Protein 5Z48 (pdb70)

Nearest PDB structures (foldseek):
  5z48-assembly1_B  TM=1.005E+00  e=4.371E-50  Deinococcus radiodurans R1 = ATCC 13939 = DSM 20539
  5z47-assembly1_A  TM=1.003E+00  e=8.897E-46  Deinococcus radiodurans R1 = ATCC 13939 = DSM 20539
  2df5-assembly1_D  TM=9.739E-01  e=3.500E-26  Pyrococcus furiosus
  1x10-assembly1_B  TM=9.727E-01  e=4.230E-26  Pyrococcus furiosus
  4gxh-assembly1_C  TM=9.676E-01  e=1.760E-24  Xenorhabdus bovienii SS-2004

Organism: Deinococcus radiodurans (strain ATCC 13939 / DSM 20539 / JCM 16871 / CCUG 27074 / LMG 4051 / NBRC 15346 / NCIMB 9279 / VKM B-1422 / R1) (NCBI:txid243230)

Foldseek 3Di:
DPFAEEEQEEEADWDLFPGWLSRVLLVVQAQPQAPPRYGYHYDYAYQDAVRRLVVVLCCCVVVVHLAYEYETADWFDQFKEWEFKQAQFAADPAATPVRDGDHRHGNDPPDDRMDTFQFPQVLLCVLCVVVVGDYYYDHDPDRGRQSSVQRSVCVSCVVVVNNVRGYTYMYGYAAPSRQVSDDPVDDGTNHHHSVSVSVSSVSSVNSRVVVD/DPFAEEEQEEEADWDLFPGWLSHVLLVVQAQPAAPPRYGYHYDYAYQDAVRRLVVVLCCCVVRVHLAYEYETADWFDQFKEWEFKQFQFAADPAAGPVRDGDHRHGNDPPDDRMDTFQFPQVLLCVLCVVVVGDYYYDHDPDRGRQSSVQRSVCVSCVVVVNNNRGYTYMYGYAAPSRQVSDDPVDDGTNHHHSVSVSVSSVSSVNSRVVVVD

InterPro domains:
  IPR000816 Peptidase C15, pyroglutamyl peptidase I [PIRSF015592] (1-211)
  IPR000816 Peptidase C15, pyroglutamyl peptidase I [PR00706] (4-27)
  IPR000816 Peptidase C15, pyroglutamyl peptidase I [PR00706] (63-75)
  IPR000816 Peptidase C15, pyroglutamyl peptidase I [PR00706] (81-101)
  IPR000816 Peptidase C15, pyroglutamyl peptidase I [PR00706] (133-149)
  IPR000816 Peptidase C15, pyroglutamyl peptidase I [PR00706] (164-176)
  IPR000816 Peptidase C15, pyroglutamyl peptidase I [cd00501] (3-202)
  IPR016125 Peptidase C15, pyroglutamyl peptidase I-like [PF01470] (4-207)
  IPR016125 Peptidase C15, pyroglutamyl peptidase I-like [PTHR23402] (3-207)
  IPR029762 Pyroglutamyl peptidase I, bacterial-type [MF_00417] (2-207)
  IPR033693 Pyroglutamyl peptidase I, Glu active site [PS01333] (70-86)
  IPR033694 Pyroglutamyl peptidase I, Cys active site [PS01334] (131-145)
  IPR036440 Peptidase C15, pyroglutamyl peptidase I-like superfamily [G3DSA:3.40.630.20] (1-218)
  IPR036440 Peptidase C15, pyroglutamyl peptidase I-like superfamily [SSF53182] (1-208)

Radius of gyration: 22.42 Å; Cα contacts (8 Å, |Δi|>4): 977; chains: 2; bounding box: 57×48×65 Å

Solvent-accessible surface area: 18050 Å² total

B-factor: mean 18.53, std 9.98, range [7.43, 68.58]

Sequence (425 aa):
GSMPTLLLTGFEPFHTHPDNPSAQAAQEELHGLELPGGWGVHSALLLPVEPHAAGAALTRLLSEQDPGAVLLTGLAAGRPQVTLERVGVGVMMDFQIPDNAGQTYRDQPIEPDAPAAYLATLPLRAILAAWREAEIPGDISNSAGLYVCNFVLYHALHWLREHGRGAVPCGFLHHVPANAAVALAVPADRPPLPYLPQSEITRAVRVAAEAITAQSGSMPTLLLTGFEPFHTHPDNPSAQAAQELHGLELPGGWGVHSALLLPVEPHAAGAALTRLLSEQDPGAVLLTGLAAGRPQVTLERVGVGVMMDFQIPDNAGQTYRDQPIEPDAPAAYLATLPLRAILAAWREAEIPGDISNSAGLYVCNFVLYHALHWLREHGRGAVPCGFLHHVPANAAVALAVPADRPPLPYLPQSEITRAVRVAAEAITAQSS

CATH classification: 3.40.630.20

Secondary structure (DSSP, 8-state):
--S-EEEEEEE---TT-S--HHHHHHHHHTT-EEGGGEEEEEEEE-SSHHHHHHHHHHHHHHH--SEEEEEEE-TT-SSEEEE-EEESEE--SS--TTS---SSEESSTTS-SEEE--S-HHHHHHHHHHTT--EEEES---SSHHHHHHHHHHHHHHHTT-TTS-EEEEEE-B-HHHHHHS-TTSPPPPB--HHHHHHHHHHHHHHHHHH-/--S-EEEEEEE---TT-S--HHHHHHHHHTT-EEGGGEEEEEEEE-SSHHHHHHHHHHHHHHH--SEEEEEEE-TT-SSEEEE-EEESEE--SS--TTS---SSEESSTTS-SEEE--S-HHHHHHHHHHTT--EEEES---SSHHHHHHHHHHHHHHHTT-TTS-EEEEEE-B-HHHHHTS-TTSPPPPB--HHHHHHHHHHHHHHHHHH--

Structure (mmCIF, N/CA/C/O backbone):
data_5Z48
#
_entry.id   5Z48
#
_cell.length_a   89.069
_cell.length_b   46.918
_cell.length_c   105.584
_cell.angle_alpha   90.00
_cell.angle_beta   105.51
_cell.angle_gamma   90.00
#
_symmetry.space_group_name_H-M   'I 1 2 1'
#
loop_
_entity.id
_entity.type
_entity.pdbx_description
1 polymer 'Pyrrolidone-carboxylate peptidase'
2 non-polymer 'SODIUM ION'
3 non-polymer 'DIMETHYL SULFOXIDE'
4 non-polymer 'PYROGLUTAMIC ACID'
5 water water
#
loop_
_atom_site.group_PDB
_atom_site.id
_atom_site.type_symbol
_atom_site.label_atom_id
_atom_site.label_alt_id
_atom_site.label_comp_id
_atom_site.label_asym_id
_atom_site.label_entity_id
_atom_site.label_seq_id
_atom_site.pdbx_PDB_ins_code
_atom_site.Cartn_x
_atom_site.Cartn_y
_atom_site.Cartn_z
_atom_site.occupancy
_atom_site.B_iso_or_equiv
_atom_site.auth_seq_id
_atom_site.auth_comp_id
_atom_site.auth_asym_id
_atom_site.auth_atom_id
_atom_site.pdbx_PDB_model_num
ATOM 1 N N . GLY A 1 1 ? -1.020 -14.534 9.210 1.00 32.11 -1 GLY A N 1
ATOM 2 C CA . GLY A 1 1 ? -0.019 -14.753 10.238 1.00 28.42 -1 GLY A CA 1
ATOM 3 C C . GLY A 1 1 ? 0.575 -16.145 10.157 1.00 27.38 -1 GLY A C 1
ATOM 4 O O . GLY A 1 1 ? 0.321 -16.853 9.181 1.00 24.07 -1 GLY A O 1
ATOM 5 N N . SER A 1 2 ? 1.344 -16.531 11.190 1.00 24.53 0 SER A N 1
ATOM 6 C CA . SER A 1 2 ? 2.064 -17.806 11.190 1.00 25.16 0 SER A CA 1
ATOM 7 C C . SER A 1 2 ? 1.140 -19.013 11.336 1.00 26.15 0 SER A C 1
ATOM 8 O O . SER A 1 2 ? 1.505 -20.105 10.893 1.00 28.95 0 SER A O 1
ATOM 11 N N . MET A 1 3 ? 0.001 -18.871 12.037 1.00 23.37 1 MET A N 1
ATOM 12 C CA . MET A 1 3 ? -0.961 -19.948 12.257 1.00 23.70 1 MET A CA 1
ATOM 13 C C . MET A 1 3 ? -2.062 -19.928 11.214 1.00 20.64 1 MET A C 1
ATOM 14 O O . MET A 1 3 ? -2.357 -18.884 10.609 1.00 20.64 1 MET A O 1
ATOM 19 N N . PRO A 1 4 ? -2.709 -21.068 10.958 1.00 20.25 2 PRO A N 1
ATOM 20 C CA . PRO A 1 4 ? -3.735 -21.078 9.906 1.00 19.19 2 PRO A CA 1
ATOM 21 C C . PRO A 1 4 ? -4.961 -20.279 10.336 1.00 18.09 2 PRO A C 1
ATOM 22 O O . PRO A 1 4 ? -5.397 -20.364 11.485 1.00 16.87 2 PRO A O 1
ATOM 26 N N . THR A 1 5 ? -5.493 -19.491 9.407 1.00 13.49 3 THR A N 1
ATOM 27 C CA . THR A 1 5 ? -6.629 -18.603 9.653 1.00 14.47 3 THR A CA 1
ATOM 28 C C . THR A 1 5 ? -7.821 -19.014 8.813 1.00 13.88 3 THR A C 1
ATOM 29 O O . THR A 1 5 ? -7.701 -19.166 7.592 1.00 13.30 3 THR A O 1
ATOM 33 N N . LEU A 1 6 ? -8.989 -19.157 9.460 1.00 12.06 4 LEU A N 1
ATOM 34 C CA . LEU A 1 6 ? -10.243 -19.241 8.723 1.00 10.87 4 LEU A CA 1
ATOM 35 C C . LEU A 1 6 ? -10.809 -17.826 8.669 1.00 11.66 4 LEU A C 1
ATOM 36 O O . LEU A 1 6 ? -11.087 -17.214 9.721 1.00 12.27 4 LEU A O 1
ATOM 41 N N . LEU A 1 7 ? -10.976 -17.289 7.445 1.00 11.00 5 LEU A N 1
ATOM 42 C CA . LEU A 1 7 ? -11.583 -15.977 7.284 1.00 8.98 5 LEU A CA 1
ATOM 43 C C . LEU A 1 7 ? -13.097 -16.154 7.267 1.00 11.05 5 LEU A C 1
ATOM 44 O O . LEU A 1 7 ? -13.611 -16.903 6.443 1.00 11.31 5 LEU A O 1
ATOM 49 N N . LEU A 1 8 ? -13.800 -15.495 8.191 1.00 10.60 6 LEU A N 1
ATOM 50 C CA . LEU A 1 8 ? -15.247 -15.561 8.338 1.00 9.12 6 LEU A CA 1
ATOM 51 C C . LEU A 1 8 ? -15.817 -14.174 8.104 1.00 10.31 6 LEU A C 1
ATOM 52 O O . LEU A 1 8 ? -15.429 -13.227 8.808 1.00 11.76 6 LEU A O 1
ATOM 57 N N . THR A 1 9 ? -16.706 -14.016 7.121 1.00 11.14 7 THR A N 1
ATOM 58 C CA . THR A 1 9 ? -17.340 -12.717 6.896 1.00 10.14 7 THR A CA 1
ATOM 59 C C . THR A 1 9 ? -18.859 -12.780 7.083 1.00 8.54 7 THR A C 1
ATOM 60 O O . THR A 1 9 ? -19.492 -13.834 6.913 1.00 11.48 7 THR A O 1
ATOM 64 N N . GLY A 1 10 ? -19.429 -11.618 7.451 1.00 10.03 8 GLY A N 1
ATOM 65 C CA . GLY A 1 10 ? -20.872 -11.404 7.465 1.00 9.84 8 GLY A CA 1
ATOM 66 C C . GLY A 1 10 ? -21.148 -10.067 6.800 1.00 11.68 8 GLY A C 1
ATOM 67 O O . GLY A 1 10 ? -20.219 -9.338 6.443 1.00 13.67 8 GLY A O 1
ATOM 68 N N . PHE A 1 11 ? -22.431 -9.758 6.631 1.00 11.30 9 PHE A N 1
ATOM 69 C CA . PHE A 1 11 ? -22.863 -8.526 5.961 1.00 11.10 9 PHE A CA 1
ATOM 70 C C . PHE A 1 11 ? -23.625 -7.629 6.922 1.00 12.52 9 PHE A C 1
ATOM 71 O O . PHE A 1 11 ? -24.275 -8.113 7.855 1.00 12.38 9 PHE A O 1
ATOM 79 N N . GLU A 1 12 ? -23.563 -6.300 6.660 1.00 15.30 10 GLU A N 1
ATOM 80 C CA . GLU A 1 12 ? -24.401 -5.295 7.365 1.00 15.74 10 GLU A CA 1
ATOM 81 C C . GLU A 1 12 ? -25.902 -5.458 7.075 1.00 16.25 10 GLU A C 1
ATOM 82 O O . GLU A 1 12 ? -26.316 -6.127 6.114 1.00 14.11 10 GLU A O 1
ATOM 88 N N . PRO A 1 13 ? -26.765 -4.822 7.883 1.00 15.49 11 PRO A N 1
ATOM 89 C CA . PRO A 1 13 ? -28.195 -4.803 7.540 1.00 15.29 11 PRO A CA 1
ATOM 90 C C . PRO A 1 13 ? -28.411 -4.124 6.190 1.00 15.06 11 PRO A C 1
ATOM 91 O O . PRO A 1 13 ? -27.585 -3.334 5.738 1.00 17.54 11 PRO A O 1
ATOM 95 N N . PHE A 1 14 ? -29.504 -4.487 5.531 1.00 15.25 12 PHE A N 1
ATOM 96 C CA . PHE A 1 14 ? -29.840 -3.922 4.231 1.00 14.05 12 PHE A CA 1
ATOM 97 C C . PHE A 1 14 ? -31.340 -4.010 4.038 1.00 16.15 12 PHE A C 1
ATOM 98 O O . PHE A 1 14 ? -32.049 -4.703 4.784 1.00 14.31 12 PHE A O 1
ATOM 106 N N . HIS A 1 15 ? -31.819 -3.275 3.033 1.00 16.54 13 HIS A N 1
ATOM 107 C CA . HIS A 1 15 ? -33.239 -3.276 2.666 1.00 19.77 13 HIS A CA 1
ATOM 108 C C . HIS A 1 15 ? -34.034 -2.854 3.903 1.00 20.94 13 HIS A C 1
ATOM 109 O O . HIS A 1 15 ? -33.668 -1.867 4.564 1.00 21.31 13 HIS A O 1
ATOM 116 N N . THR A 1 16 ? -35.124 -3.532 4.243 1.00 19.75 14 THR A N 1
ATOM 117 C CA . THR A 1 16 ? -35.924 -3.167 5.405 1.00 20.64 14 THR A CA 1
ATOM 118 C C . THR A 1 16 ? -35.517 -3.931 6.660 1.00 19.40 14 THR A C 1
ATOM 119 O O . THR A 1 16 ? -36.187 -3.810 7.701 1.00 23.01 14 THR A O 1
ATOM 123 N N . HIS A 1 17 ? -34.426 -4.693 6.603 1.00 16.45 15 HIS A N 1
ATOM 124 C CA . HIS A 1 17 ? -34.034 -5.522 7.756 1.00 18.03 15 HIS A CA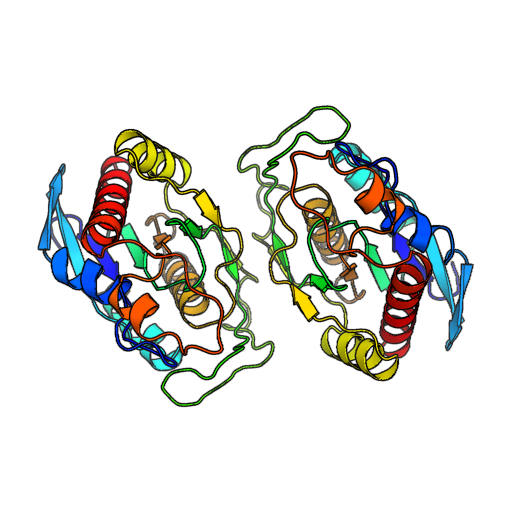 1
ATOM 125 C C . HIS A 1 17 ? -33.227 -4.694 8.762 1.00 18.99 15 HIS A C 1
ATOM 126 O O . HIS A 1 17 ? -32.214 -4.092 8.388 1.00 22.45 15 HIS A O 1
ATOM 133 N N . PRO A 1 18 ? -33.608 -4.673 10.040 1.00 18.77 16 PRO A N 1
ATOM 134 C CA . PRO A 1 18 ? -32.884 -3.848 11.021 1.00 22.93 16 PRO A CA 1
ATOM 135 C C . PRO A 1 18 ? -31.618 -4.497 11.555 1.00 21.92 16 PRO A C 1
ATOM 136 O O . PRO A 1 18 ? -30.843 -3.834 12.259 1.00 24.32 16 PRO A O 1
ATOM 140 N N . ASP A 1 19 ? -31.421 -5.780 11.289 1.00 16.90 17 ASP A N 1
ATOM 141 C CA . ASP A 1 19 ? -30.323 -6.557 11.805 1.00 16.04 17 ASP A CA 1
ATOM 142 C C . ASP A 1 19 ? -29.911 -7.519 10.705 1.00 16.75 17 ASP A C 1
ATOM 143 O O . ASP A 1 19 ? -30.670 -7.771 9.764 1.00 16.92 17 ASP A O 1
ATOM 148 N N . ASN A 1 20 ? -28.691 -8.031 10.794 1.00 12.32 18 ASN A N 1
ATOM 149 C CA . ASN A 1 20 ? -28.248 -9.065 9.866 1.00 11.74 18 ASN A CA 1
ATOM 150 C C . ASN A 1 20 ? -27.648 -10.191 10.697 1.00 10.82 18 ASN A C 1
ATOM 151 O O . ASN A 1 20 ? -26.610 -9.987 11.359 1.00 12.09 18 ASN A O 1
ATOM 156 N N . PRO A 1 21 ? -28.275 -11.370 10.719 1.00 11.59 19 PRO A N 1
ATOM 157 C CA . PRO A 1 21 ? -27.739 -12.471 11.549 1.00 11.67 19 PRO A CA 1
ATOM 158 C C . PRO A 1 21 ? -26.344 -12.893 11.150 1.00 10.43 19 PRO A C 1
ATOM 159 O O . PRO A 1 21 ? -25.616 -13.447 11.988 1.00 10.48 19 PRO A O 1
ATOM 163 N N . SER A 1 22 ? -25.944 -12.676 9.889 1.00 11.65 20 SER A N 1
ATOM 164 C CA . SER A 1 22 ? -24.583 -13.037 9.504 1.00 11.60 20 SER A CA 1
ATOM 165 C C . SER A 1 22 ? -23.564 -12.119 10.160 1.00 11.23 20 SER A C 1
ATOM 166 O O . SER A 1 22 ? -22.479 -12.565 10.537 1.00 10.90 20 SER A O 1
ATOM 169 N N . ALA A 1 23 ? -23.911 -10.832 10.332 1.00 10.37 21 ALA A N 1
ATOM 170 C CA . ALA A 1 23 ? -23.066 -9.917 11.087 1.00 10.10 21 ALA A CA 1
ATOM 171 C C . ALA A 1 23 ? -22.912 -10.385 12.523 1.00 11.30 21 ALA A C 1
ATOM 172 O O . ALA A 1 23 ? -21.813 -10.343 13.093 1.00 13.96 21 ALA A O 1
ATOM 174 N N . GLN A 1 24 ? -24.030 -10.760 13.150 1.00 10.64 22 GLN A N 1
ATOM 175 C CA . GLN A 1 24 ? -23.992 -11.163 14.544 1.00 11.73 22 GLN A CA 1
ATOM 176 C C . GLN A 1 24 ? -23.148 -12.409 14.718 1.00 11.07 22 GLN A C 1
ATOM 177 O O . GLN A 1 24 ? -22.374 -12.518 15.682 1.00 12.46 22 GLN A O 1
ATOM 183 N N . ALA A 1 25 ? -23.306 -13.377 13.805 1.00 11.14 23 ALA A N 1
ATOM 184 C CA . ALA A 1 25 ? -22.537 -14.607 13.935 1.00 10.11 23 ALA A CA 1
ATOM 185 C C . ALA A 1 25 ? -21.031 -14.331 13.755 1.00 10.55 23 ALA A C 1
ATOM 186 O O . ALA A 1 25 ? -20.196 -14.849 14.516 1.00 11.39 23 ALA A O 1
ATOM 188 N N . ALA A 1 26 ? -20.660 -13.531 12.746 1.00 11.03 24 ALA A N 1
ATOM 189 C CA . ALA A 1 26 ? -19.235 -13.242 12.553 1.00 10.27 24 ALA A CA 1
ATOM 190 C C . ALA A 1 26 ? -18.664 -12.538 13.774 1.00 12.37 24 ALA A C 1
ATOM 191 O O . ALA A 1 26 ? -17.547 -12.841 14.228 1.00 13.80 24 ALA A O 1
ATOM 193 N N . GLN A 1 27 ? -19.409 -11.584 14.331 1.00 12.17 25 GLN A N 1
ATOM 194 C CA . GLN A 1 27 ? -18.896 -10.866 15.485 1.00 13.55 25 GLN A CA 1
ATOM 195 C C . GLN A 1 27 ? -18.672 -11.797 16.677 1.00 13.80 25 GLN A C 1
ATOM 196 O O . GLN A 1 27 ? -17.658 -11.680 17.385 1.00 15.29 25 GLN A O 1
ATOM 202 N N A GLU A 1 28 ? -19.582 -12.743 16.905 0.40 12.92 26 GLU A N 1
ATOM 203 N N B GLU A 1 28 ? -19.606 -12.725 16.920 0.60 12.98 26 GLU A N 1
ATOM 204 C CA A GLU A 1 28 ? -19.459 -13.579 18.095 0.40 13.81 26 GLU A CA 1
ATOM 205 C CA B GLU A 1 28 ? -19.490 -13.605 18.084 0.60 13.77 26 GLU A CA 1
ATOM 206 C C A GLU A 1 28 ? -18.367 -14.631 17.956 0.40 14.76 26 GLU A C 1
ATOM 207 C C B GLU A 1 28 ? -18.317 -14.566 17.953 0.60 13.13 26 GLU A C 1
ATOM 208 O O A GLU A 1 28 ? -17.817 -15.091 18.966 0.40 16.69 26 GLU A O 1
ATOM 209 O O B GLU A 1 28 ? -17.663 -14.897 18.954 0.60 16.97 26 GLU A O 1
ATOM 220 N N . LEU A 1 29 ? -18.029 -15.025 16.733 1.00 12.07 27 LEU A N 1
ATOM 221 C CA . LEU A 1 29 ? -17.044 -16.079 16.523 1.00 11.74 27 LEU A CA 1
ATOM 222 C C . LEU A 1 29 ? -15.641 -15.557 16.238 1.00 12.61 27 LEU A C 1
ATOM 223 O O . LEU A 1 29 ? -14.698 -16.367 16.156 1.00 13.09 27 LEU A O 1
ATOM 228 N N . HIS A 1 30 ? -15.459 -14.233 16.129 1.00 10.68 28 HIS A N 1
ATOM 229 C CA . HIS A 1 30 ? -14.116 -13.729 15.881 1.00 10.25 28 HIS A CA 1
ATOM 230 C C . HIS A 1 30 ? -13.133 -14.228 16.954 1.00 11.12 28 HIS A C 1
ATOM 231 O O . HIS A 1 30 ? -13.406 -14.145 18.161 1.00 12.21 28 HIS A O 1
ATOM 238 N N . GLY A 1 31 ? -11.945 -14.687 16.524 1.00 11.01 29 GLY A N 1
ATOM 239 C CA . GLY A 1 31 ? -10.951 -15.169 17.459 1.00 13.86 29 GLY A CA 1
ATOM 240 C C . GLY A 1 31 ? -11.130 -16.580 17.978 1.00 15.58 29 GLY A C 1
ATOM 241 O O . GLY A 1 31 ? -10.261 -17.047 18.731 1.00 16.45 29 GLY A O 1
ATOM 242 N N . LEU A 1 32 ? -12.208 -17.285 17.588 1.00 14.19 30 LEU A N 1
ATOM 243 C CA . LEU A 1 32 ? -12.404 -18.657 18.033 1.00 14.92 30 LEU A CA 1
ATOM 244 C C . LEU A 1 32 ? -11.189 -19.505 17.670 1.00 14.33 30 LEU A C 1
ATOM 245 O O . LEU A 1 32 ? -10.741 -19.507 16.522 1.00 15.63 30 LEU A O 1
ATOM 250 N N . GLU A 1 33 ? -10.660 -20.221 18.662 1.00 15.11 31 GLU A N 1
ATOM 251 C CA . GLU A 1 33 ? -9.583 -21.173 18.458 1.00 16.85 31 GLU A CA 1
ATOM 252 C C . GLU A 1 33 ? -10.214 -22.498 18.091 1.00 18.87 31 GLU A C 1
ATOM 253 O O . GLU A 1 33 ? -11.097 -22.994 18.803 1.00 26.42 31 GLU A O 1
ATOM 259 N N . LEU A 1 34 ? -9.760 -23.067 16.989 1.00 17.75 32 LEU A N 1
ATOM 260 C CA . LEU A 1 34 ? -10.195 -24.353 16.502 1.00 20.20 32 LEU A CA 1
ATOM 261 C C . LEU A 1 34 ? -9.034 -25.346 16.549 1.00 22.75 32 LEU A C 1
ATOM 262 O O . LEU A 1 34 ? -7.867 -24.950 16.628 1.00 24.44 32 LEU A O 1
ATOM 267 N N . PRO A 1 35 ? -9.322 -26.649 16.557 1.00 24.54 33 PRO A N 1
ATOM 268 C CA . PRO A 1 35 ? -8.255 -27.648 16.657 1.00 25.98 33 PRO A CA 1
ATOM 269 C C . PRO A 1 35 ? -7.282 -27.548 15.489 1.00 27.27 33 PRO A C 1
ATOM 270 O O . PRO A 1 35 ? -7.629 -27.080 14.398 1.00 23.94 33 PRO A O 1
ATOM 274 N N . GLY A 1 36 ? -6.054 -27.969 15.729 1.00 29.39 34 GLY A N 1
ATOM 275 C CA . GLY A 1 36 ? -5.050 -27.887 14.695 1.00 32.19 34 GLY A CA 1
ATOM 276 C C . GLY A 1 36 ? -4.395 -26.536 14.567 1.00 29.93 34 GLY A C 1
ATOM 277 O O . GLY A 1 36 ? -3.707 -26.293 13.569 1.00 30.40 34 GLY A O 1
ATOM 278 N N . GLY A 1 37 ? -4.563 -25.661 15.558 1.00 26.04 35 GLY A N 1
ATOM 279 C CA . GLY A 1 37 ? -3.943 -24.355 15.535 1.00 26.23 35 GLY A CA 1
ATOM 280 C C . GLY A 1 37 ? -4.690 -23.321 14.732 1.00 23.39 35 GLY A C 1
ATOM 281 O O . GLY A 1 37 ? -4.181 -22.204 14.561 1.00 23.86 35 GLY A O 1
ATOM 282 N N . TRP A 1 38 ? -5.900 -23.641 14.257 1.00 20.76 36 TRP A N 1
ATOM 283 C CA . TRP A 1 38 ? -6.671 -22.718 13.450 1.00 18.44 36 TRP A CA 1
ATOM 284 C C . TRP A 1 38 ? -7.330 -21.656 14.310 1.00 17.63 36 TRP A C 1
ATOM 285 O O . TRP A 1 38 ? -7.702 -21.913 15.453 1.00 20.43 36 TRP A O 1
ATOM 296 N N . GLY A 1 39 ? -7.417 -20.450 13.781 1.00 15.40 37 GLY A N 1
ATOM 297 C CA . GLY A 1 39 ? -8.191 -19.400 14.415 1.00 14.10 37 GLY A CA 1
ATOM 298 C C . GLY A 1 39 ? -9.081 -18.685 13.417 1.00 15.07 37 GLY A C 1
AT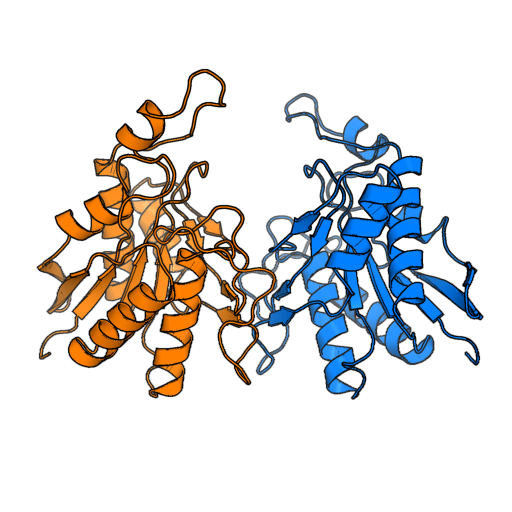OM 299 O O . GLY A 1 39 ? -8.723 -18.491 12.254 1.00 15.34 37 GLY A O 1
ATOM 300 N N . VAL A 1 40 ? -10.237 -18.257 13.898 1.00 13.19 38 VAL A N 1
ATOM 301 C CA . VAL A 1 40 ? -11.190 -17.505 13.088 1.00 12.41 38 VAL A CA 1
ATOM 302 C C . VAL A 1 40 ? -10.825 -16.029 13.100 1.00 13.73 38 VAL A C 1
ATOM 303 O O . VAL A 1 40 ? -10.583 -15.462 14.179 1.00 13.82 38 VAL A O 1
ATOM 307 N N . HIS A 1 41 ? -10.777 -15.400 11.912 1.00 11.06 39 HIS A N 1
ATOM 308 C CA . HIS A 1 41 ? -10.664 -13.949 11.776 1.00 10.90 39 HIS A CA 1
ATOM 309 C C . HIS A 1 41 ? -11.948 -13.463 11.125 1.00 11.93 39 HIS A C 1
ATOM 310 O O . HIS A 1 41 ? -12.226 -13.815 9.976 1.00 12.07 39 HIS A O 1
ATOM 317 N N . SER A 1 42 ? -12.706 -12.611 11.817 1.00 12.85 40 SER A N 1
ATOM 318 C CA . SER A 1 42 ? -13.970 -12.113 11.269 1.00 11.01 40 SER A CA 1
ATOM 319 C C . SER A 1 42 ? -13.864 -10.708 10.675 1.00 10.33 40 SER A C 1
ATOM 320 O O . SER A 1 42 ? -13.068 -9.875 11.101 1.00 12.51 40 SER A O 1
ATOM 323 N N . ALA A 1 43 ? -14.766 -10.443 9.726 1.00 10.64 41 ALA A N 1
ATOM 324 C CA . ALA A 1 43 ? -14.931 -9.120 9.163 1.00 10.27 41 ALA A CA 1
ATOM 325 C C . ALA A 1 43 ? -16.371 -8.932 8.700 1.00 12.53 41 ALA A C 1
ATOM 326 O O . ALA A 1 43 ? -17.073 -9.899 8.363 1.00 13.89 41 ALA A O 1
ATOM 328 N N A LEU A 1 44 ? -16.808 -7.671 8.724 0.55 13.36 42 LEU A N 1
ATOM 329 N N B LEU A 1 44 ? -16.770 -7.671 8.684 0.45 13.43 42 LEU A N 1
ATOM 330 C CA A LEU A 1 44 ? -18.150 -7.242 8.333 0.55 12.96 42 LEU A CA 1
ATOM 331 C CA B LEU A 1 44 ? -18.057 -7.232 8.183 0.45 12.73 42 LEU A CA 1
ATOM 332 C C A LEU A 1 44 ? -18.088 -6.422 7.044 0.55 13.35 42 LEU A C 1
ATOM 333 C C B LEU A 1 44 ? -17.906 -6.594 6.809 0.45 13.40 42 LEU A C 1
ATOM 334 O O A LEU A 1 44 ? -17.526 -5.316 7.029 0.55 16.20 42 LEU A O 1
ATOM 335 O O B LEU A 1 44 ? -17.022 -5.761 6.592 0.45 15.28 42 LEU A O 1
ATOM 344 N N . LEU A 1 45 ? -18.752 -6.993 5.900 1.00 12.28 43 LEU A N 1
ATOM 345 C CA . LEU A 1 45 ? -18.743 -6.388 4.574 1.00 12.06 43 LEU A CA 1
ATOM 346 C C . LEU A 1 45 ? -19.972 -5.496 4.379 1.00 12.54 43 LEU A C 1
ATOM 347 O O . LEU A 1 45 ? -21.057 -5.789 4.911 1.00 12.14 43 LEU A O 1
ATOM 352 N N . PRO A 1 46 ? -19.846 -4.425 3.596 1.00 13.26 44 PRO A N 1
ATOM 353 C CA . PRO A 1 46 ? -21.019 -3.604 3.271 1.00 12.36 44 PRO A CA 1
ATOM 354 C C . PRO A 1 46 ? -21.844 -4.276 2.179 1.00 12.63 44 PRO A C 1
ATOM 355 O O . PRO A 1 46 ? -21.321 -5.049 1.386 1.00 13.33 44 PRO A O 1
ATOM 359 N N . VAL A 1 47 ? -23.149 -3.974 2.155 1.00 12.20 45 VAL A N 1
ATOM 360 C CA . VAL A 1 47 ? -24.024 -4.531 1.111 1.00 11.44 45 VAL A CA 1
ATOM 361 C C . VAL A 1 47 ? -24.001 -3.633 -0.114 1.00 11.88 45 VAL A C 1
ATOM 362 O O . VAL A 1 47 ? -24.973 -2.924 -0.431 1.00 12.71 45 VAL A O 1
ATOM 366 N N . GLU A 1 48 ? -22.858 -3.650 -0.809 1.00 11.87 46 GLU A N 1
ATOM 367 C CA . GLU A 1 48 ? -22.630 -2.824 -1.994 1.00 11.61 46 GLU A CA 1
ATOM 368 C C . GLU A 1 48 ? -21.414 -3.447 -2.650 1.00 14.26 46 GLU A C 1
ATOM 369 O O . GLU A 1 48 ? -20.387 -3.587 -1.989 1.00 14.15 46 GLU A O 1
ATOM 375 N N . PRO A 1 49 ? -21.497 -3.876 -3.922 1.00 13.77 47 PRO A N 1
ATOM 376 C CA . PRO A 1 49 ? -20.436 -4.758 -4.471 1.00 13.40 47 PRO A CA 1
ATOM 377 C C . PRO A 1 49 ? -19.074 -4.090 -4.653 1.00 13.41 47 PRO A C 1
ATOM 378 O O . PRO A 1 49 ? -18.051 -4.746 -4.433 1.00 14.88 47 PRO A O 1
ATOM 382 N N . HIS A 1 50 ? -19.009 -2.824 -5.042 1.00 13.38 48 HIS A N 1
ATOM 383 C CA . HIS A 1 50 ? -17.688 -2.220 -5.225 1.00 16.38 48 HIS A CA 1
ATOM 384 C C . HIS A 1 50 ? -16.913 -2.179 -3.914 1.00 15.87 48 HIS A C 1
ATOM 385 O O . HIS A 1 50 ? -15.768 -2.658 -3.842 1.00 18.29 48 HIS A O 1
ATOM 392 N N . ALA A 1 51 ? -17.545 -1.685 -2.840 1.00 14.12 49 ALA A N 1
ATOM 393 C CA . ALA A 1 51 ? -16.846 -1.597 -1.561 1.00 14.52 49 ALA A CA 1
ATOM 394 C C . ALA A 1 51 ? -16.645 -2.983 -0.963 1.00 14.30 49 ALA A C 1
ATOM 395 O O . ALA A 1 51 ? -15.620 -3.242 -0.305 1.00 15.22 49 ALA A O 1
ATOM 397 N N . ALA A 1 52 ? -17.618 -3.882 -1.163 1.00 12.47 50 ALA A N 1
ATOM 398 C CA . ALA A 1 52 ? -17.464 -5.234 -0.623 1.00 11.85 50 ALA A CA 1
ATOM 399 C C . ALA A 1 52 ? -16.321 -5.972 -1.305 1.00 12.48 50 ALA A C 1
ATOM 400 O O . ALA A 1 52 ? -15.543 -6.666 -0.634 1.00 13.80 50 ALA A O 1
ATOM 402 N N . GLY A 1 53 ? -16.211 -5.842 -2.634 1.00 13.67 51 GLY A N 1
ATOM 403 C CA . GLY A 1 53 ? -15.110 -6.482 -3.332 1.00 13.52 51 GLY A CA 1
ATOM 404 C C . GLY A 1 53 ? -13.760 -5.951 -2.891 1.00 14.70 51 GLY A C 1
ATOM 405 O O . GLY A 1 53 ? -12.819 -6.734 -2.679 1.00 14.49 51 GLY A O 1
ATOM 406 N N . ALA A 1 54 ? -13.655 -4.620 -2.725 1.00 13.21 52 ALA A N 1
ATOM 407 C CA . ALA A 1 54 ? -12.405 -4.015 -2.307 1.00 15.62 52 ALA A CA 1
ATOM 408 C C . ALA A 1 54 ? -12.028 -4.498 -0.914 1.00 12.88 52 ALA A C 1
ATOM 409 O O . ALA A 1 54 ? -10.854 -4.828 -0.661 1.00 15.21 52 ALA A O 1
ATOM 411 N N . ALA A 1 55 ? -13.019 -4.570 -0.006 1.00 14.34 53 ALA A N 1
ATOM 412 C CA . ALA A 1 55 ? -12.725 -4.987 1.362 1.00 15.14 53 ALA A CA 1
ATOM 413 C C . ALA A 1 55 ? -12.333 -6.450 1.398 1.00 12.98 53 ALA A C 1
ATOM 414 O O . ALA A 1 55 ? -11.436 -6.841 2.167 1.00 14.15 53 ALA A O 1
ATOM 416 N N . LEU A 1 56 ? -13.013 -7.273 0.585 1.00 12.26 54 LEU A N 1
ATOM 417 C CA . LEU A 1 56 ? -12.746 -8.703 0.586 1.00 12.75 54 LEU A CA 1
ATOM 418 C C . LEU A 1 56 ? -11.377 -8.978 -0.028 1.00 13.18 54 LEU A C 1
ATOM 419 O O . LEU A 1 56 ? -10.645 -9.848 0.456 1.00 14.61 54 LEU A O 1
ATOM 424 N N . THR A 1 57 ? -11.011 -8.250 -1.098 1.00 12.02 55 THR A N 1
ATOM 425 C CA . THR A 1 57 ? -9.666 -8.409 -1.652 1.00 13.24 55 THR A CA 1
ATOM 426 C C . THR A 1 57 ? -8.600 -8.077 -0.609 1.00 16.55 55 THR A C 1
ATOM 427 O O . THR A 1 57 ? -7.594 -8.792 -0.484 1.00 15.88 55 THR A O 1
ATOM 431 N N . ARG A 1 58 ? -8.785 -6.983 0.133 1.00 15.49 56 ARG A N 1
ATOM 432 C CA . ARG A 1 58 ? -7.831 -6.647 1.184 1.00 17.37 56 ARG A CA 1
ATOM 433 C C . ARG A 1 58 ? -7.729 -7.754 2.231 1.00 15.49 56 ARG A C 1
ATOM 434 O O . ARG A 1 58 ? -6.623 -8.098 2.674 1.00 17.10 56 ARG A O 1
ATOM 442 N N . LEU A 1 59 ? -8.869 -8.329 2.637 1.00 13.79 57 LEU A N 1
ATOM 443 C CA . LEU A 1 59 ? -8.854 -9.421 3.610 1.00 12.77 57 LEU A CA 1
ATOM 444 C C . LEU A 1 59 ? -8.130 -10.655 3.072 1.00 14.41 57 LEU A C 1
ATOM 445 O O . LEU A 1 59 ? -7.293 -11.251 3.773 1.00 15.32 57 LEU A O 1
ATOM 450 N N . LEU A 1 60 ? -8.425 -11.043 1.823 1.00 13.94 58 LEU A N 1
ATOM 451 C CA . LEU A 1 60 ? -7.775 -12.216 1.262 1.00 13.92 58 LEU A CA 1
ATOM 452 C C . LEU A 1 60 ? -6.273 -12.020 1.181 1.00 15.10 58 LEU A C 1
ATOM 453 O O . LEU A 1 60 ? -5.494 -12.942 1.473 1.00 16.43 58 LEU A O 1
ATOM 458 N N . SER A 1 61 ? -5.842 -10.816 0.802 1.00 14.46 59 SER A N 1
ATOM 459 C CA . SER A 1 61 ? -4.414 -10.521 0.695 1.00 15.48 59 SER A CA 1
ATOM 460 C C . SER A 1 61 ? -3.740 -10.415 2.071 1.00 19.97 59 SER A C 1
ATOM 461 O O . SER A 1 61 ? -2.662 -10.981 2.292 1.00 24.89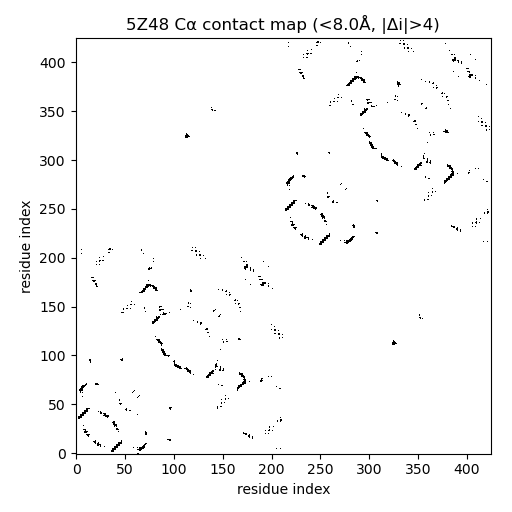 59 SER A O 1
ATOM 464 N N . GLU A 1 62 ? -4.324 -9.637 2.982 1.00 17.31 60 GLU A N 1
ATOM 465 C CA . GLU A 1 62 ? -3.650 -9.318 4.247 1.00 19.88 60 GLU A CA 1
ATOM 466 C C . GLU A 1 62 ? -3.798 -10.435 5.280 1.00 20.70 60 GLU A C 1
ATOM 467 O O . GLU A 1 62 ? -2.873 -10.689 6.054 1.00 20.52 60 GLU A O 1
ATOM 473 N N . GLN A 1 63 ? -4.949 -11.118 5.303 1.00 19.61 61 GLN A N 1
ATOM 474 C CA . GLN A 1 63 ? -5.153 -12.170 6.297 1.00 17.12 61 GLN A CA 1
ATOM 475 C C . GLN A 1 63 ? -4.632 -13.517 5.830 1.00 21.16 61 GLN A C 1
ATOM 476 O O . GLN A 1 63 ? -4.439 -14.412 6.673 1.00 21.23 61 GLN A O 1
ATOM 482 N N . ASP A 1 64 ? -4.414 -13.674 4.521 1.00 21.67 62 ASP A N 1
ATOM 483 C CA . ASP A 1 64 ? -3.795 -14.863 3.950 1.00 20.92 62 ASP A CA 1
ATOM 484 C C . ASP A 1 64 ? -4.425 -16.149 4.498 1.00 18.81 62 ASP A C 1
ATOM 485 O O . ASP A 1 64 ? -3.733 -16.998 5.060 1.00 18.69 62 ASP A O 1
ATOM 490 N N . PRO A 1 65 ? -5.729 -16.306 4.353 1.00 16.21 63 PRO A N 1
ATOM 491 C CA . PRO A 1 65 ? -6.412 -17.402 5.058 1.00 16.47 63 PRO A CA 1
ATOM 492 C C . PRO A 1 65 ? -6.181 -18.763 4.420 1.00 18.05 63 PRO A C 1
ATOM 493 O O . PRO A 1 65 ? -5.917 -18.881 3.220 1.00 19.27 63 PRO A O 1
ATOM 497 N N . GLY A 1 66 ? -6.260 -19.803 5.265 1.00 13.54 64 GLY A N 1
ATOM 498 C CA . GLY A 1 66 ? -6.237 -21.176 4.785 1.00 15.24 64 GLY A CA 1
ATOM 499 C C . GLY A 1 66 ? -7.603 -21.705 4.371 1.00 13.86 64 GLY A C 1
ATOM 500 O O . GLY A 1 66 ? -7.690 -22.777 3.751 1.00 15.47 64 GLY A O 1
ATOM 501 N N . ALA A 1 67 ? -8.659 -20.977 4.714 1.00 11.59 65 ALA A N 1
ATOM 502 C CA . ALA A 1 67 ? -10.033 -21.310 4.351 1.00 12.69 65 ALA A CA 1
ATOM 503 C C . ALA A 1 67 ? -10.865 -20.047 4.457 1.00 11.28 65 ALA A C 1
ATOM 504 O O . ALA A 1 67 ? -10.533 -19.148 5.249 1.00 12.82 65 ALA A O 1
ATOM 506 N N . VAL A 1 68 ? -11.951 -19.983 3.672 1.00 10.14 66 VAL A N 1
ATOM 507 C CA . VAL A 1 68 ? -12.801 -18.787 3.587 1.00 9.54 66 VAL A CA 1
ATOM 508 C C . VAL A 1 68 ? -14.263 -19.196 3.700 1.00 10.43 66 VAL A C 1
ATOM 509 O O . VAL A 1 68 ? -14.762 -19.984 2.882 1.00 11.77 66 VAL A O 1
ATOM 513 N N . LEU A 1 69 ? -14.945 -18.672 4.713 1.00 9.35 67 LEU A N 1
ATOM 514 C CA . LEU A 1 69 ? -16.363 -18.918 4.973 1.00 8.05 67 LEU A CA 1
ATOM 515 C C . LEU A 1 69 ? -17.092 -17.578 4.904 1.00 9.41 67 LEU A C 1
ATOM 516 O O . LEU A 1 69 ? -17.066 -16.793 5.853 1.00 9.94 67 LEU A O 1
ATOM 521 N N . LEU A 1 70 ? -17.754 -17.303 3.771 1.00 9.11 68 LEU A N 1
ATOM 522 C CA . LEU A 1 70 ? -18.519 -16.072 3.572 1.00 9.19 68 LEU A CA 1
ATOM 523 C C . LEU A 1 70 ? -19.973 -16.347 3.993 1.00 8.41 68 LEU A C 1
ATOM 524 O O . LEU A 1 70 ? -20.546 -17.365 3.572 1.00 9.61 68 LEU A O 1
ATOM 529 N N . THR A 1 71 ? -20.572 -15.462 4.809 1.00 9.64 69 THR A N 1
ATOM 530 C CA . THR A 1 71 ? -21.950 -15.713 5.265 1.00 9.30 69 THR A CA 1
ATOM 531 C C . THR A 1 71 ? -22.860 -14.509 4.980 1.00 9.05 69 THR A C 1
ATOM 532 O O . THR A 1 71 ? -22.411 -13.368 4.826 1.00 10.27 69 THR A O 1
ATOM 536 N N . GLY A 1 72 ? -24.175 -14.760 4.953 1.00 9.87 70 GLY A N 1
ATOM 537 C CA . GLY A 1 72 ? -25.125 -13.692 4.650 1.00 9.82 70 GLY A CA 1
ATOM 538 C C . GLY A 1 72 ? -26.528 -14.177 4.949 1.00 8.76 70 GLY A C 1
ATOM 539 O O . GLY A 1 72 ? -26.764 -15.379 5.119 1.00 9.51 70 GLY A O 1
ATOM 540 N N . LEU A 1 73 ? -27.446 -13.216 4.988 1.00 10.86 71 LEU A N 1
ATOM 541 C CA . LEU A 1 73 ? -28.871 -13.453 5.267 1.00 10.24 71 LEU A CA 1
ATOM 542 C C . LEU A 1 73 ? -29.593 -13.891 4.001 1.00 10.17 71 LEU A C 1
ATOM 543 O O . LEU A 1 73 ? -29.440 -13.272 2.948 1.00 12.00 71 LEU A O 1
ATOM 548 N N . ALA A 1 74 ? -30.408 -14.938 4.120 1.00 10.15 72 ALA A N 1
ATOM 549 C CA . ALA A 1 74 ? -31.351 -15.330 3.070 1.00 11.03 72 ALA A CA 1
ATOM 550 C C . ALA A 1 74 ? -32.743 -15.313 3.705 1.00 12.21 72 ALA A C 1
ATOM 551 O O . ALA A 1 74 ? -33.280 -16.364 4.072 1.00 11.78 72 ALA A O 1
ATOM 553 N N . ALA A 1 75 ? -33.324 -14.114 3.820 1.00 10.82 73 ALA A N 1
ATOM 554 C CA . ALA A 1 75 ? -34.619 -13.990 4.483 1.00 11.09 73 ALA A CA 1
ATOM 555 C C . ALA A 1 75 ? -35.697 -14.723 3.678 1.00 13.00 73 ALA A C 1
ATOM 556 O O . ALA A 1 75 ? -35.934 -14.443 2.494 1.00 15.18 73 ALA A O 1
ATOM 558 N N . GLY A 1 76 ? -36.334 -15.686 4.334 1.00 13.17 74 GLY A N 1
ATOM 559 C CA . GLY A 1 76 ? -37.323 -16.554 3.717 1.00 14.32 74 GLY A CA 1
ATOM 560 C C . GLY A 1 76 ? -36.916 -18.010 3.737 1.00 12.48 74 GLY A C 1
ATOM 561 O O . GLY A 1 76 ? -37.790 -18.887 3.733 1.00 13.49 74 GLY A O 1
ATOM 562 N N . ARG A 1 77 ? -35.607 -18.279 3.750 1.00 11.38 75 ARG A N 1
ATOM 563 C CA . ARG A 1 77 ? -35.175 -19.681 3.804 1.00 10.16 75 ARG A CA 1
ATOM 564 C C . ARG A 1 77 ? -35.341 -20.241 5.222 1.00 10.40 75 ARG A C 1
ATOM 565 O O . ARG A 1 77 ? -35.061 -19.557 6.204 1.00 13.04 75 ARG A O 1
ATOM 573 N N . PRO A 1 78 ? -35.790 -21.491 5.349 1.00 10.77 76 PRO A N 1
ATOM 574 C CA . PRO A 1 78 ? -36.048 -22.066 6.692 1.00 10.89 76 PRO A CA 1
ATOM 575 C C . PRO A 1 78 ? -34.811 -22.621 7.393 1.00 10.84 76 PRO A C 1
ATOM 576 O O . PRO A 1 78 ? -34.834 -22.747 8.625 1.00 13.63 76 PRO A O 1
ATOM 580 N N . GLN A 1 79 ? -33.740 -22.962 6.675 1.00 10.32 77 GLN A N 1
ATOM 581 C CA . GLN A 1 79 ? -32.613 -23.688 7.261 1.00 9.00 77 GLN A CA 1
ATOM 582 C C . GLN A 1 79 ? -31.341 -23.137 6.655 1.00 10.23 77 GLN A C 1
ATOM 583 O O . GLN A 1 79 ? -31.357 -22.618 5.524 1.00 11.47 77 GLN A O 1
ATOM 589 N N . VAL A 1 80 ? -30.241 -23.270 7.403 1.00 9.52 78 VAL A N 1
ATOM 590 C CA . VAL A 1 80 ? -28.942 -22.894 6.854 1.00 10.08 78 VAL A CA 1
ATOM 591 C C . VAL A 1 80 ? -28.668 -23.662 5.560 1.00 12.40 78 VAL A C 1
ATOM 592 O O . VAL A 1 80 ? -29.015 -24.851 5.422 1.00 10.67 78 VAL A O 1
ATOM 596 N N . THR A 1 81 ? -28.021 -22.980 4.606 1.00 10.66 79 THR A N 1
ATOM 597 C CA . THR A 1 81 ? -27.697 -23.594 3.317 1.00 8.75 79 THR A CA 1
ATOM 598 C C . THR A 1 81 ? -26.278 -23.231 2.893 1.00 10.09 79 THR A C 1
ATOM 599 O O . THR A 1 81 ? -25.736 -22.186 3.254 1.00 10.13 79 THR A O 1
ATOM 603 N N . LEU A 1 82 ? -25.660 -24.142 2.144 1.00 9.11 80 LEU A N 1
ATOM 604 C CA . LEU A 1 82 ? -24.330 -23.949 1.566 1.00 8.24 80 LEU A CA 1
ATOM 605 C C . LEU A 1 82 ? -24.487 -23.745 0.074 1.00 9.33 80 LEU A C 1
ATOM 606 O O . LEU A 1 82 ? -25.116 -24.569 -0.602 1.00 10.63 80 LEU A O 1
ATOM 611 N N . GLU A 1 83 ? -23.906 -22.658 -0.447 1.00 9.87 81 GLU A N 1
ATOM 612 C CA . GLU A 1 83 ? -24.021 -22.376 -1.875 1.00 8.90 81 GLU A CA 1
ATOM 613 C C . GLU A 1 83 ? -23.047 -23.208 -2.688 1.00 11.59 81 GLU A C 1
ATOM 614 O O . GLU A 1 83 ? -21.826 -23.153 -2.477 1.00 11.36 81 GLU A O 1
ATOM 620 N N . ARG A 1 84 ? -23.578 -23.906 -3.705 1.00 9.07 82 ARG A N 1
ATOM 621 C CA . ARG A 1 84 ? -22.708 -24.692 -4.563 1.00 8.99 82 ARG A CA 1
ATOM 622 C C . ARG A 1 84 ? -21.967 -23.840 -5.576 1.00 11.42 82 ARG A C 1
ATOM 623 O O . ARG A 1 84 ? -20.864 -24.207 -5.969 1.00 10.36 82 ARG A O 1
ATOM 631 N N . VAL A 1 85 ? -22.561 -22.737 -6.042 1.00 10.91 83 VAL A N 1
ATOM 632 C CA . VAL A 1 85 ? -22.030 -22.076 -7.234 1.00 11.08 83 VAL A CA 1
ATOM 633 C C . VAL A 1 85 ? -22.205 -20.570 -7.133 1.00 11.55 83 VAL A C 1
ATOM 634 O O . VAL A 1 85 ? -23.246 -20.071 -6.718 1.00 10.74 83 VAL A O 1
ATOM 638 N N . GLY A 1 86 ? -21.148 -19.851 -7.497 1.00 10.96 84 GLY A N 1
ATOM 639 C CA . GLY A 1 86 ? -21.202 -18.401 -7.652 1.00 11.14 84 GLY A CA 1
ATOM 640 C C . GLY A 1 86 ? -21.199 -18.079 -9.134 1.00 9.90 84 GLY A C 1
ATOM 641 O O . GLY A 1 86 ? -20.300 -18.502 -9.856 1.00 11.60 84 GLY A O 1
ATOM 642 N N . VAL A 1 87 ? -22.202 -17.295 -9.570 1.00 10.01 85 VAL A N 1
ATOM 643 C CA . VAL A 1 87 ? -22.406 -16.997 -10.993 1.00 10.21 85 VAL A CA 1
ATOM 644 C C . VAL A 1 87 ? -21.878 -15.597 -11.307 1.00 14.25 85 VAL A C 1
ATOM 645 O O . VAL A 1 87 ? -22.055 -14.659 -10.519 1.00 12.88 85 VAL A O 1
ATOM 649 N N . GLY A 1 88 ? -21.219 -15.448 -12.454 1.00 10.82 86 GLY A N 1
ATOM 650 C CA . GLY A 1 88 ? -20.574 -14.179 -12.813 1.00 11.22 86 GLY A CA 1
ATOM 651 C C . GLY A 1 88 ? -21.490 -13.090 -13.344 1.00 12.77 86 GLY A C 1
ATOM 652 O O . GLY A 1 88 ? -21.151 -12.425 -14.338 1.00 14.44 86 GLY A O 1
ATOM 653 N N . VAL A 1 89 ? -22.641 -12.875 -12.701 1.00 12.50 87 VAL A N 1
ATOM 654 C CA . VAL A 1 89 ? -23.612 -11.875 -13.143 1.00 10.88 87 VAL A CA 1
ATOM 655 C C . VAL A 1 89 ? -24.130 -11.151 -11.909 1.00 11.62 87 VAL A C 1
ATOM 656 O O . VAL A 1 89 ? -24.329 -11.768 -10.856 1.00 11.68 87 VAL A O 1
ATOM 660 N N A MET A 1 90 ? -24.317 -9.839 -12.032 0.51 11.56 88 MET A N 1
ATOM 661 N N B MET A 1 90 ? -24.346 -9.846 -12.054 0.49 11.60 88 MET A N 1
ATOM 662 C CA A MET A 1 90 ? -25.039 -9.036 -11.047 0.51 11.89 88 MET A CA 1
ATOM 663 C CA B MET A 1 90 ? -25.029 -9.009 -11.070 0.49 12.03 88 MET A CA 1
ATOM 664 C C A MET A 1 90 ? -26.395 -8.646 -11.631 0.51 10.40 88 MET A C 1
ATOM 665 C C B MET A 1 90 ? -26.399 -8.624 -11.631 0.49 10.39 88 MET A C 1
ATOM 666 O O A MET A 1 90 ? -26.476 -8.002 -12.688 0.51 11.95 88 MET A O 1
ATOM 667 O O B MET A 1 90 ? -26.495 -7.972 -12.682 0.49 11.91 88 MET A O 1
ATOM 676 N N . ASP A 1 91 ? -27.455 -9.047 -10.941 1.00 11.06 89 ASP A N 1
ATOM 677 C CA . ASP A 1 91 ? -28.805 -8.704 -11.345 1.00 12.50 89 ASP A CA 1
ATOM 678 C C . ASP A 1 91 ? -29.608 -8.537 -10.069 1.00 13.45 89 ASP A C 1
ATOM 679 O O . ASP A 1 91 ? -29.876 -9.524 -9.364 1.00 14.86 89 ASP A O 1
ATOM 684 N N . PHE A 1 92 ? -29.937 -7.279 -9.744 1.00 12.08 90 PHE A N 1
ATOM 685 C CA . PHE A 1 92 ? -30.455 -6.937 -8.425 1.00 14.06 90 PHE A CA 1
ATOM 686 C C . PHE A 1 92 ? -31.956 -6.758 -8.488 1.00 16.28 90 PHE A C 1
ATOM 687 O O . PHE A 1 92 ? -32.439 -5.944 -9.280 1.00 23.50 90 PHE A O 1
ATOM 695 N N . GLN A 1 93 ? -32.694 -7.508 -7.656 1.00 15.93 91 GLN A N 1
ATOM 696 C CA . GLN A 1 93 ? -34.142 -7.340 -7.551 1.00 18.09 91 GLN A CA 1
ATOM 697 C C . GLN A 1 93 ? -34.529 -6.184 -6.634 1.00 18.94 91 GLN A C 1
ATOM 698 O O . GLN A 1 93 ? -35.622 -5.630 -6.777 1.00 22.06 91 GLN A O 1
ATOM 704 N N . ILE A 1 94 ? -33.666 -5.832 -5.679 1.00 15.69 92 ILE A N 1
ATOM 705 C CA . ILE A 1 94 ? -33.799 -4.650 -4.828 1.00 16.19 92 ILE A CA 1
ATOM 706 C C . ILE A 1 94 ? -32.487 -3.886 -4.899 1.00 16.45 92 ILE A C 1
ATOM 707 O O . ILE A 1 94 ? -31.428 -4.457 -5.219 1.00 14.73 92 ILE A O 1
ATOM 712 N N . PRO A 1 95 ? -32.513 -2.593 -4.607 1.00 16.33 93 PRO A N 1
ATOM 713 C CA . PRO A 1 95 ? -31.265 -1.830 -4.649 1.00 17.33 93 PRO A CA 1
ATOM 714 C C . PRO A 1 95 ? -30.328 -2.303 -3.545 1.00 15.91 93 PRO A C 1
ATOM 715 O O . PRO A 1 95 ? -30.740 -2.934 -2.568 1.00 18.07 93 PRO A O 1
ATOM 719 N N . ASP A 1 96 ? -29.036 -2.038 -3.753 1.00 14.51 94 ASP A N 1
ATOM 720 C CA . ASP A 1 96 ? -28.065 -2.266 -2.692 1.00 14.54 94 ASP A CA 1
ATOM 721 C C . ASP A 1 96 ? -28.064 -1.058 -1.746 1.00 14.48 9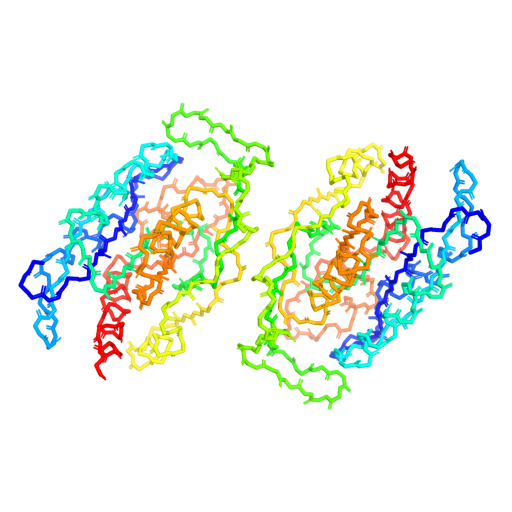4 ASP A C 1
ATOM 722 O O . ASP A 1 96 ? -28.881 -0.147 -1.881 1.00 17.25 94 ASP A O 1
ATOM 727 N N . ASN A 1 97 ? -27.142 -1.035 -0.787 1.00 15.07 95 ASN A N 1
ATOM 728 C CA . ASN A 1 97 ? -27.146 0.029 0.219 1.00 16.40 95 ASN A CA 1
ATOM 729 C C . ASN A 1 97 ? -26.627 1.361 -0.306 1.00 17.10 95 ASN A C 1
ATOM 730 O O . ASN A 1 97 ? -26.690 2.361 0.418 1.00 18.66 95 ASN A O 1
ATOM 735 N N . ALA A 1 98 ? -26.156 1.414 -1.554 1.00 16.73 96 ALA A N 1
ATOM 736 C CA . ALA A 1 98 ? -25.908 2.689 -2.218 1.00 17.92 96 ALA A CA 1
ATOM 737 C C . ALA A 1 98 ? -27.084 3.109 -3.095 1.00 17.28 96 ALA A C 1
ATOM 738 O O . ALA A 1 98 ? -27.012 4.155 -3.768 1.00 18.69 96 ALA A O 1
ATOM 740 N N . GLY A 1 99 ? -28.178 2.358 -3.046 1.00 17.41 97 GLY A N 1
ATOM 741 C CA . GLY A 1 99 ? -29.325 2.653 -3.889 1.00 16.27 97 GLY A CA 1
ATOM 742 C C . GLY A 1 99 ? -29.173 2.198 -5.315 1.00 19.23 97 GLY A C 1
ATOM 743 O O . GLY A 1 99 ? -29.971 2.598 -6.167 1.00 22.11 97 GLY A O 1
ATOM 744 N N . GLN A 1 100 ? -28.175 1.386 -5.608 1.00 18.44 98 GLN A N 1
ATOM 745 C CA . GLN A 1 100 ? -27.839 1.006 -6.969 1.00 17.84 98 GLN A CA 1
ATOM 746 C C . GLN A 1 100 ? -28.484 -0.325 -7.356 1.00 16.92 98 GLN A C 1
ATOM 747 O O . GLN A 1 100 ? -28.656 -1.225 -6.531 1.00 15.57 98 GLN A O 1
ATOM 753 N N . THR A 1 101 ? -28.781 -0.474 -8.634 1.00 18.21 99 THR A N 1
ATOM 754 C CA . THR A 1 101 ? -29.159 -1.788 -9.151 1.00 19.77 99 THR A CA 1
ATOM 755 C C . THR A 1 101 ? -28.299 -2.084 -10.371 1.00 18.11 99 THR A C 1
ATOM 756 O O . THR A 1 101 ? -27.724 -1.190 -10.990 1.00 26.44 99 THR A O 1
ATOM 760 N N . TYR A 1 102 ? -28.188 -3.367 -10.689 1.00 16.94 100 TYR A N 1
ATOM 761 C CA . TYR A 1 102 ? -27.504 -3.858 -11.877 1.00 15.37 100 TYR A CA 1
ATOM 762 C C . TYR A 1 102 ? -28.455 -4.802 -12.593 1.00 16.71 100 TYR A C 1
ATOM 763 O O . TYR A 1 102 ? -29.218 -5.504 -11.923 1.00 15.59 100 TYR A O 1
ATOM 772 N N . ARG A 1 103 ? -28.456 -4.759 -13.943 1.00 16.84 101 ARG A N 1
ATOM 773 C CA . ARG A 1 103 ? -29.320 -5.627 -14.749 1.00 15.79 101 ARG A CA 1
ATOM 774 C C . ARG A 1 103 ? -28.447 -6.469 -15.675 1.00 15.25 101 ARG A C 1
ATOM 775 O O . ARG A 1 103 ? -27.764 -5.927 -16.550 1.00 16.26 101 ARG A O 1
ATOM 783 N N . ASP A 1 104 ? -28.439 -7.800 -15.467 1.00 13.32 102 ASP A N 1
ATOM 784 C CA . ASP A 1 104 ? -27.729 -8.721 -16.364 1.00 12.59 102 ASP A CA 1
ATOM 785 C C . ASP A 1 104 ? -26.269 -8.311 -16.572 1.00 15.51 102 ASP A C 1
ATOM 786 O O . ASP A 1 104 ? -25.757 -8.350 -17.698 1.00 17.23 102 ASP A O 1
ATOM 791 N N . GLN A 1 105 ? -25.592 -7.890 -15.496 1.00 15.38 103 GLN A N 1
ATOM 792 C CA . GLN A 1 105 ? -24.287 -7.254 -15.675 1.00 16.04 103 GLN A CA 1
ATOM 793 C C . GLN A 1 105 ? -23.189 -8.275 -15.411 1.00 15.04 103 GLN A C 1
ATOM 794 O O 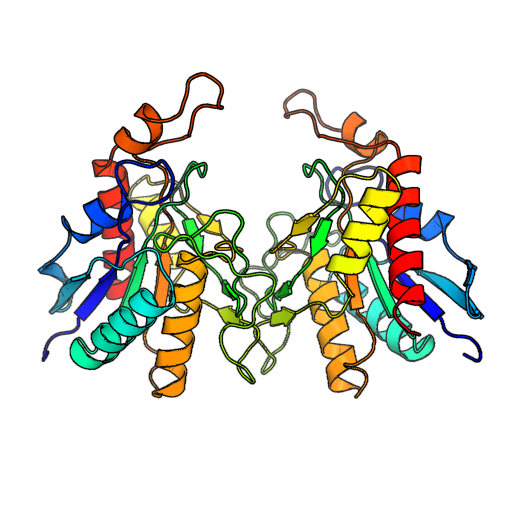. GLN A 1 105 ? -23.115 -8.786 -14.292 1.00 13.09 103 GLN A O 1
ATOM 800 N N . PRO A 1 106 ? -22.311 -8.595 -16.367 1.00 15.38 104 PRO A N 1
ATOM 801 C CA . PRO A 1 106 ? -21.203 -9.508 -16.044 1.00 15.77 104 PRO A CA 1
ATOM 802 C C . PRO A 1 106 ? -20.304 -8.904 -14.959 1.00 14.85 104 PRO A C 1
ATOM 803 O O . PRO A 1 106 ? -20.030 -7.701 -14.948 1.00 17.07 104 PRO A O 1
ATOM 807 N N . ILE A 1 107 ? -19.816 -9.759 -14.052 1.00 15.72 105 ILE A N 1
ATOM 808 C CA . ILE A 1 107 ? -18.981 -9.230 -12.962 1.00 13.89 105 ILE A CA 1
ATOM 809 C C . ILE A 1 107 ? -17.623 -8.777 -13.500 1.00 16.99 105 ILE A C 1
ATOM 810 O O . ILE A 1 107 ? -17.101 -7.718 -13.115 1.00 18.57 105 ILE A O 1
ATOM 815 N N . GLU A 1 108 ? -17.032 -9.552 -14.382 1.00 15.19 106 GLU A N 1
ATOM 816 C CA . GLU A 1 108 ? -15.733 -9.237 -14.973 1.00 16.54 106 GLU A CA 1
ATOM 817 C C . GLU A 1 108 ? -15.770 -9.690 -16.420 1.00 21.19 106 GLU A C 1
ATOM 818 O O . GLU A 1 108 ? -16.065 -10.865 -16.684 1.00 23.51 106 GLU A O 1
ATOM 824 N N . PRO A 1 109 ? -15.481 -8.802 -17.372 1.00 21.33 107 PRO A N 1
ATOM 825 C CA . PRO A 1 109 ? -15.378 -9.239 -18.770 1.00 24.81 107 PRO A CA 1
ATOM 826 C C . PRO A 1 109 ? -14.277 -10.286 -18.886 1.00 26.76 107 PRO A C 1
ATOM 827 O O . PRO A 1 109 ? -13.266 -10.221 -18.189 1.00 27.07 107 PRO A O 1
ATOM 831 N N . ASP A 1 110 ? -14.534 -11.305 -19.708 1.00 30.46 108 ASP A N 1
ATOM 832 C CA . ASP A 1 110 ? -13.556 -12.344 -20.046 1.00 34.83 108 ASP A CA 1
ATOM 833 C C . ASP A 1 110 ? -13.235 -13.235 -18.855 1.00 31.87 108 ASP A C 1
ATOM 834 O O . ASP A 1 110 ? -12.121 -13.762 -18.757 1.00 37.32 108 ASP A O 1
ATOM 839 N N . ALA A 1 111 ? -14.193 -13.438 -17.948 1.00 22.22 109 ALA A N 1
ATOM 840 C CA . ALA A 1 111 ? -13.933 -14.319 -16.820 1.00 20.38 109 ALA A CA 1
ATOM 841 C C . ALA A 1 111 ? -14.968 -15.439 -16.860 1.00 18.07 109 ALA A C 1
ATOM 842 O O . ALA A 1 111 ? -15.935 -15.360 -17.637 1.00 20.01 109 ALA A O 1
ATOM 844 N N . PRO A 1 112 ? -14.799 -16.499 -16.078 1.00 16.68 110 PRO A N 1
ATOM 845 C CA . PRO A 1 112 ? -15.717 -17.646 -16.197 1.00 15.89 110 PRO A CA 1
ATOM 846 C C . PRO A 1 112 ? -17.150 -17.283 -15.881 1.00 16.20 110 PRO A C 1
ATOM 847 O O . PRO A 1 112 ? -17.439 -16.404 -15.059 1.00 16.67 110 PRO A O 1
ATOM 851 N N . ALA A 1 113 ? -18.059 -18.029 -16.522 1.00 12.15 111 ALA A N 1
ATOM 852 C CA . ALA A 1 113 ? -19.482 -17.862 -16.210 1.00 11.89 111 ALA A CA 1
ATOM 853 C C . ALA A 1 113 ? -19.797 -18.165 -14.750 1.00 13.69 111 ALA A C 1
ATOM 854 O O . ALA A 1 113 ? -20.731 -17.590 -14.172 1.00 12.96 111 ALA A O 1
ATOM 856 N N . ALA A 1 114 ? -19.053 -19.067 -14.138 1.00 10.20 112 ALA A N 1
ATOM 857 C CA . ALA A 1 114 ? -19.286 -19.396 -12.743 1.00 9.95 112 ALA A CA 1
ATOM 858 C C . ALA A 1 114 ? -18.033 -19.992 -12.118 1.00 10.86 112 ALA A C 1
ATOM 859 O O . ALA A 1 114 ? -17.114 -20.438 -12.814 1.00 11.82 112 ALA A O 1
ATOM 861 N N . TYR A 1 115 ? -18.034 -20.020 -10.775 1.00 12.03 113 TYR A N 1
ATOM 862 C CA . TYR A 1 115 ? -17.087 -20.818 -9.994 1.00 11.93 113 TYR A CA 1
ATOM 863 C C . TYR A 1 115 ? -17.850 -21.721 -9.037 1.00 10.53 113 TYR A C 1
ATOM 864 O O . TYR A 1 115 ? -18.752 -21.257 -8.335 1.00 12.39 113 TYR A O 1
ATOM 873 N N . LEU A 1 116 ? -17.490 -23.006 -8.986 1.00 11.41 114 LEU A N 1
ATOM 874 C CA . LEU A 1 116 ? -18.008 -23.876 -7.937 1.00 9.93 114 LEU A CA 1
ATOM 875 C C . LEU A 1 116 ? -17.311 -23.575 -6.611 1.00 11.36 114 LEU A C 1
ATOM 876 O O . LEU A 1 116 ? -16.081 -23.425 -6.551 1.00 13.00 114 LEU A O 1
ATOM 881 N N . ALA A 1 117 ? -18.107 -23.539 -5.538 1.00 9.89 115 ALA A N 1
ATOM 882 C CA . ALA A 1 117 ? -17.529 -23.448 -4.194 1.00 9.61 115 ALA A CA 1
ATOM 883 C C . ALA A 1 117 ? -16.605 -24.644 -3.940 1.00 12.76 115 ALA A C 1
ATOM 884 O O . ALA A 1 117 ? -16.831 -25.753 -4.435 1.00 12.88 115 ALA A O 1
ATOM 886 N N . THR A 1 118 ? -15.540 -24.409 -3.175 1.00 10.30 116 THR A N 1
ATOM 887 C CA . THR A 1 118 ? -14.531 -25.444 -2.919 1.00 11.00 116 THR A CA 1
ATOM 888 C C . THR A 1 118 ? -14.497 -25.861 -1.444 1.00 12.33 116 THR A C 1
ATOM 889 O O . THR A 1 118 ? -13.550 -26.534 -1.011 1.00 13.69 116 THR A O 1
ATOM 893 N N . LEU A 1 119 ? -15.517 -25.504 -0.667 1.00 10.77 117 LEU A N 1
ATOM 894 C CA . LEU A 1 119 ? -15.681 -26.061 0.675 1.00 10.83 117 LEU A CA 1
ATOM 895 C C . LEU A 1 119 ? -16.052 -27.545 0.584 1.00 12.43 117 LEU A C 1
ATOM 896 O O . LEU A 1 119 ? -16.606 -27.996 -0.419 1.00 13.31 117 LEU A O 1
ATOM 901 N N . PRO A 1 120 ? -15.794 -28.311 1.652 1.00 12.68 118 PRO A N 1
ATOM 902 C CA . PRO A 1 120 ? -16.164 -29.751 1.726 1.00 11.55 118 PRO A CA 1
ATOM 903 C C . PRO A 1 120 ? -17.648 -29.861 2.074 1.00 11.59 118 PRO A C 1
ATOM 904 O O . PRO A 1 120 ? -18.042 -29.995 3.221 1.00 13.87 118 PRO A O 1
ATOM 908 N N . LEU A 1 121 ? -18.483 -29.699 1.042 1.00 13.16 119 LEU A N 1
ATOM 909 C CA . LEU A 1 121 ? -19.923 -29.515 1.273 1.00 12.84 119 LEU A CA 1
ATOM 910 C C . LEU A 1 121 ? -20.539 -30.674 2.042 1.00 12.32 119 LEU A C 1
ATOM 911 O O . LEU A 1 121 ? -21.307 -30.450 2.993 1.00 12.52 119 LEU A O 1
ATOM 916 N N . ARG A 1 122 ? -20.277 -31.920 1.627 1.00 13.75 120 ARG A N 1
ATOM 917 C CA . ARG A 1 122 ? -20.919 -33.044 2.307 1.00 13.06 120 ARG A CA 1
ATOM 918 C C . ARG A 1 122 ? -20.424 -33.207 3.746 1.00 13.37 120 ARG A C 1
ATOM 919 O O . ARG A 1 122 ? -21.219 -33.550 4.629 1.00 12.92 120 ARG A O 1
ATOM 927 N N . ALA A 1 123 ? -19.163 -32.883 4.013 1.00 12.10 121 ALA A N 1
ATOM 928 C CA . ALA A 1 123 ? -18.657 -32.973 5.386 1.00 11.20 121 ALA A CA 1
ATOM 929 C C . ALA A 1 123 ? -19.342 -31.952 6.288 1.00 13.89 121 ALA A C 1
ATOM 930 O O . ALA A 1 123 ? -19.593 -32.228 7.480 1.00 13.13 121 ALA A O 1
ATOM 932 N N . ILE A 1 124 ? -19.625 -30.760 5.749 1.00 12.40 122 ILE A N 1
ATOM 933 C CA . ILE A 1 124 ? -20.328 -29.755 6.540 1.00 9.23 122 ILE A CA 1
ATOM 934 C C . ILE A 1 124 ? -21.754 -30.224 6.812 1.00 10.66 122 ILE A C 1
ATOM 935 O O . ILE A 1 124 ? -22.223 -30.136 7.953 1.00 10.57 122 ILE A O 1
ATOM 940 N N . LEU A 1 125 ? -22.473 -30.709 5.765 1.00 10.55 123 LEU A N 1
ATOM 941 C CA . LEU A 1 125 ? -23.832 -31.228 5.989 1.00 10.40 123 LEU A CA 1
ATOM 942 C C . LEU A 1 125 ? -23.835 -32.311 7.060 1.00 13.27 123 LEU A C 1
ATOM 943 O O . LEU A 1 125 ? -24.731 -32.360 7.916 1.00 11.17 123 LEU A O 1
ATOM 948 N N . ALA A 1 126 ? -22.842 -33.182 7.029 1.00 12.95 124 ALA A N 1
ATOM 949 C CA . ALA A 1 126 ? -22.805 -34.280 7.993 1.00 13.59 124 ALA A CA 1
ATOM 950 C C . ALA A 1 126 ? -22.549 -33.759 9.400 1.00 13.20 124 ALA A C 1
ATOM 951 O O . ALA A 1 126 ? -23.125 -34.267 10.377 1.00 12.56 124 ALA A O 1
ATOM 953 N N . ALA A 1 127 ? -21.667 -32.750 9.528 1.00 12.32 125 ALA A N 1
ATOM 954 C CA . ALA A 1 127 ? -21.413 -32.154 10.834 1.00 11.01 125 ALA A CA 1
ATOM 955 C C . ALA A 1 127 ? -22.657 -31.448 11.384 1.00 11.22 125 ALA A C 1
ATOM 956 O O . ALA A 1 127 ? -22.948 -31.538 12.591 1.00 11.59 125 ALA A O 1
ATOM 958 N N . TRP A 1 128 ? -23.384 -30.742 10.521 1.00 11.20 126 TRP A N 1
ATOM 959 C CA . TRP A 1 128 ? -24.642 -30.128 10.942 1.00 10.93 126 TRP A CA 1
ATOM 960 C C . TRP A 1 128 ? -25.604 -31.187 11.447 1.00 12.64 126 TRP A C 1
ATOM 961 O O . TRP A 1 128 ? -26.200 -31.049 12.518 1.00 11.38 126 TRP A O 1
ATOM 972 N N . ARG A 1 129 ? -25.762 -32.269 10.683 1.00 13.62 127 ARG A N 1
ATOM 973 C CA . ARG A 1 129 ? -26.697 -33.309 11.105 1.00 13.38 127 ARG A CA 1
ATOM 974 C C . ARG A 1 129 ? -26.296 -33.919 12.443 1.00 13.88 127 ARG A C 1
ATOM 975 O O . ARG A 1 129 ? -27.149 -34.152 13.320 1.00 13.50 127 ARG A O 1
ATOM 983 N N . GLU A 1 130 ? -25.002 -34.138 12.645 1.00 13.81 128 GLU A N 1
ATOM 984 C CA . GLU A 1 130 ? -24.566 -34.692 13.916 1.00 14.81 128 GLU A CA 1
ATOM 985 C C . GLU A 1 130 ? -24.872 -33.734 15.069 1.00 13.67 128 GLU A C 1
ATOM 986 O O . GLU A 1 130 ? -25.199 -34.181 16.175 1.00 16.81 128 GLU A O 1
ATOM 992 N N . ALA A 1 131 ? -24.828 -32.421 14.802 1.00 12.44 129 ALA A N 1
ATOM 993 C CA . ALA A 1 131 ? -25.174 -31.385 15.780 1.00 13.61 129 ALA A CA 1
ATOM 994 C C . ALA A 1 131 ? -26.676 -31.083 15.838 1.00 15.00 129 ALA A C 1
ATOM 995 O O . ALA A 1 131 ? -27.076 -30.104 16.488 1.00 15.05 129 ALA A O 1
ATOM 997 N N . GLU A 1 132 ? -27.505 -31.900 15.169 1.00 13.14 130 GLU A N 1
ATOM 998 C CA . GLU A 1 132 ? -28.968 -31.740 15.116 1.00 12.89 130 GLU A CA 1
ATOM 999 C C . GLU A 1 132 ? -29.408 -30.436 14.460 1.00 11.41 130 GLU A C 1
ATOM 1000 O O . GLU A 1 132 ? -30.454 -29.874 14.833 1.00 14.14 130 GLU A O 1
ATOM 1006 N N . ILE A 1 133 ? -28.676 -30.017 13.432 1.00 12.23 131 ILE A N 1
ATOM 1007 C CA . ILE A 1 133 ? -28.983 -28.809 12.666 1.00 11.60 131 ILE A CA 1
ATOM 1008 C C . ILE A 1 133 ? -29.424 -29.226 11.270 1.00 13.76 131 ILE A C 1
ATOM 1009 O O . ILE A 1 133 ? -28.619 -29.782 10.505 1.00 13.22 131 ILE A O 1
ATOM 1014 N N . PRO A 1 134 ? -30.676 -28.967 10.917 1.00 11.58 132 PRO A N 1
ATOM 1015 C CA . PRO A 1 134 ? -31.144 -29.188 9.543 1.00 13.52 132 PRO A CA 1
ATOM 1016 C C . PRO A 1 134 ? -30.444 -28.242 8.584 1.00 12.10 132 PRO A C 1
ATOM 1017 O O . PRO A 1 134 ? -30.197 -27.083 8.922 1.00 13.58 132 PRO A O 1
ATOM 1021 N N . GLY A 1 135 ? -30.105 -28.738 7.387 1.00 11.07 133 GLY A N 1
ATOM 1022 C CA . GLY A 1 135 ? -29.457 -27.865 6.411 1.00 13.04 133 GLY A CA 1
ATOM 1023 C C . GLY A 1 135 ? -29.297 -28.572 5.080 1.00 12.15 133 GLY A C 1
ATOM 1024 O O . GLY A 1 135 ? -29.484 -29.790 4.984 1.00 14.36 133 GLY A O 1
ATOM 1025 N N . ASP A 1 136 ? -28.851 -27.820 4.066 1.00 11.47 134 ASP A N 1
ATOM 1026 C CA . ASP A 1 136 ? -28.756 -28.423 2.736 1.00 11.85 134 ASP A CA 1
ATOM 1027 C C . ASP A 1 136 ? -27.859 -27.554 1.868 1.00 10.74 134 ASP A C 1
ATOM 1028 O O . ASP A 1 136 ? -27.469 -26.458 2.245 1.00 11.22 134 ASP A O 1
ATOM 1033 N N . ILE A 1 137 ? -27.580 -28.064 0.666 1.00 11.42 135 ILE A N 1
ATOM 1034 C CA . ILE A 1 137 ? -26.895 -27.329 -0.397 1.00 10.60 135 ILE A CA 1
ATOM 1035 C C . ILE A 1 137 ? -27.950 -26.557 -1.199 1.00 9.48 135 ILE A C 1
ATOM 1036 O O . ILE A 1 137 ? -29.063 -27.073 -1.481 1.00 12.72 135 ILE A O 1
ATOM 1041 N N . SER A 1 138 ? -27.614 -25.306 -1.527 1.00 8.59 136 SER A N 1
ATOM 1042 C CA . SER A 1 138 ? -28.359 -24.443 -2.438 1.00 8.53 136 SER A CA 1
ATOM 1043 C C . SER A 1 138 ? -27.594 -24.310 -3.749 1.00 8.48 136 SER A C 1
ATOM 1044 O O . SER A 1 138 ? -26.364 -24.175 -3.738 1.00 10.30 136 SER A O 1
ATOM 1047 N N . ASN A 1 139 ? -28.322 -24.325 -4.877 1.00 10.74 137 ASN A N 1
ATOM 1048 C CA . ASN A 1 139 ? -27.691 -24.221 -6.186 1.00 9.86 137 ASN A CA 1
ATOM 1049 C C . ASN A 1 139 ? -27.875 -22.857 -6.823 1.00 11.78 137 ASN A C 1
ATOM 1050 O O . ASN A 1 139 ? -27.470 -22.659 -7.983 1.00 13.67 137 ASN A O 1
ATOM 1055 N N . SER A 1 140 ? -28.436 -21.896 -6.093 1.00 11.54 138 SER A N 1
ATOM 1056 C CA . SER A 1 140 ? -28.349 -20.495 -6.499 1.00 12.18 138 SER A CA 1
ATOM 1057 C C . SER A 1 140 ? -28.282 -19.621 -5.271 1.00 12.57 138 SER A C 1
ATOM 1058 O O . SER A 1 140 ? -29.127 -19.739 -4.377 1.00 12.21 138 SER A O 1
ATOM 1061 N N . ALA A 1 141 ? -27.287 -18.746 -5.253 1.00 11.63 139 ALA A N 1
ATOM 1062 C CA . ALA A 1 141 ? -27.090 -17.780 -4.179 1.00 11.59 139 ALA A CA 1
ATOM 1063 C C . ALA A 1 141 ? -27.810 -16.465 -4.445 1.00 14.17 139 ALA A C 1
ATOM 1064 O O . ALA A 1 141 ? -27.555 -15.479 -3.722 1.00 14.86 139 ALA A O 1
ATOM 1066 N N . GLY A 1 142 ? -28.698 -16.428 -5.457 1.00 11.51 140 GLY A N 1
ATOM 1067 C CA . GLY A 1 142 ? -29.179 -15.173 -6.020 1.00 10.62 140 GLY A CA 1
ATOM 1068 C C . GLY A 1 142 ? -28.093 -14.547 -6.872 1.00 10.60 140 GLY A C 1
ATOM 1069 O O . GLY A 1 142 ? -27.048 -15.134 -7.087 1.00 10.63 140 GLY A O 1
ATOM 1070 N N . LEU A 1 143 ? -28.378 -13.338 -7.391 1.00 10.02 141 LEU A N 1
ATOM 1071 C CA . LEU A 1 143 ? -27.392 -12.568 -8.160 1.00 11.82 141 LEU A CA 1
ATOM 1072 C C . LEU A 1 143 ? -27.184 -11.182 -7.531 1.00 11.28 141 LEU A C 1
ATOM 1073 O O . LEU A 1 143 ? -26.797 -10.227 -8.196 1.00 10.02 141 LEU A O 1
ATOM 1078 N N . TYR A 1 144 ? -27.356 -11.102 -6.209 1.00 11.77 142 TYR A N 1
ATOM 1079 C CA . TYR A 1 144 ? -27.209 -9.881 -5.429 1.00 10.88 142 TYR A CA 1
ATOM 1080 C C . TYR A 1 144 ? -25.809 -9.871 -4.821 1.00 12.88 142 TYR A C 1
ATOM 1081 O O . TYR A 1 144 ? -24.873 -10.415 -5.425 1.00 10.01 142 TYR A O 1
ATOM 1090 N N . VAL A 1 145 ? -25.622 -9.253 -3.657 1.00 11.56 143 VAL A N 1
ATOM 1091 C CA . VAL A 1 145 ? -24.235 -9.011 -3.222 1.00 10.94 143 VAL A CA 1
ATOM 1092 C C . VAL A 1 145 ? -23.586 -10.288 -2.635 1.00 11.48 143 VAL A C 1
ATOM 1093 O O . VAL A 1 145 ? -22.356 -10.446 -2.702 1.00 10.40 143 VAL A O 1
ATOM 1097 N N . CYS A 1 146 ? -24.360 -11.178 -2.003 1.00 9.93 144 CYS A N 1
ATOM 1098 C CA . CYS A 1 146 ? -23.789 -12.440 -1.510 1.00 9.58 144 CYS A CA 1
ATOM 1099 C C . CYS A 1 146 ? -23.204 -13.277 -2.643 1.00 10.67 144 CYS A C 1
ATOM 1100 O O . CYS A 1 146 ? -22.072 -13.789 -2.552 1.00 10.82 144 CYS A O 1
ATOM 1103 N N . ASN A 1 147 ? -23.966 -13.452 -3.725 1.00 12.01 145 ASN A N 1
ATOM 1104 C CA . ASN A 1 147 ? -23.398 -14.141 -4.873 1.00 11.12 145 ASN A CA 1
ATOM 1105 C C . ASN A 1 147 ? -22.168 -13.427 -5.387 1.00 11.45 145 ASN A C 1
ATOM 1106 O O . ASN A 1 147 ? -21.182 -14.075 -5.760 1.00 11.58 145 ASN A O 1
ATOM 1111 N N . PHE A 1 148 ? -22.222 -12.092 -5.456 1.00 9.51 146 PHE A N 1
ATOM 1112 C CA . PHE A 1 148 ? -21.089 -11.327 -5.958 1.00 9.34 146 PHE A CA 1
ATOM 1113 C C . PHE A 1 148 ? -19.826 -11.662 -5.178 1.00 10.39 146 PHE A C 1
ATOM 1114 O O . PHE A 1 148 ? -18.762 -11.856 -5.777 1.00 10.43 146 PHE A O 1
ATOM 1122 N N . VAL A 1 149 ? -19.905 -11.690 -3.839 1.00 10.97 147 VAL A N 1
ATOM 1123 C CA . VAL A 1 149 ? -18.653 -11.887 -3.081 1.00 9.74 147 VAL A CA 1
ATOM 1124 C C . VAL A 1 149 ? -18.185 -13.336 -3.166 1.00 10.30 147 VAL A C 1
ATOM 1125 O O . VAL A 1 149 ? -16.964 -13.593 -3.135 1.00 11.13 147 VAL A O 1
ATOM 1129 N N . LEU A 1 150 ? -19.100 -14.292 -3.344 1.00 11.23 148 LEU A N 1
ATOM 1130 C CA . LEU A 1 150 ? -18.709 -15.686 -3.553 1.00 9.16 148 LEU A CA 1
ATOM 1131 C C . LEU A 1 150 ? -17.912 -15.819 -4.841 1.00 11.62 148 LEU A C 1
ATOM 1132 O O . LEU A 1 150 ? -16.798 -16.388 -4.844 1.00 11.47 148 LEU A O 1
ATOM 1137 N N . TYR A 1 151 ? -18.456 -15.260 -5.940 1.00 10.30 149 TYR A N 1
ATOM 1138 C CA . TYR A 1 151 ? -17.734 -15.274 -7.212 1.00 9.74 149 TYR A CA 1
ATOM 1139 C C . TYR A 1 151 ? -16.412 -14.526 -7.078 1.00 12.33 149 TYR A C 1
ATOM 1140 O O . TYR A 1 151 ? -15.360 -15.019 -7.515 1.00 11.84 149 TYR A O 1
ATOM 1149 N N . HIS A 1 152 ? -16.451 -13.337 -6.468 1.00 11.10 150 HIS A N 1
ATOM 1150 C CA . HIS A 1 152 ? -15.242 -12.508 -6.344 1.00 10.48 150 HIS A CA 1
ATOM 1151 C C . HIS A 1 152 ? -14.127 -13.262 -5.619 1.00 11.27 150 HIS A C 1
ATOM 1152 O O . HIS A 1 152 ? -12.953 -13.248 -6.048 1.00 11.42 150 HIS A O 1
ATOM 1159 N N . ALA A 1 153 ? -14.458 -13.906 -4.503 1.00 12.23 151 ALA A N 1
ATOM 1160 C CA . ALA A 1 153 ? -13.413 -14.588 -3.729 1.00 11.16 151 ALA A CA 1
ATOM 1161 C C . ALA A 1 153 ? -12.871 -15.804 -4.482 1.00 12.22 151 ALA A C 1
ATOM 1162 O O . ALA A 1 153 ? -11.645 -16.028 -4.501 1.00 12.50 151 ALA A O 1
ATOM 1164 N N . LEU A 1 154 ? -13.751 -16.614 -5.100 1.00 12.77 152 LEU A N 1
ATOM 1165 C CA . LEU A 1 154 ? -13.267 -17.784 -5.818 1.00 10.19 152 LEU A CA 1
ATOM 1166 C C . LEU A 1 154 ? -12.378 -17.363 -6.985 1.00 12.16 152 LEU A C 1
ATOM 1167 O O . LEU A 1 154 ? -11.326 -17.960 -7.209 1.00 12.28 152 LEU A O 1
ATOM 1172 N N . HIS A 1 155 ? -12.759 -16.296 -7.700 1.00 10.75 153 HIS A N 1
ATOM 1173 C CA . HIS A 1 155 ? -11.947 -15.800 -8.808 1.00 10.15 153 HIS A CA 1
ATOM 1174 C C . HIS A 1 155 ? -10.602 -15.261 -8.312 1.00 12.74 153 HIS A C 1
ATOM 1175 O O . HIS A 1 155 ? -9.553 -15.547 -8.910 1.00 14.67 153 HIS A O 1
ATOM 1182 N N . TRP A 1 156 ? -10.618 -14.445 -7.252 1.00 13.43 154 TRP A N 1
ATOM 1183 C CA . TRP A 1 156 ? -9.362 -13.900 -6.714 1.00 14.30 154 TRP A CA 1
ATOM 1184 C C . TRP A 1 156 ? -8.413 -15.017 -6.312 1.00 13.29 154 TRP A C 1
ATOM 1185 O O . TRP A 1 156 ? -7.215 -14.988 -6.654 1.00 14.90 154 TRP A O 1
ATOM 1196 N N . LEU A 1 157 ? -8.924 -16.020 -5.592 1.00 10.97 155 LEU A N 1
ATOM 1197 C CA . LEU A 1 157 ? -8.062 -17.107 -5.143 1.00 11.98 155 LEU A CA 1
ATOM 1198 C C . LEU A 1 157 ? -7.443 -17.833 -6.331 1.00 13.60 155 LEU A C 1
ATOM 1199 O O . LEU A 1 157 ? -6.235 -18.076 -6.350 1.00 13.57 155 LEU A O 1
ATOM 1204 N N . ARG A 1 158 ? -8.260 -18.169 -7.351 1.00 15.02 156 ARG A N 1
ATOM 1205 C CA . ARG A 1 158 ? -7.726 -18.873 -8.522 1.00 14.62 156 ARG A CA 1
ATOM 1206 C C . ARG A 1 158 ? -6.714 -18.003 -9.253 1.00 15.67 156 ARG A C 1
ATOM 1207 O O . ARG A 1 158 ? -5.654 -18.484 -9.655 1.00 18.93 156 ARG A O 1
ATOM 1215 N N . GLU A 1 159 ? -7.009 -16.706 -9.388 1.00 14.79 157 GLU A N 1
ATOM 1216 C CA . GLU A 1 159 ? -6.079 -15.828 -10.098 1.00 17.34 157 GLU A CA 1
ATOM 1217 C C . GLU A 1 159 ? -4.775 -15.612 -9.344 1.00 16.75 157 GLU A C 1
ATOM 1218 O O . GLU A 1 159 ? -3.813 -15.142 -9.941 1.00 21.67 157 GLU A O 1
ATOM 1224 N N . HIS A 1 160 ? -4.730 -15.922 -8.055 1.00 15.76 158 HIS A N 1
ATOM 1225 C CA . HIS A 1 160 ? -3.517 -15.777 -7.257 1.00 17.72 158 HIS A CA 1
ATOM 1226 C C . HIS A 1 160 ? -2.881 -17.123 -6.938 1.00 18.43 158 HIS A C 1
ATOM 1227 O O . HIS A 1 160 ? -2.035 -17.212 -6.033 1.00 20.91 158 HIS A O 1
ATOM 1234 N N . GLY A 1 161 ? -3.236 -18.164 -7.701 1.00 17.34 159 GLY A N 1
ATOM 1235 C CA . GLY A 1 161 ? -2.631 -19.471 -7.472 1.00 17.38 159 GLY A CA 1
ATOM 1236 C C . GLY A 1 161 ? -3.070 -20.149 -6.192 1.00 17.10 159 GLY A C 1
ATOM 1237 O O . GLY A 1 161 ? -2.384 -21.076 -5.733 1.00 20.12 159 GLY A O 1
ATOM 1238 N N . ARG A 1 162 ? -4.216 -19.738 -5.622 1.00 15.96 160 ARG A N 1
ATOM 1239 C CA . ARG A 1 162 ? -4.691 -20.209 -4.327 1.00 20.31 160 ARG A CA 1
ATOM 1240 C C . ARG A 1 162 ? -6.032 -20.920 -4.445 1.00 17.84 160 ARG A C 1
ATOM 1241 O O . ARG A 1 162 ? -6.851 -20.924 -3.506 1.00 17.00 160 ARG A O 1
ATOM 1247 N N . GLY A 1 163 ? -6.290 -21.522 -5.618 1.00 17.43 161 GLY A N 1
ATOM 1248 C CA . GLY A 1 163 ? -7.524 -22.255 -5.820 1.00 16.87 161 GLY A CA 1
ATOM 1249 C C . GLY A 1 163 ? -7.713 -23.419 -4.866 1.00 18.90 161 GLY A C 1
ATOM 1250 O O . GLY A 1 163 ? -8.851 -23.843 -4.625 1.00 20.32 161 GLY A O 1
ATOM 1251 N N . ALA A 1 164 ? -6.632 -23.907 -4.265 1.00 20.93 162 ALA A N 1
ATOM 1252 C CA . ALA A 1 164 ? -6.770 -24.976 -3.287 1.00 22.63 162 ALA A CA 1
ATOM 1253 C C . ALA A 1 164 ? -7.292 -24.504 -1.939 1.00 21.49 162 ALA A C 1
ATOM 1254 O O . ALA A 1 164 ? -7.582 -25.357 -1.081 1.00 24.13 162 ALA A O 1
ATOM 1256 N N . VAL A 1 165 ? -7.357 -23.194 -1.691 1.00 17.14 163 VAL A N 1
ATOM 1257 C CA . VAL A 1 165 ? -7.909 -22.680 -0.426 1.00 16.15 163 VAL A CA 1
ATOM 1258 C C . VAL A 1 165 ? -9.418 -22.896 -0.417 1.00 14.33 163 VAL A C 1
ATOM 1259 O O . VAL A 1 165 ? -10.124 -22.300 -1.251 1.00 16.16 163 VAL A O 1
ATOM 1263 N N . PRO A 1 166 ? -9.965 -23.721 0.484 1.00 12.43 164 PRO A N 1
ATOM 1264 C CA . PRO A 1 166 ? -11.413 -23.964 0.477 1.00 11.29 164 PRO A CA 1
ATOM 1265 C C . PRO A 1 166 ? -12.178 -22.681 0.737 1.00 14.86 164 PRO A C 1
ATOM 1266 O O . PRO A 1 166 ? -11.887 -21.940 1.686 1.00 13.86 164 PRO A O 1
ATOM 1270 N N . CYS A 1 167 ? -13.174 -22.436 -0.104 1.00 11.84 165 CYS A N 1
ATOM 1271 C CA . CYS A 1 167 ? -13.875 -21.153 -0.076 1.00 10.52 165 CYS A CA 1
ATOM 1272 C C . CYS A 1 167 ? -15.330 -21.337 -0.500 1.00 10.91 165 CYS A C 1
ATOM 1273 O O . CYS A 1 167 ? -15.626 -22.000 -1.504 1.00 11.20 165 CYS A O 1
ATOM 1276 N N . GLY A 1 168 ? -16.244 -20.782 0.274 1.00 10.85 166 GLY A N 1
ATOM 1277 C CA . GLY A 1 168 ? -17.633 -20.926 -0.094 1.00 11.14 166 GLY A CA 1
ATOM 1278 C C . GLY A 1 168 ? -18.519 -19.970 0.669 1.00 10.91 166 GLY A C 1
ATOM 1279 O O . GLY A 1 168 ? -18.036 -19.052 1.354 1.00 10.83 166 GLY A O 1
ATOM 1280 N N . PHE A 1 169 ? -19.840 -20.183 0.507 1.00 8.73 167 PHE A N 1
ATOM 1281 C CA . PHE A 1 169 ? -20.851 -19.289 1.068 1.00 10.61 167 PHE A CA 1
ATOM 1282 C C . PHE A 1 169 ? -21.881 -20.048 1.875 1.00 9.39 167 PHE A C 1
ATOM 1283 O O . PHE A 1 169 ? -22.346 -21.120 1.479 1.00 9.50 167 PHE A O 1
ATOM 1291 N N . LEU A 1 170 ? -22.258 -19.451 3.011 1.00 9.79 168 LEU A N 1
ATOM 1292 C CA . LEU A 1 170 ? -23.245 -20.022 3.927 1.00 10.15 168 LEU A CA 1
ATOM 1293 C C . LEU A 1 170 ? -24.341 -18.981 4.134 1.00 8.82 168 LEU A C 1
ATOM 1294 O O . LEU A 1 170 ? -24.095 -17.933 4.719 1.00 10.60 168 LEU A O 1
ATOM 1299 N N . HIS A 1 171 ? -25.538 -19.243 3.595 1.00 8.53 169 HIS A N 1
ATOM 1300 C CA A HIS A 1 171 ? -26.692 -18.372 3.800 0.91 8.32 169 HIS A CA 1
ATOM 1301 C CA B HIS A 1 171 ? -26.696 -18.380 3.795 0.09 9.01 169 HIS A CA 1
ATOM 1302 C C . HIS A 1 171 ? -27.453 -18.818 5.041 1.00 9.53 169 HIS A C 1
ATOM 1303 O O . HIS A 1 171 ? -27.675 -20.011 5.244 1.00 9.59 169 HIS A O 1
ATOM 1316 N N . VAL A 1 172 ? -27.881 -17.849 5.847 1.00 9.61 170 VAL A N 1
ATOM 1317 C CA . VAL A 1 172 ? -28.596 -18.157 7.082 1.00 8.93 170 VAL A CA 1
ATOM 1318 C C . VAL A 1 172 ? -30.018 -17.627 7.037 1.00 10.20 170 VAL A C 1
ATOM 1319 O O . VAL A 1 172 ? -30.266 -16.593 6.416 1.00 10.17 170 VAL A O 1
ATOM 1323 N N . PRO A 1 173 ? -30.947 -18.245 7.745 1.00 10.25 171 PRO A N 1
ATOM 1324 C CA . PRO A 1 173 ? -32.282 -17.667 7.879 1.00 10.68 171 PRO A CA 1
ATOM 1325 C C . PRO A 1 173 ? -32.306 -16.341 8.621 1.00 10.48 171 PRO A C 1
ATOM 1326 O O . PRO A 1 173 ? -31.345 -15.930 9.267 1.00 10.35 171 PRO A O 1
ATOM 1330 N N . ALA A 1 174 ? -33.481 -15.700 8.556 1.00 9.92 172 ALA A N 1
ATOM 1331 C CA . ALA A 1 174 ? -33.778 -14.584 9.458 1.00 11.12 172 ALA A CA 1
ATOM 1332 C C . ALA A 1 174 ? -33.555 -15.006 10.906 1.00 9.88 172 ALA A C 1
ATOM 1333 O O . ALA A 1 174 ? -33.780 -16.163 11.261 1.00 10.12 172 ALA A O 1
ATOM 1335 N N . ASN A 1 175 ? -33.104 -14.076 11.748 1.00 9.93 173 ASN A N 1
ATOM 1336 C CA . ASN A 1 175 ? -33.185 -14.279 13.188 1.00 11.25 173 ASN A CA 1
ATOM 1337 C C . ASN A 1 175 ? -34.488 -13.652 13.683 1.00 13.32 173 ASN A C 1
ATOM 1338 O O . ASN A 1 175 ? -35.325 -13.190 12.895 1.00 10.85 173 ASN A O 1
ATOM 1343 N N . ALA A 1 176 ? -34.681 -13.613 15.012 1.00 12.15 174 ALA A N 1
ATOM 1344 C CA . ALA A 1 176 ? -35.937 -13.069 15.532 1.00 12.39 174 ALA A CA 1
ATOM 1345 C C . ALA A 1 176 ? -36.098 -11.597 15.165 1.00 12.75 174 ALA A C 1
ATOM 1346 O O . ALA A 1 176 ? -37.209 -11.149 14.827 1.00 12.07 174 ALA A O 1
ATOM 1348 N N . ALA A 1 177 ? -35.008 -10.815 15.234 1.00 12.41 175 ALA A N 1
ATOM 1349 C CA . ALA A 1 177 ? -35.098 -9.389 14.927 1.00 14.38 175 ALA A CA 1
ATOM 1350 C C . ALA A 1 177 ? -35.554 -9.160 13.494 1.00 14.50 175 ALA A C 1
ATOM 1351 O O . ALA A 1 177 ? -36.385 -8.268 13.242 1.00 14.64 175 ALA A O 1
ATOM 1353 N N . VAL A 1 178 ? -35.010 -9.938 12.540 1.00 11.96 176 VAL A N 1
ATOM 1354 C CA . VAL A 1 178 ? -35.447 -9.796 11.153 1.00 11.36 176 VAL A CA 1
ATOM 1355 C C . VAL A 1 178 ? -36.932 -10.150 11.030 1.00 12.89 176 VAL A C 1
ATOM 1356 O O . VAL A 1 178 ? -37.703 -9.444 10.365 1.00 13.78 176 VAL A O 1
ATOM 1360 N N . ALA A 1 179 ? -37.353 -11.255 11.669 1.00 12.05 177 ALA A N 1
ATOM 1361 C CA . ALA A 1 179 ? -38.741 -11.703 11.537 1.00 13.30 177 ALA A CA 1
ATOM 1362 C C . ALA A 1 179 ? -39.715 -10.728 12.183 1.00 13.74 177 ALA A C 1
ATOM 1363 O O . ALA A 1 179 ? -40.840 -10.548 11.692 1.00 15.22 177 ALA A O 1
ATOM 1365 N N . LEU A 1 180 ? -39.328 -10.124 13.321 1.00 13.45 178 LEU A N 1
ATOM 1366 C CA . LEU A 1 180 ? -40.204 -9.198 14.048 1.00 13.92 178 LEU A CA 1
ATOM 1367 C C . LEU A 1 180 ? -40.482 -7.907 13.292 1.00 14.42 178 LEU A C 1
ATOM 1368 O O . LEU A 1 180 ? -41.478 -7.253 13.588 1.00 17.14 178 LEU A O 1
ATOM 1373 N N . ALA A 1 181 ? -39.611 -7.527 12.347 1.00 15.59 179 ALA A N 1
ATOM 1374 C CA . ALA A 1 181 ? -39.741 -6.278 11.594 1.00 18.89 179 ALA A CA 1
ATOM 1375 C C . ALA A 1 181 ? -40.598 -6.398 10.333 1.00 20.64 179 ALA A C 1
ATOM 1376 O O . ALA A 1 181 ? -40.979 -5.375 9.757 1.00 24.81 179 ALA A O 1
ATOM 1378 N N . VAL A 1 182 ? -40.972 -7.608 9.934 1.00 18.14 180 VAL A N 1
ATOM 1379 C CA . VAL A 1 182 ? -41.816 -7.810 8.744 1.00 21.63 180 VAL A CA 1
ATOM 1380 C C . VAL A 1 182 ? -43.182 -7.141 8.916 1.00 24.22 180 VAL A C 1
ATOM 1381 O O . VAL A 1 182 ? -43.865 -7.362 9.941 1.00 25.54 180 VAL A O 1
ATOM 1385 N N . PRO A 1 183 ? -43.648 -6.360 7.928 1.00 25.29 181 PRO A N 1
ATOM 1386 C CA . PRO A 1 183 ? -44.948 -5.688 8.036 1.00 30.95 181 PRO A CA 1
ATOM 1387 C C . PRO A 1 183 ? -46.114 -6.662 8.103 1.00 33.28 181 PRO A C 1
ATOM 1388 O O . PRO A 1 183 ? -46.036 -7.818 7.664 1.00 31.19 181 PRO A O 1
ATOM 1392 N N . ALA A 1 184 ? -47.228 -6.148 8.637 1.00 37.39 182 ALA A N 1
ATOM 1393 C CA . ALA A 1 184 ? -48.420 -6.955 8.860 1.00 42.00 182 ALA A CA 1
ATOM 1394 C C . ALA A 1 184 ? -49.066 -7.420 7.567 1.00 44.54 182 ALA A C 1
ATOM 1395 O O . ALA A 1 184 ? -49.789 -8.422 7.573 1.00 48.77 182 ALA A O 1
ATOM 1397 N N . ASP A 1 185 ? -48.813 -6.737 6.463 1.00 44.35 183 ASP A N 1
ATOM 1398 C CA . ASP A 1 185 ? -49.394 -7.106 5.186 1.00 49.19 183 ASP A CA 1
ATOM 1399 C C . ASP A 1 185 ? -48.578 -8.151 4.440 1.00 47.39 183 ASP A C 1
ATOM 1400 O O . ASP A 1 185 ? -48.976 -8.555 3.345 1.00 50.64 183 ASP A O 1
ATOM 1405 N N . ARG A 1 186 ? -47.462 -8.605 5.001 1.00 42.27 184 ARG A N 1
ATOM 1406 C CA . ARG A 1 186 ? -46.543 -9.501 4.317 1.00 40.60 184 ARG A CA 1
ATOM 1407 C C . ARG A 1 186 ? -46.516 -10.857 5.009 1.00 38.44 184 ARG A C 1
ATOM 1408 O O . ARG A 1 186 ? -46.850 -10.972 6.193 1.00 37.35 184 ARG A O 1
ATOM 1416 N N . PRO A 1 187 ? -46.120 -11.914 4.300 1.00 39.94 185 PRO A N 1
ATOM 1417 C CA . PRO A 1 187 ? -46.136 -13.236 4.912 1.00 35.43 185 PRO A CA 1
ATOM 1418 C C . PRO A 1 187 ? -45.087 -13.336 6.002 1.00 27.84 185 PRO A C 1
ATOM 1419 O O . PRO A 1 187 ? -44.021 -12.699 5.926 1.00 26.07 185 PRO A O 1
ATOM 1423 N N . PRO A 1 188 ? -45.337 -14.125 7.027 1.00 25.30 186 PRO A N 1
ATOM 1424 C CA . PRO A 1 188 ? -44.322 -14.309 8.064 1.00 20.14 186 PRO A CA 1
ATOM 1425 C C . PRO A 1 188 ? -43.111 -15.064 7.546 1.00 16.71 186 PRO A C 1
ATOM 1426 O O . PRO A 1 188 ? -43.226 -15.958 6.698 1.00 20.64 186 PRO A O 1
ATOM 1430 N N . LEU A 1 189 ? -41.924 -14.740 8.129 1.00 13.65 187 LEU A N 1
ATOM 1431 C CA . LEU A 1 189 ? -40.683 -15.376 7.741 1.00 13.54 187 LEU A CA 1
ATOM 1432 C C . LEU A 1 189 ? -40.388 -16.579 8.627 1.00 13.56 187 LEU A C 1
ATOM 1433 O O . LEU A 1 189 ? -40.497 -16.482 9.861 1.00 12.79 187 LEU A O 1
ATOM 1438 N N . PRO A 1 190 ? -39.940 -17.690 8.057 1.00 12.29 188 PRO A N 1
ATOM 1439 C CA . PRO A 1 190 ? -39.175 -18.650 8.855 1.00 11.36 188 PRO A CA 1
ATOM 1440 C C . PRO A 1 190 ? -38.018 -17.917 9.521 1.00 11.58 188 PRO A C 1
ATOM 1441 O O . PRO A 1 190 ? -37.440 -16.981 8.962 1.00 12.85 188 PRO A O 1
ATOM 1445 N N . TYR A 1 191 ? -37.670 -18.347 10.728 1.00 10.81 189 TYR A N 1
ATOM 1446 C CA . TYR A 1 191 ? -36.558 -17.733 11.440 1.00 11.25 189 TYR A CA 1
ATOM 1447 C C . TYR A 1 191 ? -35.912 -18.738 12.385 1.00 12.32 189 TYR A C 1
ATOM 1448 O O . TYR A 1 191 ? -36.442 -19.820 12.647 1.00 10.59 189 TYR A O 1
ATOM 1457 N N . LEU A 1 192 ? -34.749 -18.366 12.888 1.00 11.49 190 LEU A N 1
ATOM 1458 C CA . LEU A 1 192 ? -34.083 -19.129 13.921 1.00 11.36 190 LEU A CA 1
ATOM 1459 C C . LEU A 1 192 ? -33.575 -18.152 14.963 1.00 9.78 190 LEU A C 1
ATOM 1460 O O . LEU A 1 192 ? -33.136 -17.042 14.620 1.00 11.33 190 LEU A O 1
ATOM 1465 N N . PRO A 1 193 ? -33.570 -18.537 16.239 1.00 11.46 191 PRO A N 1
ATOM 1466 C CA . PRO A 1 193 ? -32.875 -17.690 17.210 1.00 10.90 191 PRO A CA 1
ATOM 1467 C C . PRO A 1 193 ? -31.423 -17.501 16.804 1.00 11.44 191 PRO A C 1
ATOM 1468 O O . PRO A 1 193 ? -30.790 -18.416 16.245 1.00 11.11 191 PRO A O 1
ATOM 1472 N N . GLN A 1 194 ? -30.892 -16.309 17.120 1.00 11.59 192 GLN A N 1
ATOM 1473 C CA . GLN A 1 194 ? -29.509 -16.049 16.728 1.00 10.67 192 GLN A CA 1
ATOM 1474 C C . GLN A 1 194 ? -28.555 -17.127 17.255 1.00 11.09 192 GLN A C 1
ATOM 1475 O O . GLN A 1 194 ? -27.599 -17.501 16.568 1.00 11.48 192 GLN A O 1
ATOM 1481 N N . SER A 1 195 ? -28.791 -17.653 18.459 1.00 12.42 193 SER A N 1
ATOM 1482 C CA . SER A 1 195 ? -27.828 -18.627 18.990 1.00 12.62 193 SER A CA 1
ATOM 1483 C C . SER A 1 195 ? -27.773 -19.886 18.143 1.00 13.70 193 SER A C 1
ATOM 1484 O O . SER A 1 195 ? -26.709 -20.510 18.047 1.00 14.17 193 SER A O 1
ATOM 1487 N N . GLU A 1 196 ? -28.902 -20.265 17.519 1.00 10.79 194 GLU A N 1
ATOM 1488 C CA . GLU A 1 196 ? -28.918 -21.413 16.597 1.00 10.31 194 GLU A CA 1
ATOM 1489 C C . GLU A 1 196 ? -28.131 -21.103 15.329 1.00 11.58 194 GLU A C 1
ATOM 1490 O O . GLU A 1 196 ? -27.354 -21.942 14.852 1.00 11.67 194 GLU A O 1
ATOM 1496 N N . ILE A 1 197 ? -28.309 -19.892 14.786 1.00 11.00 195 ILE A N 1
ATOM 1497 C CA . ILE A 1 197 ? -27.572 -19.461 13.590 1.00 10.38 195 ILE A CA 1
ATOM 1498 C C . ILE A 1 197 ? -26.078 -19.443 13.868 1.00 10.08 195 ILE A C 1
ATOM 1499 O O . ILE A 1 197 ? -25.278 -19.967 13.079 1.00 11.17 195 ILE A O 1
ATOM 1504 N N . THR A 1 198 ? -25.677 -18.786 14.961 1.00 9.31 196 THR A N 1
ATOM 1505 C CA . THR A 1 198 ? -24.254 -18.734 15.282 1.00 10.42 196 THR A CA 1
ATOM 1506 C C . THR A 1 198 ? -23.674 -20.139 15.456 1.00 10.90 196 THR A C 1
ATOM 1507 O O . THR A 1 198 ? -22.556 -20.405 15.005 1.00 11.34 196 THR A O 1
ATOM 1511 N N . ARG A 1 199 ? -24.379 -21.021 16.152 1.00 11.88 197 ARG A N 1
ATOM 1512 C CA . ARG A 1 199 ? -23.899 -22.395 16.300 1.00 11.38 197 ARG A CA 1
ATOM 1513 C C . ARG A 1 199 ? -23.739 -23.091 14.946 1.00 10.50 197 ARG A C 1
ATOM 1514 O O . ARG A 1 199 ? -22.760 -23.818 14.724 1.00 12.08 197 ARG A O 1
ATOM 1522 N N . ALA A 1 200 ? -24.663 -22.870 14.015 1.00 11.79 198 ALA A N 1
ATOM 1523 C CA . ALA A 1 200 ? -24.517 -23.489 12.697 1.00 8.60 198 ALA A CA 1
ATOM 1524 C C . ALA A 1 200 ? -23.264 -22.990 11.990 1.00 10.87 198 ALA A C 1
ATOM 1525 O O . ALA A 1 200 ? -22.561 -23.760 11.329 1.00 11.11 198 ALA A O 1
ATOM 1527 N N . VAL A 1 201 ? -22.995 -21.684 12.084 1.00 10.11 199 VAL A N 1
ATOM 1528 C CA . VAL A 1 201 ? -21.788 -21.143 11.454 1.00 9.77 199 VAL A CA 1
ATOM 1529 C C . VAL A 1 201 ? -20.553 -21.742 12.120 1.00 11.73 199 VAL A C 1
ATOM 1530 O O . VAL A 1 201 ? -19.586 -22.115 11.451 1.00 10.45 199 VAL A O 1
ATOM 1534 N N . ARG A 1 202 ? -20.579 -21.857 13.454 1.00 10.72 200 ARG A N 1
ATOM 1535 C CA . ARG A 1 202 ? -19.456 -22.442 14.185 1.00 10.45 200 ARG A CA 1
ATOM 1536 C C . ARG A 1 202 ? -19.195 -23.888 13.779 1.00 10.55 200 ARG A C 1
ATOM 1537 O O . ARG A 1 202 ? -18.040 -24.268 13.532 1.00 12.16 200 ARG A O 1
ATOM 1545 N N . VAL A 1 203 ? -20.258 -24.706 13.677 1.00 10.07 201 VAL A N 1
ATOM 1546 C CA . VAL A 1 203 ? -20.133 -26.105 13.286 1.00 12.66 201 VAL A CA 1
ATOM 1547 C C . VAL A 1 203 ? -19.579 -26.227 11.866 1.00 12.66 201 VAL A C 1
ATOM 1548 O O . VAL A 1 203 ? -18.713 -27.080 11.590 1.00 12.85 201 VAL A O 1
ATOM 1552 N N . ALA A 1 204 ? -20.024 -25.353 10.954 1.00 11.90 202 ALA A N 1
ATOM 1553 C CA . ALA A 1 204 ? -19.440 -25.359 9.617 1.00 9.12 202 ALA A CA 1
ATOM 1554 C C . ALA A 1 204 ? -17.962 -25.014 9.644 1.00 11.35 202 ALA A C 1
ATOM 1555 O O . ALA A 1 204 ? -17.166 -25.640 8.940 1.00 11.46 202 ALA A O 1
ATOM 1557 N N . ALA A 1 205 ? -17.583 -23.973 10.407 1.00 9.95 203 ALA A N 1
ATOM 1558 C CA . ALA A 1 205 ? -16.176 -23.571 10.480 1.00 12.01 203 ALA A CA 1
ATOM 1559 C C . ALA A 1 205 ? -15.320 -24.721 10.993 1.00 14.10 203 ALA A C 1
ATOM 1560 O O . ALA A 1 205 ? -14.227 -24.990 10.452 1.00 13.70 203 ALA A O 1
ATOM 1562 N N . GLU A 1 206 ? -15.814 -25.427 12.034 1.00 13.00 204 GLU A N 1
ATOM 1563 C CA . GLU A 1 206 ? -15.060 -26.537 12.628 1.00 13.75 204 GLU A CA 1
ATOM 1564 C C . GLU A 1 206 ? -14.904 -27.680 11.620 1.00 14.52 204 GLU A C 1
ATOM 1565 O O . GLU A 1 206 ? -13.827 -28.294 11.544 1.00 15.30 204 GLU A O 1
ATOM 1571 N N . ALA A 1 207 ? -15.952 -27.945 10.820 1.00 12.01 205 ALA A N 1
ATOM 1572 C CA . ALA A 1 207 ? -15.865 -29.014 9.818 1.00 12.17 205 ALA A CA 1
ATOM 1573 C C . ALA A 1 207 ? -14.883 -28.656 8.719 1.00 12.15 205 ALA A C 1
ATOM 1574 O O . ALA A 1 207 ? -14.129 -29.526 8.250 1.00 13.80 205 ALA A O 1
ATOM 1576 N N . ILE A 1 208 ? -14.869 -27.380 8.299 1.00 11.36 206 ILE A N 1
ATOM 1577 C CA . ILE A 1 208 ? -13.951 -26.941 7.240 1.00 12.98 206 ILE A CA 1
ATOM 1578 C C . ILE A 1 208 ? -12.498 -27.113 7.672 1.00 14.66 206 ILE A C 1
ATOM 1579 O O . ILE A 1 208 ? -11.660 -27.635 6.917 1.00 16.38 206 ILE A O 1
ATOM 1584 N N . THR A 1 209 ? -12.174 -26.679 8.893 1.00 14.70 207 THR A N 1
ATOM 1585 C CA . THR A 1 209 ? -10.775 -26.757 9.295 1.00 17.07 207 THR A CA 1
ATOM 1586 C C . THR A 1 209 ? -10.370 -28.177 9.647 1.00 18.81 207 THR A C 1
ATOM 1587 O O . THR A 1 209 ? -9.207 -28.542 9.451 1.00 22.01 207 THR A O 1
ATOM 1591 N N . ALA A 1 210 ? -11.313 -28.989 10.127 1.00 17.35 208 ALA A N 1
ATOM 1592 C CA . ALA A 1 210 ? -11.016 -30.392 10.365 1.00 20.22 208 ALA A CA 1
ATOM 1593 C C . ALA A 1 210 ? -10.628 -31.088 9.060 1.00 22.29 208 ALA A C 1
ATOM 1594 O O . ALA A 1 210 ? -9.755 -31.955 9.053 1.00 27.60 208 ALA A O 1
ATOM 1596 N N . GLN A 1 211 ? -11.263 -30.707 7.939 1.00 22.58 209 GLN A N 1
ATOM 1597 C CA . GLN A 1 211 ? -10.959 -31.337 6.648 1.00 24.32 209 GLN A CA 1
ATOM 1598 C C . GLN A 1 211 ? -9.614 -30.873 6.106 1.00 32.12 209 GLN A C 1
ATOM 1599 O O . GLN A 1 211 ? -8.860 -31.666 5.523 1.00 32.85 209 GLN A O 1
ATOM 1605 N N . SER A 1 212 ? -9.301 -29.592 6.280 1.00 36.13 210 SER A N 1
ATOM 1606 C CA . SER A 1 212 ? -8.007 -29.061 5.873 1.00 42.80 210 SER A CA 1
ATOM 1607 C C . SER A 1 212 ? -6.910 -29.502 6.815 1.00 48.84 210 SER A C 1
ATOM 1608 O O . SER A 1 212 ? -5.756 -29.137 6.618 1.00 55.73 210 SER A O 1
ATOM 1611 N N . GLY B 1 1 ? -30.453 -26.893 -43.185 1.00 62.19 -1 GLY B N 1
ATOM 1612 C CA . GLY B 1 1 ? -31.538 -27.362 -44.027 1.00 63.66 -1 GLY B CA 1
ATOM 1613 C C . GLY B 1 1 ? -32.331 -26.239 -44.671 1.00 65.77 -1 GLY B C 1
ATOM 1614 O O . GLY B 1 1 ? -33.436 -25.918 -44.217 1.00 66.08 -1 GLY B O 1
ATOM 1615 N N . SER B 1 2 ? -31.758 -25.650 -45.728 1.00 66.58 0 SER B N 1
ATOM 1616 C CA . SER B 1 2 ? -32.318 -24.509 -46.454 1.00 65.67 0 SER B CA 1
ATOM 1617 C C . SER B 1 2 ? -32.789 -23.390 -45.530 1.00 58.32 0 SER B C 1
ATOM 1618 O O . SER B 1 2 ? -32.034 -22.455 -45.234 1.00 58.55 0 SER B O 1
ATOM 1621 N N . MET B 1 3 ? -34.023 -23.502 -45.043 1.00 51.80 1 MET B N 1
ATOM 1622 C CA . MET B 1 3 ? -34.639 -22.463 -44.236 1.00 45.72 1 MET B CA 1
ATOM 1623 C C . MET B 1 3 ? -34.193 -22.626 -42.787 1.00 33.47 1 MET B C 1
ATOM 1624 O O . MET B 1 3 ? -33.833 -23.728 -42.368 1.00 33.82 1 MET B O 1
ATOM 1629 N N . PRO B 1 4 ? -34.183 -21.550 -42.002 1.00 28.25 2 PRO B N 1
ATOM 1630 C CA . PRO B 1 4 ? -33.723 -21.688 -40.607 1.00 25.10 2 PRO B CA 1
ATOM 1631 C C . PRO B 1 4 ? -34.687 -22.490 -39.754 1.00 23.31 2 PRO B C 1
ATOM 1632 O O . PRO B 1 4 ? -35.905 -22.363 -39.870 1.00 22.88 2 PRO B O 1
ATOM 1636 N N . THR B 1 5 ? -34.125 -23.318 -38.886 1.00 20.01 3 THR B N 1
ATOM 1637 C CA . THR B 1 5 ? -34.899 -24.195 -38.024 1.00 18.22 3 THR B CA 1
ATOM 1638 C C . THR B 1 5 ? -34.712 -23.793 -36.572 1.00 17.13 3 THR B C 1
ATOM 1639 O O . THR B 1 5 ? -33.577 -23.624 -36.117 1.00 16.94 3 THR B O 1
ATOM 1643 N N . LEU B 1 6 ? -35.814 -23.664 -35.843 1.00 15.24 4 LEU B N 1
ATOM 1644 C CA . LEU B 1 6 ? -35.730 -23.593 -34.386 1.00 13.89 4 LEU B CA 1
ATOM 1645 C C . LEU B 1 6 ? -35.954 -25.006 -33.857 1.00 14.84 4 LEU B C 1
ATOM 1646 O O . LEU B 1 6 ? -36.982 -25.638 -34.155 1.00 14.00 4 LEU B O 1
ATOM 1651 N N . LEU B 1 7 ? -34.961 -25.539 -33.132 1.00 12.78 5 LEU B N 1
ATOM 1652 C CA . LEU B 1 7 ? -35.111 -26.850 -32.499 1.00 12.11 5 LEU B CA 1
ATOM 1653 C C . LEU B 1 7 ? -35.841 -26.686 -31.178 1.00 12.33 5 LEU B C 1
ATOM 1654 O O . LEU B 1 7 ? -35.375 -25.957 -30.314 1.00 11.04 5 LEU B O 1
ATOM 1659 N N . LEU B 1 8 ? -36.982 -27.358 -31.018 1.00 10.78 6 LEU B N 1
ATOM 1660 C CA . LEU B 1 8 ? -37.802 -27.271 -29.812 1.00 10.42 6 LEU B CA 1
ATOM 1661 C C . LEU B 1 8 ? -37.871 -28.647 -29.181 1.00 8.78 6 LEU B C 1
ATOM 1662 O O . LEU B 1 8 ? -38.257 -29.593 -29.846 1.00 11.03 6 LEU B O 1
ATOM 1667 N N . THR B 1 9 ? -37.441 -28.789 -27.910 1.00 11.50 7 THR B N 1
ATOM 1668 C CA . THR B 1 9 ? -37.539 -30.109 -27.279 1.00 10.24 7 THR B CA 1
ATOM 1669 C C . THR B 1 9 ? -38.418 -30.054 -26.033 1.00 9.80 7 THR B C 1
ATOM 1670 O O . THR B 1 9 ? -38.566 -29.010 -25.405 1.00 10.90 7 THR B O 1
ATOM 1674 N N . GLY B 1 10 ? -39.014 -31.204 -25.708 1.00 10.35 8 GLY B N 1
ATOM 1675 C CA . GLY B 1 10 ? -39.690 -31.408 -24.435 1.00 10.64 8 GLY B CA 1
ATOM 1676 C C . GLY B 1 10 ? -39.235 -32.739 -23.864 1.00 11.73 8 GLY B C 1
ATOM 1677 O O . GLY B 1 10 ? -38.477 -33.468 -24.493 1.00 12.38 8 GLY B O 1
ATOM 1678 N N . PHE B 1 11 ? -39.700 -33.025 -22.649 1.00 11.34 9 PHE B N 1
ATOM 1679 C CA . PHE B 1 11 ? -39.337 -34.262 -21.969 1.00 11.11 9 PHE B CA 1
ATOM 1680 C C . PHE B 1 11 ? -40.558 -35.158 -21.760 1.00 12.67 9 PHE B C 1
ATOM 1681 O O . PHE B 1 11 ? -41.688 -34.677 -21.623 1.00 12.41 9 PHE B O 1
ATOM 1689 N N . GLU B 1 12 ? -40.313 -36.478 -21.679 1.00 13.69 10 GLU B N 1
ATOM 1690 C CA . GLU B 1 12 ? -41.336 -37.483 -21.301 1.00 15.48 10 GLU B CA 1
ATOM 1691 C C . GLU B 1 12 ? -41.789 -37.339 -19.839 1.00 15.78 10 GLU B C 1
ATOM 1692 O O . GLU B 1 12 ? -41.130 -36.678 -19.028 1.00 14.87 10 GLU B O 1
ATOM 1698 N N . PRO B 1 13 ? -42.910 -37.977 -19.461 1.00 14.80 11 PRO B N 1
ATOM 1699 C CA . PRO B 1 13 ? -43.282 -38.011 -18.037 1.00 15.30 11 PRO B CA 1
ATOM 1700 C C . PRO B 1 13 ? -42.199 -38.694 -17.218 1.00 16.56 11 PRO B C 1
ATOM 1701 O O . PRO B 1 13 ? -41.432 -39.519 -17.718 1.00 17.49 11 PRO B O 1
ATOM 1705 N N . PHE B 1 14 ? -42.145 -38.336 -15.937 1.00 15.26 12 PHE B N 1
ATOM 1706 C CA . PHE B 1 14 ? -41.144 -38.872 -15.033 1.00 16.01 12 PHE B CA 1
ATOM 1707 C C . PHE B 1 14 ? -41.701 -38.780 -13.623 1.00 19.37 12 PHE B C 1
ATOM 1708 O O . PHE B 1 14 ? -42.713 -38.110 -13.374 1.00 16.03 12 PHE B O 1
ATOM 1716 N N . HIS B 1 15 ? -41.023 -39.464 -12.709 1.00 17.41 13 HIS B N 1
ATOM 1717 C CA . HIS B 1 15 ? -41.398 -39.465 -11.285 1.00 18.89 13 HIS B CA 1
ATOM 1718 C C . HIS B 1 15 ? -42.850 -39.953 -11.181 1.00 22.64 13 HIS B C 1
ATOM 1719 O O . HIS B 1 15 ? -43.211 -40.950 -11.828 1.00 23.29 13 HIS B O 1
ATOM 1726 N N . THR B 1 16 ? -43.691 -39.287 -10.384 1.00 20.36 14 THR B N 1
ATOM 1727 C CA . THR B 1 16 ? -45.089 -39.670 -10.222 1.00 20.78 14 THR B CA 1
ATOM 1728 C C . THR B 1 16 ? -46.013 -38.915 -11.168 1.00 19.53 14 THR B C 1
ATOM 1729 O O . THR B 1 16 ? -47.248 -39.058 -11.057 1.00 22.72 14 THR B O 1
ATOM 1733 N N . HIS B 1 17 ? -45.452 -38.133 -12.096 1.00 17.72 15 HIS B N 1
ATOM 1734 C CA . HIS B 1 17 ? -46.264 -37.315 -12.998 1.00 19.12 15 HIS B CA 1
ATOM 1735 C C . HIS B 1 17 ? -46.765 -38.159 -14.170 1.00 20.16 15 HIS B C 1
ATOM 1736 O O . HIS B 1 17 ? -45.955 -38.820 -14.847 1.00 23.41 15 HIS B O 1
ATOM 1743 N N . PRO B 1 18 ? -48.069 -38.137 -14.460 1.00 17.82 16 PRO B N 1
ATOM 1744 C CA . PRO B 1 18 ? -48.621 -38.955 -15.560 1.00 19.43 16 PRO B CA 1
ATOM 1745 C C . PRO B 1 18 ? -48.485 -38.315 -16.923 1.00 19.70 16 PRO B C 1
ATOM 1746 O O . PRO B 1 18 ? -48.743 -38.976 -17.940 1.00 23.59 16 PRO B O 1
ATOM 1750 N N . ASP B 1 19 ? -48.114 -37.046 -16.960 1.00 15.59 17 ASP B N 1
ATOM 1751 C CA . ASP B 1 19 ? -48.048 -36.254 -18.170 1.00 15.21 17 ASP B CA 1
ATOM 1752 C C . ASP B 1 19 ? -46.875 -35.301 -18.009 1.00 15.40 17 ASP B C 1
ATOM 1753 O O . ASP B 1 19 ? -46.405 -35.052 -16.890 1.00 15.94 17 ASP B O 1
ATOM 1758 N N . ASN B 1 20 ? -46.367 -34.787 -19.124 1.00 13.95 18 ASN B N 1
ATOM 1759 C CA . ASN B 1 20 ? -45.333 -33.746 -19.063 1.00 11.02 18 ASN B CA 1
ATOM 1760 C C . ASN B 1 20 ? -45.783 -32.619 -19.983 1.00 11.13 18 ASN B C 1
ATOM 1761 O O . ASN B 1 20 ? -45.867 -32.833 -21.214 1.00 13.10 18 ASN B O 1
ATOM 1766 N N . PRO B 1 21 ? -46.123 -31.440 -19.444 1.00 12.03 19 PRO B N 1
ATOM 1767 C CA . PRO B 1 21 ? -46.597 -30.338 -20.304 1.00 10.53 19 PRO B CA 1
ATOM 1768 C C . PRO B 1 21 ? -45.562 -29.896 -21.326 1.00 10.11 19 PRO B C 1
ATOM 1769 O O . PRO B 1 21 ? -45.950 -29.314 -22.338 1.00 10.36 19 PRO B O 1
ATOM 1773 N N . SER B 1 22 ? -44.272 -30.122 -21.086 1.00 10.83 20 SER B N 1
ATOM 1774 C CA . SER B 1 22 ? -43.277 -29.759 -22.105 1.00 10.28 20 SER B CA 1
ATOM 1775 C C . SER B 1 22 ? -43.377 -30.685 -23.303 1.00 10.85 20 SER B C 1
ATOM 1776 O O . SER B 1 22 ? -43.243 -30.246 -24.453 1.00 11.56 20 SER B O 1
ATOM 1779 N N . ALA B 1 23 ? -43.668 -31.971 -23.077 1.00 10.14 21 ALA B N 1
ATOM 1780 C CA . ALA B 1 23 ? -43.923 -32.862 -24.204 1.00 10.82 21 ALA B CA 1
ATOM 1781 C C . ALA B 1 23 ? -45.139 -32.419 -24.998 1.00 10.64 21 ALA B C 1
ATOM 1782 O O . ALA B 1 23 ? -45.130 -32.466 -26.243 1.00 13.89 21 ALA B O 1
ATOM 1784 N N . GLN B 1 24 ? -46.221 -32.070 -24.303 1.00 10.07 22 GLN B N 1
ATOM 1785 C CA . GLN B 1 24 ? -47.435 -31.667 -25.018 1.00 10.90 22 GLN B CA 1
ATOM 1786 C C . GLN B 1 24 ? -47.191 -30.434 -25.868 1.00 10.68 22 GLN B C 1
ATOM 1787 O O . GLN B 1 24 ? -47.704 -30.334 -26.985 1.00 12.48 22 GLN B O 1
ATOM 1793 N N . ALA B 1 25 ? -46.480 -29.446 -25.322 1.00 11.75 23 ALA B N 1
ATOM 1794 C CA . ALA B 1 25 ? -46.235 -28.227 -26.085 1.00 11.12 23 ALA B CA 1
ATOM 1795 C C . ALA B 1 25 ? -45.346 -28.503 -27.293 1.00 11.17 23 ALA B C 1
ATOM 1796 O O . ALA B 1 25 ? -45.603 -27.960 -28.377 1.00 11.70 23 ALA B O 1
ATOM 1798 N N . ALA B 1 26 ? -44.278 -29.292 -27.110 1.00 11.12 24 ALA B N 1
ATOM 1799 C CA . ALA B 1 26 ? -43.424 -29.602 -28.259 1.00 10.02 24 ALA B CA 1
ATOM 1800 C C . ALA B 1 26 ? -44.225 -30.313 -29.335 1.00 12.37 24 ALA B C 1
ATOM 1801 O O . ALA B 1 26 ? -44.089 -30.019 -30.539 1.00 14.46 24 ALA B O 1
ATOM 1803 N N . GLN B 1 27 ? -45.090 -31.255 -28.938 1.00 11.92 25 GLN B N 1
ATOM 1804 C CA . GLN B 1 27 ? -45.876 -31.984 -29.923 1.00 13.45 25 GLN B CA 1
ATOM 1805 C C . GLN B 1 27 ? -46.797 -31.054 -30.703 1.00 15.25 25 GLN B C 1
ATOM 1806 O O . GLN B 1 27 ? -46.914 -31.171 -31.935 1.00 15.12 25 GLN B O 1
ATOM 1812 N N . GLU B 1 28 ? -47.463 -30.117 -30.006 1.00 13.33 26 GLU B N 1
ATOM 1813 C CA . GLU B 1 28 ? -48.425 -29.256 -30.679 1.00 14.45 26 GLU B CA 1
ATOM 1814 C C . GLU B 1 28 ? -47.756 -28.262 -31.609 1.00 14.40 26 GLU B C 1
ATOM 1815 O O . GLU B 1 28 ? -48.363 -27.883 -32.635 1.00 16.49 26 GLU B O 1
ATOM 1821 N N . LEU B 1 29 ? -46.527 -27.844 -31.297 1.00 13.23 27 LEU B N 1
ATOM 1822 C CA . LEU B 1 29 ? -45.891 -26.788 -32.062 1.00 14.40 27 LEU B CA 1
ATOM 1823 C C . LEU B 1 29 ? -44.985 -27.321 -33.167 1.00 15.41 27 LEU B C 1
ATOM 1824 O O . LEU B 1 29 ? -44.514 -26.526 -33.997 1.00 13.79 27 LEU B O 1
ATOM 1829 N N . HIS B 1 30 ? -44.793 -28.636 -33.265 1.00 12.96 28 HIS B N 1
ATOM 1830 C CA . HIS B 1 30 ? -43.948 -29.144 -34.345 1.00 11.35 28 HIS B CA 1
ATOM 1831 C C . HIS B 1 30 ? -44.424 -28.664 -35.717 1.00 14.58 28 HIS B C 1
ATOM 1832 O O . HIS B 1 30 ? -45.607 -28.766 -36.048 1.00 14.72 28 HIS B O 1
ATOM 1839 N N . GLY B 1 31 ? -43.477 -28.201 -36.543 1.00 12.62 29 GLY B N 1
ATOM 1840 C CA . GLY B 1 31 ? -43.779 -27.739 -37.881 1.00 15.05 29 GLY B CA 1
ATOM 1841 C C . GLY B 1 31 ? -44.325 -26.331 -37.985 1.00 17.01 29 GLY B C 1
ATOM 1842 O O . GLY B 1 31 ? -44.572 -25.865 -39.111 1.00 17.88 29 GLY B O 1
ATOM 1843 N N . LEU B 1 32 ? -44.517 -25.632 -36.864 1.00 16.39 30 LEU B N 1
ATOM 1844 C CA . LEU B 1 32 ? -45.020 -24.265 -36.917 1.00 14.14 30 LEU B CA 1
ATOM 1845 C C . LEU B 1 32 ? -44.113 -23.410 -37.791 1.00 14.65 30 LEU B C 1
ATOM 1846 O O . LEU B 1 32 ? -42.883 -23.425 -37.648 1.00 16.93 30 LEU B O 1
ATOM 1851 N N . GLU B 1 33 ? -44.728 -22.693 -38.727 1.00 16.99 31 GLU B N 1
ATOM 1852 C CA . GLU B 1 33 ? -44.013 -21.731 -39.536 1.00 20.64 31 GLU B CA 1
ATOM 1853 C C . GLU B 1 33 ? -44.025 -20.398 -38.817 1.00 22.39 31 GLU B C 1
ATOM 1854 O O . GLU B 1 33 ? -45.088 -19.903 -38.431 1.00 25.52 31 GLU B O 1
ATOM 1860 N N . LEU B 1 34 ? -42.851 -19.817 -38.660 1.00 21.14 32 LEU B N 1
ATOM 1861 C CA . LEU B 1 34 ? -42.670 -18.525 -38.059 1.00 22.43 32 LEU B CA 1
ATOM 1862 C C . LEU B 1 34 ? -42.182 -17.531 -39.103 1.00 26.55 32 LEU B C 1
ATOM 1863 O O . LEU B 1 34 ? -41.708 -17.921 -40.177 1.00 31.98 32 LEU B O 1
ATOM 1868 N N . PRO B 1 35 ? -42.355 -16.234 -38.864 1.00 27.63 33 PRO B N 1
ATOM 1869 C CA . PRO B 1 35 ? -41.924 -15.241 -39.852 1.00 29.63 33 PRO B CA 1
ATOM 1870 C C . PRO B 1 35 ? -40.430 -15.328 -40.141 1.00 31.49 33 PRO B C 1
ATOM 1871 O O . PRO B 1 35 ? -39.632 -15.822 -39.333 1.00 29.33 33 PRO B O 1
ATOM 1875 N N . GLY B 1 36 ? -40.062 -14.881 -41.332 1.00 31.15 34 GLY B N 1
ATOM 1876 C CA . GLY B 1 36 ? -38.682 -14.939 -41.743 1.00 34.05 34 GLY B CA 1
ATOM 1877 C C . GLY B 1 36 ? -38.248 -16.277 -42.279 1.00 35.40 34 GLY B C 1
ATOM 1878 O O . GLY B 1 36 ? -37.042 -16.512 -42.413 1.00 36.23 34 GLY B O 1
ATOM 1879 N N . GLY B 1 37 ? -39.189 -17.160 -42.596 1.00 32.15 35 GLY B N 1
ATOM 1880 C CA . GLY B 1 37 ? -38.840 -18.458 -43.119 1.00 30.01 35 GLY B CA 1
ATOM 1881 C C . GLY B 1 37 ? -38.485 -19.489 -42.080 1.00 26.90 35 GLY B C 1
ATOM 1882 O O . GLY B 1 37 ? -38.060 -20.592 -42.452 1.00 25.94 35 GLY B O 1
ATOM 1883 N N . TRP B 1 38 ? -38.668 -19.181 -40.791 1.00 25.90 36 TRP B N 1
ATOM 1884 C CA . TRP B 1 38 ? -38.330 -20.106 -39.724 1.00 19.73 36 TRP B CA 1
ATOM 1885 C C . TRP B 1 38 ? -39.386 -21.193 -39.560 1.00 19.36 36 TRP B C 1
ATOM 1886 O O . TRP B 1 38 ? -40.588 -20.948 -39.727 1.00 23.33 36 TRP B O 1
ATOM 1897 N N . GLY B 1 39 ? -38.934 -22.391 -39.231 1.00 18.34 37 GLY B N 1
ATOM 1898 C CA . GLY B 1 39 ? -39.834 -23.477 -38.904 1.00 14.98 37 GLY B CA 1
ATOM 1899 C C . GLY B 1 39 ? -39.354 -24.160 -37.643 1.00 15.93 37 GLY B C 1
ATOM 1900 O O . GLY B 1 39 ? -38.156 -24.236 -37.370 1.00 15.84 37 GLY B O 1
ATOM 1901 N N . VAL B 1 40 ? -40.317 -24.606 -36.858 1.00 13.43 38 VAL B N 1
ATOM 1902 C CA . VAL B 1 40 ? -40.076 -25.344 -35.614 1.00 13.76 38 VAL B CA 1
ATOM 1903 C C . VAL B 1 40 ? -39.938 -26.823 -35.933 1.00 14.26 38 VAL B C 1
ATOM 1904 O O . VAL B 1 40 ? -40.780 -27.383 -36.658 1.00 15.87 38 VAL B O 1
ATOM 1908 N N . HIS B 1 41 ? -38.883 -27.456 -35.423 1.00 12.96 39 HIS B N 1
ATOM 1909 C CA . HIS B 1 41 ? -38.713 -28.907 -35.473 1.00 11.43 39 HIS B CA 1
ATOM 1910 C C . HIS B 1 41 ? -38.724 -29.391 -34.034 1.00 12.28 39 HIS B C 1
ATOM 1911 O O . HIS B 1 41 ? -37.844 -29.013 -33.262 1.00 11.95 39 HIS B O 1
ATOM 1918 N N . SER B 1 42 ? -39.691 -30.223 -33.664 1.00 11.76 40 SER B N 1
ATOM 1919 C CA . SER B 1 42 ? -39.777 -30.677 -32.274 1.00 10.44 40 SER B CA 1
ATOM 1920 C C . SER B 1 42 ? -39.236 -32.095 -32.099 1.00 10.13 40 SER B C 1
ATOM 1921 O O . SER B 1 42 ? -39.316 -32.937 -32.997 1.00 12.18 40 SER B O 1
ATOM 1924 N N . ALA B 1 43 ? -38.785 -32.380 -30.871 1.00 12.50 41 ALA B N 1
ATOM 1925 C CA . ALA B 1 43 ? -38.382 -33.722 -30.462 1.00 11.98 41 ALA B CA 1
ATOM 1926 C C . ALA B 1 43 ? -38.626 -33.909 -28.975 1.00 13.02 41 ALA B C 1
ATOM 1927 O O . ALA B 1 43 ? -38.596 -32.955 -28.192 1.00 14.84 41 ALA B O 1
ATOM 1929 N N A LEU B 1 44 ? -38.850 -35.168 -28.599 0.43 13.89 42 LEU B N 1
ATOM 1930 N N B LEU B 1 44 ? -38.921 -35.135 -28.605 0.57 13.91 42 LEU B N 1
ATOM 1931 C CA A LEU B 1 44 ? -39.161 -35.577 -27.231 0.43 12.97 42 LEU B CA 1
ATOM 1932 C CA B LEU B 1 44 ? -39.026 -35.473 -27.201 0.57 12.55 42 LEU B CA 1
ATOM 1933 C C A LEU B 1 44 ? -38.011 -36.392 -26.647 0.43 11.77 42 LEU B C 1
ATOM 1934 C C B LEU B 1 44 ? -37.764 -36.179 -26.742 0.57 11.99 42 LEU B C 1
ATOM 1935 O O A LEU B 1 44 ? -37.763 -37.523 -27.080 0.43 13.40 42 LEU B O 1
ATOM 1936 O O B LEU B 1 44 ? -37.193 -37.001 -27.463 0.57 13.50 42 LEU B O 1
ATOM 1945 N N . LEU B 1 45 ? -37.318 -35.814 -25.552 1.00 10.73 43 LEU B N 1
ATOM 1946 C CA . LEU B 1 45 ? -36.160 -36.430 -24.918 1.00 13.03 43 LEU B CA 1
ATOM 1947 C C . LEU B 1 45 ? -36.564 -37.325 -23.744 1.00 13.28 43 LEU B C 1
ATOM 1948 O O . LEU B 1 45 ? -37.521 -37.022 -23.009 1.00 13.09 43 LEU B O 1
ATOM 1953 N N . PRO B 1 46 ? -35.824 -38.410 -23.509 1.00 12.23 44 PRO B N 1
ATOM 1954 C CA . PRO B 1 46 ? -36.066 -39.210 -22.308 1.00 12.74 44 PRO B CA 1
ATOM 1955 C C . PRO B 1 46 ? -35.514 -38.506 -21.072 1.00 11.76 44 PRO B C 1
ATOM 1956 O O . PRO B 1 46 ? -34.576 -37.707 -21.145 1.00 12.97 44 PRO B O 1
ATOM 1960 N N . VAL B 1 47 ? -36.100 -38.829 -19.909 1.00 12.61 45 VAL B N 1
ATOM 1961 C CA . VAL B 1 47 ? -35.621 -38.257 -18.635 1.00 11.00 45 VAL B CA 1
ATOM 1962 C C . VAL B 1 47 ? -34.541 -39.178 -18.090 1.00 12.86 45 VAL B C 1
ATOM 1963 O O . VAL B 1 47 ? -34.741 -39.908 -17.110 1.00 14.15 45 VAL B O 1
ATOM 1967 N N . GLU B 1 48 ? -33.391 -39.167 -18.744 1.00 13.61 46 GLU B N 1
ATOM 1968 C CA . GLU B 1 48 ? -32.259 -39.999 -18.378 1.00 13.89 46 GLU B CA 1
ATOM 1969 C C . GLU B 1 48 ? -31.091 -39.353 -19.104 1.00 14.80 46 GLU B C 1
ATOM 1970 O O . GLU B 1 48 ? -31.175 -39.200 -20.342 1.00 14.20 46 GLU B O 1
ATOM 1976 N N . PRO B 1 49 ? -30.030 -38.928 -18.401 1.00 11.64 47 PRO B N 1
ATOM 1977 C CA . PRO B 1 49 ? -29.054 -38.015 -19.037 1.00 12.92 47 PRO B CA 1
ATOM 1978 C C . PRO B 1 49 ? -28.247 -38.615 -20.168 1.00 16.85 47 PRO B C 1
ATOM 1979 O O . PRO B 1 49 ? -28.003 -37.907 -21.152 1.00 15.60 47 PRO B O 1
ATOM 1983 N N . HIS B 1 50 ? -27.831 -39.876 -20.074 1.00 15.73 48 HIS B N 1
ATOM 1984 C CA . HIS B 1 50 ? -27.005 -40.431 -21.145 1.00 18.16 48 HIS B CA 1
ATOM 1985 C C . HIS B 1 50 ? -27.784 -40.477 -22.447 1.00 18.82 48 HIS B C 1
ATOM 1986 O O . HIS B 1 50 ? -27.305 -40.006 -23.490 1.00 18.74 48 HIS B O 1
ATOM 1993 N N . ALA B 1 51 ? -29.013 -40.985 -22.397 1.00 14.76 49 ALA B N 1
ATOM 1994 C CA . ALA B 1 51 ? -29.792 -41.083 -23.629 1.00 15.64 49 ALA B CA 1
ATOM 1995 C C . ALA B 1 51 ? -30.254 -39.708 -24.103 1.00 16.29 49 ALA B C 1
ATOM 1996 O O . ALA B 1 51 ? -30.324 -39.450 -25.314 1.00 16.30 49 ALA B O 1
ATOM 1998 N N . ALA B 1 52 ? -30.593 -38.813 -23.162 1.00 14.72 50 ALA B N 1
ATOM 1999 C CA . ALA B 1 52 ? -31.013 -37.474 -23.561 1.00 13.99 50 ALA B CA 1
ATOM 2000 C C . ALA B 1 52 ? -29.864 -36.723 -24.232 1.00 15.24 50 ALA B C 1
ATOM 2001 O O . ALA B 1 52 ? -30.072 -36.060 -25.258 1.00 15.34 50 ALA B O 1
ATOM 2003 N N . GLY B 1 53 ? -28.643 -36.841 -23.694 1.00 15.07 51 GLY B N 1
ATOM 2004 C CA . GLY B 1 53 ? -27.506 -36.206 -24.332 1.00 14.27 51 GLY B CA 1
ATOM 2005 C C . GLY B 1 53 ? -27.227 -36.752 -25.721 1.00 14.45 51 GLY B C 1
ATOM 2006 O O . GLY B 1 53 ? -26.929 -35.979 -26.646 1.00 15.89 51 GLY B O 1
ATOM 2007 N N . ALA B 1 54 ? -27.301 -38.085 -25.881 1.00 15.15 52 ALA B N 1
ATOM 2008 C CA . ALA B 1 54 ? -27.042 -38.684 -27.186 1.00 17.56 52 ALA B CA 1
ATOM 2009 C C . ALA B 1 54 ? -28.090 -38.224 -28.189 1.00 15.63 52 ALA B C 1
ATOM 2010 O O . ALA B 1 54 ? -27.761 -37.899 -29.341 1.00 16.35 52 ALA B O 1
ATOM 2012 N N . ALA B 1 55 ? -29.351 -38.173 -27.766 1.00 13.92 53 ALA B N 1
ATOM 2013 C CA . ALA B 1 55 ? -30.413 -37.759 -28.680 1.00 15.07 53 ALA B CA 1
ATOM 2014 C C . ALA B 1 55 ? -30.266 -36.294 -29.047 1.00 15.88 53 ALA B C 1
ATOM 2015 O O . ALA B 1 55 ? -30.487 -35.920 -30.206 1.00 14.58 53 ALA B O 1
ATOM 2017 N N . LEU B 1 56 ? -29.888 -35.459 -28.069 1.00 14.44 54 LEU B N 1
ATOM 2018 C CA . LEU B 1 56 ? -29.774 -34.020 -28.292 1.00 13.62 54 LEU B CA 1
ATOM 2019 C C . LEU B 1 56 ? -28.589 -33.711 -29.202 1.00 13.60 54 LEU B C 1
ATOM 2020 O O . LEU B 1 56 ? -28.696 -32.873 -30.113 1.00 13.29 54 LEU B O 1
ATOM 2025 N N . THR B 1 57 ? -27.471 -34.417 -29.003 1.00 13.35 55 THR B N 1
ATOM 2026 C CA . THR B 1 57 ? -26.338 -34.275 -29.916 1.00 15.21 55 THR B CA 1
ATOM 2027 C C . THR B 1 57 ? -26.737 -34.619 -31.339 1.00 17.52 55 THR B C 1
ATOM 2028 O O . THR B 1 57 ? -26.379 -33.899 -32.286 1.00 18.44 55 THR B O 1
ATOM 2032 N N . ARG B 1 58 ? -27.478 -35.719 -31.523 1.00 16.55 56 ARG B N 1
ATOM 2033 C CA . ARG B 1 58 ? -27.908 -36.064 -32.879 1.00 16.04 56 ARG B CA 1
ATOM 2034 C C . ARG B 1 58 ? -28.790 -34.966 -33.480 1.00 14.72 56 ARG B C 1
ATOM 2035 O O . ARG B 1 58 ? -28.633 -34.613 -34.657 1.00 16.87 56 ARG B O 1
ATOM 2040 N N . LEU B 1 59 ? -29.718 -34.420 -32.693 1.00 14.98 57 LEU B N 1
ATOM 2041 C CA . LEU B 1 59 ? -30.569 -33.338 -33.190 1.00 13.91 57 LEU B CA 1
ATOM 2042 C C . LEU B 1 59 ? -29.748 -32.099 -33.563 1.00 13.99 57 LEU B C 1
ATOM 2043 O O . LEU B 1 59 ? -29.973 -31.483 -34.619 1.00 14.21 57 LEU B O 1
ATOM 2048 N N . LEU B 1 60 ? -28.806 -31.697 -32.699 1.00 14.17 58 LEU B N 1
ATOM 2049 C CA . LEU B 1 60 ? -27.996 -30.516 -32.999 1.00 14.62 58 LEU B CA 1
ATOM 2050 C C . LEU B 1 60 ? -27.164 -30.718 -34.260 1.00 16.22 58 LEU B C 1
ATOM 2051 O O . LEU B 1 60 ? -27.052 -29.817 -35.105 1.00 16.66 58 LEU B O 1
ATOM 2056 N N . SER B 1 61 ? -26.611 -31.920 -34.427 1.00 15.32 59 SER B N 1
ATOM 2057 C CA . SER B 1 61 ? -25.782 -32.216 -35.593 1.00 17.64 59 SER B CA 1
ATOM 2058 C C . SER B 1 61 ? -26.618 -32.327 -36.874 1.00 20.65 59 SER B C 1
ATOM 2059 O O . SER B 1 61 ? -26.239 -31.802 -37.930 1.00 23.87 59 SER B O 1
ATOM 2062 N N . GLU B 1 62 ? -27.726 -33.070 -36.819 1.00 17.80 60 GLU B N 1
ATOM 2063 C CA . GLU B 1 62 ? -28.481 -33.373 -38.027 1.00 20.46 60 GLU B CA 1
ATOM 2064 C C . GLU B 1 62 ? -29.367 -32.201 -38.452 1.00 19.44 60 GLU B C 1
ATOM 2065 O O . GLU B 1 62 ? -29.576 -31.990 -39.651 1.00 21.47 60 GLU B O 1
ATOM 2071 N N . GLN B 1 63 ? -29.922 -31.449 -37.495 1.00 18.70 61 GLN B N 1
ATOM 2072 C CA . GLN B 1 63 ? -30.810 -30.342 -37.846 1.00 18.01 61 GLN B CA 1
ATOM 2073 C C . GLN B 1 63 ? -30.096 -29.018 -38.069 1.00 21.93 61 GLN B C 1
ATOM 2074 O O . GLN B 1 63 ? -30.688 -28.111 -38.678 1.00 21.14 61 GLN B O 1
ATOM 2080 N N . ASP B 1 64 ? -28.877 -28.869 -37.545 1.00 19.86 62 ASP B N 1
ATOM 2081 C CA . ASP B 1 64 ? -28.064 -27.659 -37.643 1.00 19.20 62 ASP B CA 1
ATOM 2082 C C . ASP B 1 64 ? -28.941 -26.425 -37.396 1.00 19.67 62 ASP B C 1
ATOM 2083 O O . ASP B 1 64 ? -29.076 -25.564 -38.271 1.00 19.64 62 ASP B O 1
ATOM 2088 N N . PRO B 1 65 ? -29.567 -26.333 -36.226 1.00 16.30 63 PRO B N 1
ATOM 2089 C CA . PRO B 1 65 ? -30.613 -25.323 -36.034 1.00 15.80 63 PRO B CA 1
ATOM 2090 C C . PRO B 1 65 ? -30.015 -23.936 -35.873 1.00 18.01 63 PRO B C 1
ATOM 2091 O O . PRO B 1 65 ? -28.877 -23.780 -35.432 1.00 16.37 63 PRO B O 1
ATOM 2095 N N . GLY B 1 66 ? -30.808 -22.925 -36.243 1.00 15.02 64 GLY B N 1
ATOM 2096 C CA . GLY B 1 66 ? -30.437 -21.544 -36.005 1.00 14.49 64 GLY B CA 1
ATOM 2097 C C . GLY B 1 66 ? -30.742 -21.037 -34.622 1.00 15.14 64 GLY B C 1
ATOM 2098 O O . GLY B 1 66 ? -30.273 -19.949 -34.280 1.00 16.24 64 GLY B O 1
ATOM 2099 N N . ALA B 1 67 ? -31.508 -21.791 -33.836 1.00 11.96 65 ALA B N 1
ATOM 2100 C CA . ALA B 1 67 ? -31.830 -21.459 -32.455 1.00 12.36 65 ALA B CA 1
ATOM 2101 C C . ALA B 1 67 ? -32.325 -22.724 -31.790 1.00 11.03 65 ALA B C 1
ATOM 2102 O O . ALA B 1 67 ? -32.846 -23.621 -32.467 1.00 12.69 65 ALA B O 1
ATOM 2104 N N . VAL B 1 68 ? -32.157 -22.798 -30.457 1.00 10.97 66 VAL B N 1
ATOM 2105 C CA . VAL B 1 68 ? -32.471 -24.002 -29.685 1.00 12.58 66 VAL B CA 1
ATOM 2106 C C . VAL B 1 68 ? -33.270 -23.595 -28.454 1.00 12.33 66 VAL B C 1
ATOM 2107 O O . VAL B 1 68 ? -32.782 -22.822 -27.608 1.00 11.16 66 VAL B O 1
ATOM 2111 N N . LEU B 1 69 ? -34.499 -24.112 -28.352 1.00 9.81 67 LEU B N 1
ATOM 2112 C CA . LEU B 1 69 ? -35.384 -23.900 -27.201 1.00 8.26 67 LEU B CA 1
ATOM 2113 C C . LEU B 1 69 ? -35.671 -25.241 -26.516 1.00 9.75 67 LEU B C 1
ATOM 2114 O O . LEU B 1 69 ? -36.478 -26.044 -26.995 1.00 10.22 67 LEU B O 1
ATOM 2119 N N . LEU B 1 70 ? -35.007 -25.508 -25.388 1.00 10.47 68 LEU B N 1
ATOM 2120 C CA . LEU B 1 70 ? -35.213 -26.730 -24.629 1.00 8.93 68 LEU B CA 1
ATOM 2121 C C . LEU B 1 70 ? -36.259 -26.447 -23.546 1.00 8.92 68 LEU B C 1
ATOM 2122 O O . LEU B 1 70 ? -36.150 -25.418 -22.852 1.00 10.11 68 LEU B O 1
ATOM 2127 N N . THR B 1 71 ? -37.251 -27.321 -23.398 1.00 9.58 69 THR B N 1
ATOM 2128 C CA . THR B 1 71 ? -38.293 -27.088 -22.394 1.00 9.66 69 THR B CA 1
ATOM 2129 C C . THR B 1 71 ? -38.480 -28.308 -21.483 1.00 10.28 69 THR B C 1
ATOM 2130 O O . THR B 1 71 ? -38.175 -29.460 -21.837 1.00 10.45 69 THR B O 1
ATOM 2134 N N . GLY B 1 72 ? -39.073 -28.049 -20.309 1.00 10.04 70 GLY B N 1
ATOM 2135 C CA . GLY B 1 72 ? -39.262 -29.116 -19.342 1.00 10.27 70 GLY B CA 1
ATOM 2136 C C . GLY B 1 72 ? -40.198 -28.641 -18.255 1.00 10.25 70 GLY B C 1
ATOM 2137 O O . GLY B 1 72 ? -40.446 -27.433 -18.106 1.00 10.14 70 GLY B O 1
ATOM 2138 N N . LEU B 1 73 ? -40.681 -29.619 -17.470 1.00 11.15 71 LEU B N 1
ATOM 2139 C CA . LEU B 1 73 ? -41.579 -29.354 -16.341 1.00 11.50 71 LEU B CA 1
ATOM 2140 C C . LEU B 1 73 ? -40.813 -28.902 -15.095 1.00 10.29 71 LEU B C 1
ATOM 2141 O O . LEU B 1 73 ? -39.793 -29.483 -14.734 1.00 11.35 71 LEU B O 1
ATOM 2146 N N . ALA B 1 74 ? -41.319 -27.856 -14.431 1.00 9.42 72 ALA B N 1
ATOM 2147 C CA . ALA B 1 74 ? -40.858 -27.481 -13.087 1.00 10.10 72 ALA B CA 1
ATOM 2148 C C . ALA B 1 74 ? -42.086 -27.502 -12.178 1.00 11.97 72 ALA B C 1
ATOM 2149 O O . ALA B 1 74 ? -42.644 -26.454 -11.891 1.00 12.41 72 ALA B O 1
ATOM 2151 N N . ALA B 1 75 ? -42.483 -28.696 -11.724 1.00 10.88 73 ALA B N 1
ATOM 2152 C CA . ALA B 1 75 ? -43.681 -28.814 -10.903 1.00 10.32 73 ALA B CA 1
ATOM 2153 C C . ALA B 1 75 ? -43.498 -28.073 -9.586 1.00 12.62 73 ALA B C 1
ATOM 2154 O O . ALA B 1 75 ? -42.566 -28.357 -8.811 1.00 14.98 73 ALA B O 1
ATOM 2156 N N . GLY B 1 76 ? -44.389 -27.111 -9.340 1.00 11.10 74 GLY B N 1
ATOM 2157 C CA . GLY B 1 76 ? -44.317 -26.255 -8.171 1.00 12.20 74 GLY B CA 1
ATOM 2158 C C . GLY B 1 76 ? -44.100 -24.801 -8.523 1.00 10.22 74 GLY B C 1
ATOM 2159 O O . GLY B 1 76 ? -44.499 -23.914 -7.750 1.00 13.14 74 GLY B O 1
ATOM 2160 N N . ARG B 1 77 ? -43.459 -24.531 -9.703 1.00 10.88 75 ARG B N 1
ATOM 2161 C CA . ARG B 1 77 ? -43.315 -23.130 -10.085 1.00 9.09 75 ARG B CA 1
ATOM 2162 C C . ARG B 1 77 ? -44.644 -22.588 -10.622 1.00 11.30 75 ARG B C 1
ATOM 2163 O O . ARG B 1 77 ? -45.377 -23.307 -11.329 1.00 12.27 75 ARG B O 1
ATOM 2171 N N . PRO B 1 78 ? -44.974 -21.342 -10.296 1.00 11.16 76 PRO B N 1
ATOM 2172 C CA . PRO B 1 78 ? -46.284 -20.778 -10.704 1.00 11.51 76 PRO B CA 1
ATOM 2173 C C . PRO B 1 78 ? -46.329 -20.224 -12.121 1.00 11.25 76 PRO B C 1
ATOM 2174 O O . PRO B 1 78 ? -47.427 -20.149 -12.699 1.00 14.37 76 PRO B O 1
ATOM 2178 N N . GLN B 1 79 ? -45.182 -19.873 -12.715 1.00 10.65 77 GLN B N 1
ATOM 2179 C CA . GLN B 1 79 ? -45.152 -19.125 -13.969 1.00 10.39 77 GLN B CA 1
ATOM 2180 C C . GLN B 1 79 ? -44.027 -19.687 -14.823 1.00 11.23 77 GLN B C 1
ATOM 2181 O O . GLN B 1 79 ? -43.042 -20.233 -14.300 1.00 11.55 77 GLN B O 1
ATOM 2187 N N . VAL B 1 80 ? -44.177 -19.554 -16.149 1.00 10.87 78 VAL B N 1
ATOM 2188 C CA . VAL B 1 80 ? -43.063 -19.916 -17.029 1.00 10.69 78 VAL B CA 1
ATOM 2189 C C . VAL B 1 80 ? -41.803 -19.136 -16.660 1.00 10.34 78 VAL B C 1
ATOM 2190 O O . VAL B 1 80 ? -41.865 -17.937 -16.314 1.00 10.27 78 VAL B O 1
ATOM 2194 N N . THR B 1 81 ? -40.646 -19.812 -16.770 1.00 8.50 79 THR B N 1
ATOM 2195 C CA . THR B 1 81 ? -39.353 -19.225 -16.433 1.00 7.43 79 THR B CA 1
ATOM 2196 C C . THR B 1 81 ? -38.291 -19.581 -17.467 1.00 9.87 79 THR B C 1
ATOM 2197 O O . THR B 1 81 ? -38.339 -20.633 -18.120 1.00 12.01 79 THR B O 1
ATOM 2201 N N . LEU B 1 82 ? -37.347 -18.655 -17.646 1.00 9.24 80 LEU B N 1
ATOM 2202 C CA . LEU B 1 82 ? -36.197 -18.836 -18.540 1.00 7.90 80 LEU B CA 1
ATOM 2203 C C . LEU B 1 82 ? -34.949 -19.040 -17.691 1.00 10.14 80 LEU B C 1
ATOM 2204 O O . LEU B 1 82 ? -34.650 -18.207 -16.812 1.00 10.77 80 LEU B O 1
ATOM 2209 N N . GLU B 1 83 ? -34.197 -20.133 -17.953 1.00 9.80 81 GLU B N 1
ATOM 2210 C CA . GLU B 1 83 ? -32.996 -20.440 -17.174 1.00 9.69 81 GLU B CA 1
ATOM 2211 C C . GLU B 1 83 ? -31.824 -19.595 -17.626 1.00 10.20 81 GLU B C 1
ATOM 2212 O O . GLU B 1 83 ? -31.469 -19.571 -18.817 1.00 12.20 81 GLU B O 1
ATOM 2218 N N . ARG B 1 84 ? -31.188 -18.905 -16.672 1.00 8.24 82 ARG B N 1
ATOM 2219 C CA . ARG B 1 84 ? -30.031 -18.100 -17.028 1.00 9.55 82 ARG B CA 1
ATOM 2220 C C . ARG B 1 84 ? -28.793 -18.929 -17.247 1.00 11.27 82 ARG B C 1
ATOM 2221 O O . ARG B 1 84 ? -27.917 -18.513 -18.012 1.00 10.15 82 ARG B O 1
ATOM 2229 N N . VAL B 1 85 ? -28.652 -20.048 -16.532 1.00 10.33 83 VAL B N 1
ATOM 2230 C CA . VAL B 1 85 ? -27.352 -20.724 -16.451 1.00 9.68 83 VAL B CA 1
ATOM 2231 C C . VAL B 1 85 ? -27.545 -22.232 -16.337 1.00 11.30 83 VAL B C 1
ATOM 2232 O O . VAL B 1 85 ? -28.395 -22.728 -15.587 1.00 11.68 83 VAL B O 1
ATOM 2236 N N . GLY B 1 86 ? -26.727 -22.958 -17.096 1.00 11.53 84 GLY B N 1
ATOM 2237 C CA . GLY B 1 86 ? -26.616 -24.406 -16.956 1.00 12.72 84 GLY B CA 1
ATOM 2238 C C . GLY B 1 86 ? -25.310 -24.725 -16.248 1.00 10.22 84 GLY B C 1
ATOM 2239 O O . GLY B 1 86 ? -24.247 -24.289 -16.671 1.00 11.17 84 GLY B O 1
ATOM 2240 N N . VAL B 1 87 ? -25.399 -25.502 -15.162 1.00 11.40 85 VAL B N 1
ATOM 2241 C CA . VAL B 1 87 ? -24.246 -25.798 -14.310 1.00 12.87 85 VAL B CA 1
ATOM 2242 C C . VAL B 1 87 ? -23.740 -27.210 -14.599 1.00 12.87 85 VAL B C 1
ATOM 2243 O O . VAL B 1 87 ? -24.532 -28.137 -14.807 1.00 12.50 85 VAL B O 1
ATOM 2247 N N . GLY B 1 88 ? -22.419 -27.363 -14.633 1.00 11.91 86 GLY B N 1
ATOM 2248 C CA . GLY B 1 88 ? -21.781 -28.624 -15.039 1.00 12.16 86 GLY B CA 1
ATOM 2249 C C . GLY B 1 88 ? -21.747 -29.681 -13.947 1.00 12.61 86 GLY B C 1
ATOM 2250 O O . GLY B 1 88 ? -20.707 -30.316 -13.725 1.00 15.40 86 GLY B O 1
ATOM 2251 N N . VAL B 1 89 ? -22.856 -29.872 -13.254 1.00 13.21 87 VAL B N 1
ATOM 2252 C CA . VAL B 1 89 ? -22.948 -30.856 -12.177 1.00 12.06 87 VAL B CA 1
ATOM 2253 C C . VAL B 1 89 ? -24.273 -31.609 -12.292 1.00 11.57 87 VAL B C 1
ATOM 2254 O O . VAL B 1 89 ? -25.318 -31.015 -12.601 1.00 11.90 87 VAL B O 1
ATOM 2258 N N A MET B 1 90 ? -24.217 -32.913 -12.014 0.60 11.85 88 MET B N 1
ATOM 2259 N N B MET B 1 90 ? -24.224 -32.919 -12.041 0.40 11.99 88 MET B N 1
ATOM 2260 C CA A MET B 1 90 ? -25.387 -33.781 -11.878 0.60 12.95 88 MET B CA 1
ATOM 2261 C CA B MET B 1 90 ? -25.412 -33.760 -11.891 0.40 12.63 88 MET B CA 1
ATOM 2262 C C A MET B 1 90 ? -25.567 -34.124 -10.401 0.60 10.98 88 MET B C 1
ATOM 2263 C C B MET B 1 90 ? -25.576 -34.121 -10.417 0.40 11.38 88 MET B C 1
ATOM 2264 O O A MET B 1 90 ? -24.707 -34.788 -9.805 0.60 12.87 88 MET B O 1
ATOM 2265 O O B MET B 1 90 ? -24.705 -34.779 -9.834 0.40 12.70 88 MET B O 1
ATOM 2274 N N . ASP B 1 91 ? -26.712 -33.735 -9.840 1.00 11.67 89 ASP B N 1
ATOM 2275 C CA . ASP B 1 91 ? -27.019 -34.072 -8.449 1.00 12.93 89 ASP B CA 1
ATOM 2276 C C . ASP B 1 91 ? -28.521 -34.256 -8.358 1.00 11.87 89 ASP B C 1
ATOM 2277 O O . ASP B 1 91 ? -29.277 -33.276 -8.426 1.00 14.96 89 ASP B O 1
ATOM 2282 N N . PHE B 1 92 ? -28.952 -35.518 -8.255 1.00 13.50 90 PHE B N 1
ATOM 2283 C CA . PHE B 1 92 ? -30.353 -35.866 -8.445 1.00 15.56 90 PHE B CA 1
ATOM 2284 C C . PHE B 1 92 ? -31.022 -36.050 -7.097 1.00 17.23 90 PHE B C 1
ATOM 2285 O O . PHE B 1 92 ? -30.610 -36.914 -6.318 1.00 23.02 90 PHE B O 1
ATOM 2293 N N . GLN B 1 93 ? -32.078 -35.279 -6.851 1.00 16.53 91 GLN B N 1
ATOM 2294 C CA . GLN B 1 93 ? -32.868 -35.445 -5.637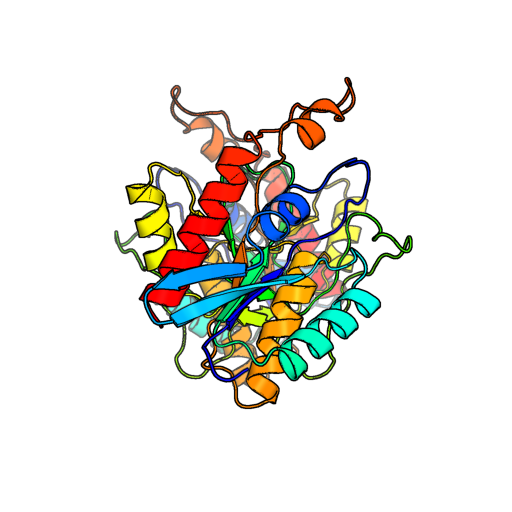 1.00 17.98 91 GLN B CA 1
ATOM 2295 C C . GLN B 1 93 ? -33.844 -36.607 -5.735 1.00 19.03 91 GLN B C 1
ATOM 2296 O O . GLN B 1 93 ? -34.243 -37.142 -4.697 1.00 21.84 91 GLN B O 1
ATOM 2302 N N . ILE B 1 94 ? -34.271 -36.978 -6.946 1.00 15.94 92 ILE B N 1
ATOM 2303 C CA . ILE B 1 94 ? -35.085 -38.162 -7.231 1.00 17.46 92 ILE B CA 1
ATOM 2304 C C . ILE B 1 94 ? -34.393 -38.921 -8.351 1.00 16.42 92 ILE B C 1
ATOM 2305 O O . ILE B 1 94 ? -33.598 -38.342 -9.107 1.00 15.48 92 ILE B O 1
ATOM 2310 N N . PRO B 1 95 ? -34.659 -40.220 -8.480 1.00 18.00 93 PRO B N 1
ATOM 2311 C CA . PRO B 1 95 ? -34.039 -40.971 -9.575 1.00 20.89 93 PRO B CA 1
ATOM 2312 C C . PRO B 1 95 ? -34.575 -40.502 -10.918 1.00 17.23 93 PRO B C 1
ATOM 2313 O O . PRO B 1 95 ? -35.673 -39.936 -11.035 1.00 17.93 93 PRO B O 1
ATOM 2317 N N . ASP B 1 96 ? -33.759 -40.733 -11.944 1.00 14.52 94 ASP B N 1
ATOM 2318 C CA . ASP B 1 96 ? -34.219 -40.507 -13.307 1.00 13.69 94 ASP B CA 1
ATOM 2319 C C . ASP B 1 96 ? -35.041 -41.728 -13.726 1.00 15.75 94 ASP B C 1
ATOM 2320 O O . ASP B 1 96 ? -35.295 -42.643 -12.935 1.00 17.06 94 ASP B O 1
ATOM 232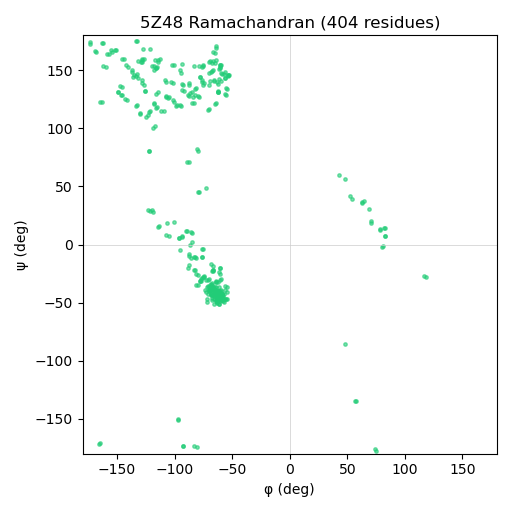5 N N . ASN B 1 97 ? -35.459 -41.788 -14.987 1.00 15.61 95 ASN B N 1
ATOM 2326 C CA . ASN B 1 97 ? -36.360 -42.842 -15.452 1.00 16.88 95 ASN B CA 1
ATOM 2327 C C . ASN B 1 97 ? -35.674 -44.190 -15.663 1.00 17.64 95 ASN B C 1
ATOM 2328 O O . ASN B 1 97 ? -36.360 -45.196 -15.913 1.00 21.33 95 ASN B O 1
ATOM 2333 N N . ALA B 1 98 ? -34.347 -44.242 -15.487 1.00 17.35 96 ALA B N 1
ATOM 2334 C CA . ALA B 1 98 ? -33.643 -45.504 -15.365 1.00 18.76 96 ALA B CA 1
ATOM 2335 C C . ALA B 1 98 ? -33.420 -45.903 -13.909 1.00 18.80 96 ALA B C 1
ATOM 2336 O O . ALA B 1 98 ? -32.791 -46.939 -13.661 1.00 21.84 96 ALA B O 1
ATOM 2338 N N . GLY B 1 99 ? -33.965 -45.147 -12.953 1.00 18.41 97 GLY B N 1
ATOM 2339 C CA . GLY B 1 99 ? -33.766 -45.437 -11.542 1.00 20.37 97 GLY B CA 1
ATOM 2340 C C . GLY B 1 99 ? -32.432 -44.987 -11.019 1.00 20.05 97 GLY B C 1
ATOM 2341 O O . GLY B 1 99 ? -32.016 -45.394 -9.925 1.00 23.01 97 GLY B O 1
ATOM 2342 N N . GLN B 1 100 ? -31.738 -44.171 -11.778 1.00 18.46 98 GLN B N 1
ATOM 2343 C CA . GLN B 1 100 ? -30.356 -43.794 -11.540 1.00 21.93 98 GLN B CA 1
ATOM 2344 C C . GLN B 1 100 ? -30.289 -42.477 -10.757 1.00 19.36 98 GLN B C 1
ATOM 2345 O O . GLN B 1 100 ? -31.166 -41.619 -10.870 1.00 18.66 98 GLN B O 1
ATOM 2351 N N . THR B 1 101 ? -29.259 -42.346 -9.920 1.00 18.69 99 THR B N 1
ATOM 2352 C CA . THR B 1 101 ? -28.987 -41.065 -9.277 1.00 20.50 99 THR B CA 1
ATOM 2353 C C . THR B 1 101 ? -27.511 -40.724 -9.412 1.00 19.68 99 THR B C 1
ATOM 2354 O O . THR B 1 101 ? -26.662 -41.574 -9.661 1.00 27.55 99 THR B O 1
ATOM 2358 N N . TYR B 1 102 ? -27.219 -39.443 -9.294 1.00 16.40 100 TYR B N 1
ATOM 2359 C CA . TYR B 1 102 ? -25.863 -38.928 -9.320 1.00 17.25 100 TYR B CA 1
ATOM 2360 C C . TYR B 1 102 ? -25.721 -37.978 -8.142 1.00 17.05 100 TYR B C 1
ATOM 2361 O O . TYR B 1 102 ? -26.683 -37.274 -7.804 1.00 17.08 100 TYR B O 1
ATOM 2370 N N . ARG B 1 103 ? -24.537 -37.989 -7.514 1.00 16.18 101 ARG B N 1
ATOM 2371 C CA . ARG B 1 103 ? -24.225 -37.134 -6.365 1.00 16.45 101 ARG B CA 1
ATOM 2372 C C . ARG B 1 103 ? -22.989 -36.287 -6.707 1.00 15.36 101 ARG B C 1
ATOM 2373 O O . ARG B 1 103 ? -21.896 -36.828 -6.892 1.00 17.47 101 ARG B O 1
ATOM 2381 N N . ASP B 1 104 ? -23.168 -34.952 -6.811 1.00 14.32 102 ASP B N 1
ATOM 2382 C CA . ASP B 1 104 ? -22.044 -34.024 -6.987 1.00 14.86 102 ASP B CA 1
ATOM 2383 C C . ASP B 1 104 ? -21.161 -34.396 -8.180 1.00 16.49 102 ASP B C 1
ATOM 2384 O O . ASP B 1 104 ? -19.938 -34.257 -8.136 1.00 18.21 102 ASP B O 1
ATOM 2389 N N . GLN B 1 105 ? -21.784 -34.839 -9.285 1.00 16.38 103 GLN B N 1
ATOM 2390 C CA . GLN B 1 105 ? -21.006 -35.443 -10.369 1.00 18.66 103 GLN B CA 1
ATOM 2391 C C . GLN B 1 105 ? -20.730 -34.428 -11.475 1.00 16.51 103 GLN B C 1
ATOM 2392 O O . GLN B 1 105 ? -21.684 -33.912 -12.080 1.00 15.57 103 GLN B O 1
ATOM 2398 N N . PRO B 1 106 ? -19.467 -34.122 -11.792 1.00 17.13 104 PRO B N 1
ATOM 2399 C CA . PRO B 1 106 ? -19.193 -33.218 -12.920 1.00 15.23 104 PRO B CA 1
ATOM 2400 C C . PRO B 1 106 ? -19.679 -33.818 -14.229 1.00 18.21 104 PRO B C 1
ATOM 2401 O O . PRO B 1 106 ? -19.535 -35.016 -14.484 1.00 19.94 104 PRO B O 1
ATOM 2405 N N . ILE B 1 107 ? -20.260 -32.966 -15.077 1.00 17.97 105 ILE B N 1
ATOM 2406 C CA . ILE B 1 107 ? -20.798 -33.478 -16.337 1.00 18.10 105 ILE B CA 1
ATOM 2407 C C . ILE B 1 107 ? -19.672 -33.829 -17.304 1.00 19.46 105 ILE B C 1
ATOM 2408 O O . ILE B 1 107 ? -19.714 -34.862 -17.978 1.00 20.35 105 ILE B O 1
ATOM 2413 N N . GLU B 1 108 ? -18.636 -32.990 -17.369 1.00 19.16 106 GLU B N 1
ATOM 2414 C CA . GLU B 1 108 ? -17.580 -33.146 -18.367 1.00 25.01 106 GLU B CA 1
ATOM 2415 C C . GLU B 1 108 ? -16.236 -32.822 -17.743 1.00 30.07 106 GLU B C 1
ATOM 2416 O O . GLU B 1 108 ? -16.059 -31.726 -17.200 1.00 30.64 106 GLU B O 1
ATOM 2422 N N . PRO B 1 109 ? -15.265 -33.734 -17.807 1.00 32.83 107 PRO B N 1
ATOM 2423 C CA . PRO B 1 109 ? -13.918 -33.395 -17.337 1.00 34.02 107 PRO B CA 1
ATOM 2424 C C . PRO B 1 109 ? -13.352 -32.253 -18.173 1.00 32.69 107 PRO B C 1
ATOM 2425 O O . PRO B 1 109 ? -13.575 -32.180 -19.384 1.00 36.62 107 PRO B O 1
ATOM 2429 N N . ASP B 1 110 ? -12.692 -31.314 -17.501 1.00 34.32 108 ASP B N 1
ATOM 2430 C CA . ASP B 1 110 ? -11.919 -30.266 -18.176 1.00 37.94 108 ASP B CA 1
ATOM 2431 C C . ASP B 1 110 ? -12.793 -29.343 -19.012 1.00 32.02 108 ASP B C 1
ATOM 2432 O O . ASP B 1 110 ? -12.432 -28.980 -20.126 1.00 39.14 108 ASP B O 1
ATOM 2437 N N . ALA B 1 111 ? -13.988 -29.036 -18.530 1.00 25.28 109 ALA B N 1
ATOM 2438 C CA . ALA B 1 111 ? -14.889 -28.106 -19.193 1.00 22.34 109 ALA B CA 1
ATOM 2439 C C . ALA B 1 111 ? -15.325 -27.039 -18.200 1.00 17.61 109 ALA B C 1
ATOM 2440 O O . ALA B 1 111 ? -15.106 -27.184 -16.988 1.00 18.49 109 ALA B O 1
ATOM 2442 N N . PRO B 1 112 ? -15.965 -25.954 -18.672 1.00 17.78 110 PRO B N 1
ATOM 2443 C CA . PRO B 1 112 ? -16.355 -24.879 -17.742 1.00 17.41 110 PRO B CA 1
ATOM 2444 C C . PRO B 1 112 ? -17.314 -25.349 -16.660 1.00 16.62 110 PRO B C 1
ATOM 2445 O O . PRO B 1 112 ? -18.139 -26.248 -16.857 1.00 16.07 110 PRO B O 1
ATOM 2449 N N . ALA B 1 113 ? -17.249 -24.656 -15.516 1.00 12.51 111 ALA B N 1
ATOM 2450 C CA . ALA B 1 113 ? -18.199 -24.915 -14.439 1.00 13.33 111 ALA B CA 1
ATOM 2451 C C . ALA B 1 113 ? -19.641 -24.678 -14.861 1.00 14.24 111 ALA B C 1
ATOM 2452 O O . ALA B 1 113 ? -20.566 -25.305 -14.313 1.00 13.75 111 ALA B O 1
ATOM 2454 N N . ALA B 1 114 ? -19.868 -23.751 -15.798 1.00 11.71 112 ALA B N 1
ATOM 2455 C CA . ALA B 1 114 ? -21.208 -23.428 -16.234 1.00 9.59 112 ALA B CA 1
ATOM 2456 C C . ALA B 1 114 ? -21.159 -22.783 -17.614 1.00 11.34 112 ALA B C 1
ATOM 2457 O O . ALA B 1 114 ? -20.111 -22.316 -18.070 1.00 12.14 112 ALA B O 1
ATOM 2459 N N . TYR B 1 115 ? -22.339 -22.741 -18.261 1.00 10.73 113 TYR B N 1
ATOM 2460 C CA . TYR B 1 115 ? -22.566 -21.938 -19.462 1.00 10.35 113 TYR B CA 1
ATOM 2461 C C . TYR B 1 115 ? -23.773 -21.036 -19.243 1.00 11.24 113 TYR B C 1
ATOM 2462 O O . TYR B 1 115 ? -24.815 -21.504 -18.772 1.00 11.65 113 TYR B O 1
ATOM 2471 N N . LEU B 1 116 ? -23.645 -19.748 -19.560 1.00 11.73 114 LEU B N 1
ATOM 2472 C CA . LEU B 1 116 ? -24.834 -18.893 -19.599 1.00 11.04 114 LEU B CA 1
ATOM 2473 C C . LEU B 1 116 ? -25.670 -19.195 -20.841 1.00 10.03 114 LEU B C 1
ATOM 2474 O O . LEU B 1 116 ? -25.147 -19.344 -21.953 1.00 13.48 114 LEU B O 1
ATOM 2479 N N . ALA B 1 117 ? -26.993 -19.226 -20.655 1.00 9.81 115 ALA B N 1
ATOM 2480 C CA . ALA B 1 117 ? -27.884 -19.329 -21.808 1.00 9.87 115 ALA B CA 1
ATOM 2481 C C . ALA B 1 117 ? -27.661 -18.141 -22.733 1.00 11.93 115 ALA B C 1
ATOM 2482 O O . ALA B 1 117 ? -27.365 -17.019 -22.283 1.00 12.19 115 ALA B O 1
ATOM 2484 N N . THR B 1 118 ? -27.835 -18.377 -24.042 1.00 10.75 116 THR B N 1
ATOM 2485 C CA . THR B 1 118 ? -27.587 -17.342 -25.054 1.00 11.60 116 THR B CA 1
ATOM 2486 C C . THR B 1 118 ? -28.870 -16.913 -25.772 1.00 11.50 116 THR B C 1
ATOM 2487 O O . THR B 1 118 ? -28.798 -16.259 -26.828 1.00 12.83 116 THR B O 1
ATOM 2491 N N . LEU B 1 119 ? -30.032 -17.249 -25.207 1.00 11.76 117 LEU B N 1
ATOM 2492 C CA . LEU B 1 119 ? -31.295 -16.711 -25.678 1.00 12.79 117 LEU B CA 1
ATOM 2493 C C . LEU B 1 119 ? -31.395 -15.221 -25.335 1.00 10.59 117 LEU B C 1
ATOM 2494 O O . LEU B 1 119 ? -30.762 -14.740 -24.390 1.00 11.84 117 LEU B O 1
ATOM 2499 N N . PRO B 1 120 ? -32.225 -14.466 -26.077 1.00 13.45 118 PRO B N 1
ATOM 2500 C CA . PRO B 1 120 ? -32.463 -13.050 -25.766 1.00 11.39 118 PRO B CA 1
ATOM 2501 C C . PRO B 1 120 ? -33.483 -12.947 -24.634 1.00 13.28 118 PRO B C 1
ATOM 2502 O O . PRO B 1 120 ? -34.676 -12.810 -24.858 1.00 13.61 118 PRO B O 1
ATOM 2506 N N . LEU B 1 121 ? -32.980 -13.096 -23.389 1.00 12.48 119 LEU B N 1
ATOM 2507 C CA . LEU B 1 121 ? -33.871 -13.273 -22.234 1.00 12.80 119 LEU B CA 1
ATOM 2508 C C . LEU B 1 121 ? -34.849 -12.119 -22.098 1.00 11.71 119 LEU B C 1
ATOM 2509 O O . LEU B 1 121 ? -36.051 -12.352 -21.889 1.00 12.32 119 LEU B O 1
ATOM 2514 N N . ARG B 1 122 ? -34.365 -10.872 -22.149 1.00 12.84 120 ARG B N 1
ATOM 2515 C CA . ARG B 1 122 ? -35.280 -9.751 -21.903 1.00 10.92 120 ARG B CA 1
ATOM 2516 C C . ARG B 1 122 ? -36.300 -9.600 -23.026 1.00 12.37 120 ARG B C 1
ATOM 2517 O O . ARG B 1 122 ? -37.466 -9.272 -22.749 1.00 12.78 120 ARG B O 1
ATOM 2525 N N . ALA B 1 123 ? -35.923 -9.904 -24.273 1.00 12.98 121 ALA B N 1
ATOM 2526 C CA . ALA B 1 123 ? -36.885 -9.841 -25.371 1.00 13.13 121 ALA B CA 1
ATOM 2527 C C . ALA B 1 123 ? -37.989 -10.873 -25.194 1.00 11.88 121 ALA B C 1
ATOM 2528 O O . ALA B 1 123 ? -39.154 -10.620 -25.527 1.00 12.99 121 ALA B O 1
ATOM 2530 N N . ILE B 1 124 ? -37.647 -12.057 -24.675 1.00 11.08 122 ILE B N 1
ATOM 2531 C CA . ILE B 1 124 ? -38.692 -13.050 -24.432 1.00 9.49 122 ILE B CA 1
ATOM 2532 C C . ILE B 1 124 ? -39.626 -12.593 -23.313 1.00 11.87 122 ILE B C 1
ATOM 2533 O O . ILE B 1 124 ? -40.855 -12.694 -23.444 1.00 10.94 122 ILE B O 1
ATOM 2538 N N . LEU B 1 125 ? -39.066 -12.100 -22.199 1.00 11.45 123 LEU B N 1
ATOM 2539 C CA . LEU B 1 125 ? -39.922 -11.596 -21.117 1.00 10.86 123 LEU B CA 1
ATOM 2540 C C . LEU B 1 125 ? -40.859 -10.515 -21.612 1.00 11.60 123 LEU B C 1
ATOM 2541 O O . LEU B 1 125 ? -42.040 -10.475 -21.230 1.00 11.45 123 LEU B O 1
ATOM 2546 N N . ALA B 1 126 ? -40.367 -9.643 -22.491 1.00 11.70 124 ALA B N 1
ATOM 2547 C CA . ALA B 1 126 ? -41.198 -8.553 -22.990 1.00 10.64 124 ALA B CA 1
ATOM 2548 C C . ALA B 1 126 ? -42.297 -9.089 -23.901 1.00 11.93 124 ALA B C 1
ATOM 2549 O O . ALA B 1 126 ? -43.440 -8.619 -23.866 1.00 12.63 124 ALA B O 1
ATOM 2551 N N . ALA B 1 127 ? -41.961 -10.091 -24.722 1.00 11.49 125 ALA B N 1
ATOM 2552 C CA . ALA B 1 127 ? -42.990 -10.679 -25.579 1.00 12.26 125 ALA B CA 1
ATOM 2553 C C . ALA B 1 127 ? -44.065 -11.378 -24.751 1.00 12.83 125 ALA B C 1
ATOM 2554 O O . ALA B 1 127 ? -45.267 -11.267 -25.047 1.00 13.20 125 ALA B O 1
ATOM 2556 N N . TRP B 1 128 ? -43.643 -12.084 -23.700 1.00 12.18 126 TRP B N 1
ATOM 2557 C CA . TRP B 1 128 ? -44.601 -12.705 -22.789 1.00 10.41 126 TRP B CA 1
ATOM 2558 C C . TRP B 1 128 ? -45.501 -11.654 -22.159 1.00 11.44 126 TRP B C 1
ATOM 2559 O O . TRP B 1 128 ? -46.718 -11.824 -22.108 1.00 12.32 126 TRP B O 1
ATOM 2570 N N . ARG B 1 129 ? -44.919 -10.560 -21.648 1.00 12.52 127 ARG B N 1
ATOM 2571 C CA . ARG 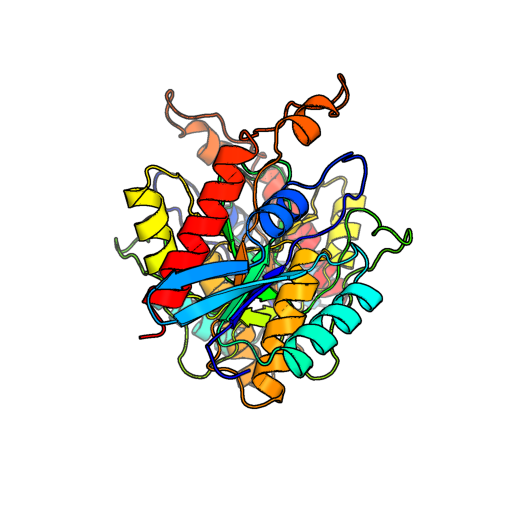B 1 129 ? -45.750 -9.525 -21.019 1.00 12.89 127 ARG B CA 1
ATOM 2572 C C . ARG B 1 129 ? -46.748 -8.915 -22.008 1.00 13.25 127 ARG B C 1
ATOM 2573 O O . ARG B 1 129 ? -47.928 -8.679 -21.674 1.00 14.36 127 ARG B O 1
ATOM 2581 N N . GLU B 1 130 ? -46.308 -8.669 -23.243 1.00 13.87 128 GLU B N 1
ATOM 2582 C CA . GLU B 1 130 ? -47.218 -8.126 -24.238 1.00 15.69 128 GLU B CA 1
ATOM 2583 C C . GLU B 1 130 ? -48.365 -9.093 -24.520 1.00 15.39 128 GLU B C 1
ATOM 2584 O O . GLU B 1 130 ? -49.497 -8.656 -24.754 1.00 17.35 128 GLU B O 1
ATOM 2590 N N . ALA B 1 131 ? -48.105 -10.403 -24.421 1.00 13.45 129 ALA B N 1
ATOM 2591 C CA . ALA B 1 131 ? -49.132 -11.431 -24.584 1.00 14.41 129 ALA B CA 1
ATOM 2592 C C . ALA B 1 131 ? -49.890 -11.740 -23.296 1.00 14.88 129 ALA B C 1
ATOM 2593 O O . ALA B 1 131 ? -50.635 -12.730 -23.255 1.00 13.06 129 ALA B O 1
ATOM 2595 N N . GLU B 1 132 ? -49.700 -10.920 -22.249 1.00 13.40 130 GLU B N 1
ATOM 2596 C CA . GLU B 1 132 ? -50.364 -11.066 -20.945 1.00 14.34 130 GLU B CA 1
ATOM 2597 C C . GLU B 1 132 ? -49.995 -12.379 -20.259 1.00 12.10 130 GLU B C 1
ATOM 2598 O O . GLU B 1 132 ? -50.803 -12.935 -19.510 1.00 13.52 130 GLU B O 1
ATOM 2604 N N . ILE B 1 133 ? -48.750 -12.809 -20.434 1.00 11.08 131 ILE B N 1
ATOM 2605 C CA . ILE B 1 133 ? -48.220 -14.017 -19.788 1.00 10.34 131 ILE B CA 1
ATOM 2606 C C . ILE B 1 133 ? -47.219 -13.588 -18.722 1.00 14.01 131 ILE B C 1
ATOM 2607 O O . ILE B 1 133 ? -46.158 -13.036 -19.064 1.00 12.86 131 ILE B O 1
ATOM 2612 N N . PRO B 1 134 ? -47.498 -13.848 -17.433 1.00 11.41 132 PRO B N 1
ATOM 2613 C CA . PRO B 1 134 ? -46.494 -13.640 -16.370 1.00 14.41 132 PRO B CA 1
ATOM 2614 C C . PRO B 1 134 ? -45.320 -14.593 -16.524 1.00 9.08 132 PRO B C 1
ATOM 2615 O O . PRO B 1 134 ? -45.497 -15.755 -16.887 1.00 12.42 132 PRO B O 1
ATOM 2619 N N . GLY B 1 135 ? -44.102 -14.092 -16.274 1.00 9.86 133 GLY B N 1
ATOM 2620 C CA . GLY B 1 135 ? -42.931 -14.965 -16.333 1.00 13.63 133 GLY B CA 1
ATOM 2621 C C . GLY B 1 135 ? -41.687 -14.249 -15.861 1.00 12.63 133 GLY B C 1
ATOM 2622 O O . GLY B 1 135 ? -41.711 -13.050 -15.561 1.00 14.62 133 GLY B O 1
ATOM 2623 N N . ASP B 1 136 ? -40.589 -14.996 -15.762 1.00 10.88 134 ASP B N 1
ATOM 2624 C CA . ASP B 1 136 ? -39.371 -14.387 -15.202 1.00 11.51 134 ASP B CA 1
ATOM 2625 C C . ASP B 1 136 ? -38.170 -15.241 -15.582 1.00 10.98 134 ASP B C 1
ATOM 2626 O O . ASP B 1 136 ? -38.297 -16.304 -16.173 1.00 11.42 134 ASP B O 1
ATOM 2631 N N . ILE B 1 137 ? -36.989 -14.731 -15.254 1.00 10.82 135 ILE B N 1
ATOM 2632 C CA . ILE B 1 137 ? -35.729 -15.476 -15.358 1.00 9.80 135 ILE B CA 1
ATOM 2633 C C . ILE B 1 137 ? -35.520 -16.252 -14.049 1.00 9.99 135 ILE B C 1
ATOM 2634 O O . ILE B 1 137 ? -35.792 -15.739 -12.936 1.00 12.38 135 ILE B O 1
ATOM 2639 N N . SER B 1 138 ? -35.052 -17.496 -14.194 1.00 8.35 136 SER B N 1
ATOM 2640 C CA . SER B 1 138 ? -34.620 -18.347 -13.090 1.00 8.72 136 SER B CA 1
ATOM 2641 C C . SER B 1 138 ? -33.110 -18.468 -13.137 1.00 8.33 136 SER B C 1
ATOM 2642 O O . SER B 1 138 ? -32.533 -18.626 -14.217 1.00 10.21 136 SER B O 1
ATOM 2645 N N . ASN B 1 139 ? -32.483 -18.461 -11.958 1.00 9.25 137 ASN B N 1
ATOM 2646 C CA . ASN B 1 139 ? -31.029 -18.534 -11.900 1.00 8.20 137 ASN B CA 1
ATOM 2647 C C . ASN B 1 139 ? -30.526 -19.887 -11.421 1.00 10.39 137 ASN B C 1
ATOM 2648 O O . ASN B 1 139 ? -29.308 -20.065 -11.255 1.00 12.60 137 ASN B O 1
ATOM 2653 N N . SER B 1 140 ? -31.410 -20.866 -11.277 1.00 10.61 138 SER B N 1
ATOM 2654 C CA . SER B 1 140 ? -31.005 -22.270 -11.173 1.00 10.53 138 SER B CA 1
ATOM 2655 C C . SER B 1 140 ? -32.042 -23.159 -11.837 1.00 11.69 138 SER B C 1
ATOM 2656 O O . SER B 1 140 ? -33.239 -23.048 -11.529 1.00 12.10 138 SER B O 1
ATOM 2659 N N . ALA B 1 141 ? -31.594 -24.035 -12.738 1.00 12.17 139 ALA B N 1
ATOM 2660 C CA . ALA B 1 141 ? -32.459 -25.006 -13.419 1.00 10.94 139 ALA B CA 1
ATOM 2661 C C . ALA B 1 141 ? -32.568 -26.318 -12.646 1.00 13.95 139 ALA B C 1
ATOM 2662 O O . ALA B 1 141 ? -33.093 -27.301 -13.192 1.00 16.21 139 ALA B O 1
ATOM 2664 N N . GLY B 1 142 ? -32.099 -26.346 -11.394 1.00 10.71 140 GLY B N 1
ATOM 2665 C CA . GLY B 1 142 ? -31.838 -27.606 -10.704 1.00 10.04 140 GLY B CA 1
ATOM 2666 C C . GLY B 1 142 ? -30.562 -28.241 -11.252 1.00 9.34 140 GLY B C 1
ATOM 2667 O O . GLY B 1 142 ? -29.885 -27.658 -12.070 1.00 11.48 140 GLY B O 1
ATOM 2668 N N . LEU B 1 143 ? -30.234 -29.439 -10.733 1.00 9.67 141 LEU B N 1
ATOM 2669 C CA . LEU B 1 143 ? -29.090 -30.223 -11.215 1.00 10.08 141 LEU B CA 1
ATOM 2670 C C . LEU B 1 143 ? -29.552 -31.603 -11.712 1.00 11.82 141 LEU B C 1
ATOM 2671 O O . LEU B 1 143 ? -28.802 -32.567 -11.683 1.00 12.24 141 LEU B O 1
ATOM 2676 N N . TYR B 1 144 ? -30.813 -31.681 -12.192 1.00 12.38 142 TYR B N 1
ATOM 2677 C CA . TYR B 1 144 ? -31.406 -32.904 -12.711 1.00 13.60 142 TYR B CA 1
ATOM 2678 C C . TYR B 1 144 ? -31.284 -32.896 -14.239 1.00 14.47 142 TYR B C 1
ATOM 2679 O O . TYR B 1 144 ? -30.339 -32.321 -14.767 1.00 11.60 142 TYR B O 1
ATOM 2688 N N . VAL B 1 145 ? -32.199 -33.535 -14.953 1.00 11.82 143 VAL B N 1
ATOM 2689 C CA . VAL B 1 145 ? -31.938 -33.786 -16.377 1.00 10.73 143 VAL B CA 1
ATOM 2690 C C . VAL B 1 145 ? -32.147 -32.522 -17.219 1.00 12.79 143 VAL B C 1
ATOM 2691 O O . VAL B 1 145 ? -31.461 -32.352 -18.241 1.00 10.79 143 VAL B O 1
ATOM 2695 N N . CYS B 1 146 ? -33.052 -31.598 -16.822 1.00 10.14 144 CYS B N 1
ATOM 2696 C CA . CYS B 1 146 ? -33.212 -30.349 -17.576 1.00 10.62 144 CYS B CA 1
ATOM 2697 C C . CYS B 1 146 ? -31.937 -29.517 -17.540 1.00 10.16 144 CYS B C 1
ATOM 2698 O O . CYS B 1 146 ? -31.462 -29.037 -18.566 1.00 11.91 144 CYS B O 1
ATOM 2701 N N . ASN B 1 147 ? -31.364 -29.329 -16.353 1.00 10.49 145 ASN B N 1
ATOM 2702 C CA . ASN B 1 147 ? -30.080 -28.647 -16.305 1.00 10.76 145 ASN B CA 1
ATOM 2703 C C . ASN B 1 147 ? -29.031 -29.357 -17.144 1.00 12.10 145 ASN B C 1
ATOM 2704 O O . ASN B 1 147 ? -28.238 -28.709 -17.850 1.00 11.04 145 ASN B O 1
ATOM 2709 N N . PHE B 1 148 ? -28.989 -30.693 -17.063 1.00 12.33 146 PHE B N 1
ATOM 2710 C CA . PHE B 1 148 ? -28.006 -31.462 -17.827 1.00 11.51 146 PHE B CA 1
ATOM 2711 C C . PHE B 1 148 ? -28.091 -31.130 -19.312 1.00 10.91 146 PHE B C 1
ATOM 2712 O O . PHE B 1 148 ? -27.049 -30.903 -19.941 1.00 11.31 146 PHE B O 1
ATOM 2720 N N . VAL B 1 149 ? -29.309 -31.093 -19.896 1.00 11.05 147 VAL B N 1
ATOM 2721 C CA . VAL B 1 149 ? -29.371 -30.896 -21.351 1.00 10.81 147 VAL B CA 1
ATOM 2722 C C . VAL B 1 149 ? -29.062 -29.450 -21.716 1.00 10.74 147 VAL B C 1
ATOM 2723 O O . VAL B 1 149 ? -28.522 -29.184 -22.809 1.00 10.71 147 VAL B O 1
ATOM 2727 N N . LEU B 1 150 ? -29.324 -28.508 -20.803 1.00 10.92 148 LEU B N 1
ATOM 2728 C CA . LEU B 1 150 ? -28.987 -27.112 -21.046 1.00 8.30 148 LEU B CA 1
ATOM 2729 C C . LEU B 1 150 ? -27.481 -26.956 -21.130 1.00 11.33 148 LEU B C 1
ATOM 2730 O O . LEU B 1 150 ? -26.955 -26.421 -22.111 1.00 11.40 148 LEU B O 1
ATOM 2735 N N . TYR B 1 151 ? -26.764 -27.487 -20.123 1.00 9.22 149 TYR B N 1
ATOM 2736 C CA . TYR B 1 151 ? -25.305 -27.475 -20.161 1.00 9.14 149 TYR B CA 1
ATOM 2737 C C . TYR B 1 151 ? -24.799 -28.228 -21.386 1.00 11.73 149 TYR B C 1
ATOM 2738 O O . TYR B 1 151 ? -23.889 -27.757 -22.090 1.00 11.16 149 TYR B O 1
ATOM 2747 N N . HIS B 1 152 ? -25.342 -29.424 -21.628 1.00 10.74 150 HIS B N 1
ATOM 2748 C CA . HIS B 1 152 ? -24.887 -30.244 -22.755 1.00 11.90 150 HIS B CA 1
ATOM 2749 C C . HIS B 1 152 ? -25.007 -29.493 -24.082 1.00 11.73 150 HIS B C 1
ATOM 2750 O O . HIS B 1 152 ? -24.070 -29.507 -24.905 1.00 12.61 150 HIS B O 1
ATOM 2757 N N . ALA B 1 153 ? -26.150 -28.852 -24.325 1.00 12.00 151 ALA B N 1
ATOM 2758 C CA . ALA B 1 153 ? -26.339 -28.175 -25.608 1.00 10.96 151 ALA B CA 1
ATOM 2759 C C . ALA B 1 153 ? -25.404 -26.976 -25.740 1.00 12.30 151 ALA B C 1
ATOM 2760 O O . ALA B 1 153 ? -24.816 -26.761 -26.818 1.00 12.36 151 ALA B O 1
ATOM 2762 N N . LEU B 1 154 ? -25.261 -26.170 -24.681 1.00 11.24 152 LEU B N 1
ATOM 2763 C CA . LEU B 1 154 ? -24.401 -24.992 -24.782 1.00 11.46 152 LEU B CA 1
ATOM 2764 C C . LEU B 1 154 ? -22.953 -25.401 -25.020 1.00 12.15 152 LEU B C 1
ATOM 2765 O O . LEU B 1 154 ? -22.249 -24.784 -25.826 1.00 13.20 152 LEU B O 1
ATOM 2770 N N . HIS B 1 155 ? -22.505 -26.471 -24.344 1.00 12.73 153 HIS B N 1
ATOM 2771 C CA . HIS B 1 155 ? -21.142 -26.971 -24.521 1.00 12.14 153 HIS B CA 1
ATOM 2772 C C . HIS B 1 155 ? -20.922 -27.472 -25.947 1.00 12.41 153 HIS B C 1
ATOM 2773 O O . HIS B 1 155 ? -19.908 -27.131 -26.577 1.00 14.63 153 HIS B O 1
ATOM 2780 N N . TRP B 1 156 ? -21.847 -28.297 -26.455 1.00 13.18 154 TRP B N 1
ATOM 2781 C CA . TRP B 1 156 ? -21.723 -28.835 -27.812 1.00 14.08 154 TRP B CA 1
ATOM 2782 C C . TRP B 1 156 ? -21.655 -27.703 -28.830 1.00 13.60 154 TRP B C 1
ATOM 2783 O O . TRP B 1 156 ? -20.785 -27.685 -29.710 1.00 14.41 154 TRP B O 1
ATOM 2794 N N . LEU B 1 157 ? -22.561 -26.726 -28.702 1.00 13.48 155 LEU B N 1
ATOM 2795 C CA . LEU B 1 157 ? -22.566 -25.612 -29.642 1.00 11.99 155 LEU B CA 1
ATOM 2796 C C . LEU B 1 157 ? -21.242 -24.850 -29.607 1.00 12.46 155 LEU B C 1
ATOM 2797 O O . LEU B 1 157 ? -20.655 -24.563 -30.656 1.00 14.07 155 LEU B O 1
ATOM 2802 N N . ARG B 1 158 ? -20.719 -24.567 -28.406 1.00 13.43 156 ARG B N 1
ATOM 2803 C CA . ARG B 1 158 ? -19.449 -23.858 -28.312 1.00 13.57 156 ARG B CA 1
ATOM 2804 C C . ARG B 1 158 ? -18.318 -24.677 -28.931 1.00 14.36 156 ARG B C 1
ATOM 2805 O O . ARG B 1 158 ? -17.518 -24.163 -29.725 1.00 17.39 156 ARG B O 1
ATOM 2813 N N . GLU B 1 159 ? -18.260 -25.971 -28.602 1.00 14.48 157 GLU B N 1
ATOM 2814 C CA . GLU B 1 159 ? -17.161 -26.802 -29.107 1.00 16.14 157 GLU B CA 1
ATOM 2815 C C . GLU B 1 159 ? -17.209 -26.995 -30.616 1.00 17.57 157 GLU B C 1
ATOM 2816 O O . GLU B 1 159 ? -16.149 -27.158 -31.237 1.00 22.93 157 GLU B O 1
ATOM 2822 N N . HIS B 1 160 ? -18.378 -26.817 -31.219 1.00 16.87 158 HIS B N 1
ATOM 2823 C CA . HIS B 1 160 ? -18.550 -26.994 -32.657 1.00 17.50 158 HIS B CA 1
ATOM 2824 C C . HIS B 1 160 ? -18.568 -25.660 -33.396 1.00 20.67 158 HIS B C 1
ATOM 2825 O O . HIS B 1 160 ? -19.012 -25.605 -34.549 1.00 23.25 158 HIS B O 1
ATOM 2832 N N . GLY B 1 161 ? -18.045 -24.600 -32.782 1.00 19.88 159 GLY B N 1
ATOM 2833 C CA . GLY B 1 161 ? -17.959 -23.321 -33.465 1.00 18.74 159 GLY B CA 1
ATOM 2834 C C . GLY B 1 161 ? -19.292 -22.636 -33.679 1.00 18.67 159 GLY B C 1
ATOM 2835 O O . GLY B 1 161 ? -19.410 -21.749 -34.542 1.00 22.75 159 GLY B O 1
ATOM 2836 N N . ARG B 1 162 ? -20.310 -23.033 -32.924 1.00 16.72 160 ARG B N 1
ATOM 2837 C CA . ARG B 1 162 ? -21.670 -22.551 -33.087 1.00 16.32 160 ARG B CA 1
ATOM 2838 C C . ARG B 1 162 ? -22.167 -21.867 -31.830 1.00 15.01 160 ARG B C 1
ATOM 2839 O O . ARG B 1 162 ? -23.382 -21.846 -31.545 1.00 15.60 160 ARG B O 1
ATOM 2847 N N . GLY B 1 163 ? -21.237 -21.269 -31.075 1.00 15.86 161 GLY B N 1
ATOM 2848 C CA . GLY B 1 163 ? -21.614 -20.542 -29.875 1.00 16.06 161 GLY B CA 1
ATOM 2849 C C . GLY B 1 163 ? -22.540 -19.371 -30.121 1.00 19.28 161 GLY B C 1
ATOM 2850 O O . GLY B 1 163 ? -23.236 -18.931 -29.191 1.00 20.12 161 GLY B O 1
ATOM 2851 N N . ALA B 1 164 ? -22.589 -18.864 -31.344 1.00 18.09 162 ALA B N 1
ATOM 2852 C CA . ALA B 1 164 ? -23.524 -17.789 -31.647 1.00 19.99 162 ALA B CA 1
ATOM 2853 C C . ALA B 1 164 ? -24.971 -18.256 -31.812 1.00 21.35 162 ALA B C 1
ATOM 2854 O O . ALA B 1 164 ? -25.865 -17.398 -31.927 1.00 22.15 162 ALA B O 1
ATOM 2856 N N . VAL B 1 165 ? -25.227 -19.565 -31.892 1.00 13.85 163 VAL B N 1
ATOM 2857 C CA . VAL B 1 165 ? -26.606 -20.049 -32.006 1.00 14.66 163 VAL B CA 1
ATOM 2858 C C . VAL B 1 165 ? -27.339 -19.834 -30.685 1.00 13.15 163 VAL B C 1
ATOM 2859 O O . VAL B 1 165 ? -26.958 -20.450 -29.682 1.00 14.41 163 VAL B O 1
ATOM 2863 N N . PRO B 1 166 ? -28.390 -19.015 -30.630 1.00 12.67 164 PRO B N 1
ATOM 2864 C CA . PRO B 1 166 ? -29.076 -18.783 -29.346 1.00 12.77 164 PRO B CA 1
ATOM 2865 C C . PRO B 1 166 ? -29.670 -20.084 -28.814 1.00 11.85 164 PRO B C 1
ATOM 2866 O O . PRO B 1 166 ? -30.379 -20.820 -29.526 1.00 13.23 164 PRO B O 1
ATOM 2870 N N . CYS B 1 167 ? -29.421 -20.336 -27.538 1.00 11.58 165 CYS B N 1
ATOM 2871 C CA . CYS B 1 167 ? -29.770 -21.614 -26.939 1.00 11.01 165 CYS B CA 1
ATOM 2872 C C . CYS B 1 167 ? -30.097 -21.398 -25.470 1.00 10.48 165 CYS B C 1
ATOM 2873 O O . CYS B 1 167 ? -29.352 -20.712 -24.739 1.00 12.40 165 CYS B O 1
ATOM 2876 N N . GLY B 1 168 ? -31.225 -21.954 -25.051 1.00 10.13 166 GLY B N 1
ATOM 2877 C CA . GLY B 1 168 ? -31.570 -21.883 -23.653 1.00 11.29 166 GLY B CA 1
ATOM 2878 C C . GLY B 1 168 ? -32.662 -22.842 -23.252 1.00 9.58 166 GLY B C 1
ATOM 2879 O O . GLY B 1 168 ? -33.023 -23.765 -24.004 1.00 10.43 166 GLY B O 1
ATOM 2880 N N . PHE B 1 169 ? -33.129 -22.655 -22.006 1.00 9.24 167 PHE B N 1
ATOM 2881 C CA . PHE B 1 169 ? -34.091 -23.533 -21.372 1.00 10.07 167 PHE B CA 1
ATOM 2882 C C . PHE B 1 169 ? -35.293 -22.761 -20.855 1.00 9.22 167 PHE B C 1
ATOM 2883 O O . PHE B 1 169 ? -35.163 -21.696 -20.250 1.00 10.21 167 PHE B O 1
ATOM 2891 N N . LEU B 1 170 ? -36.472 -23.343 -21.084 1.00 9.15 168 LEU B N 1
ATOM 2892 C CA . LEU B 1 170 ? -37.755 -22.779 -20.662 1.00 8.26 168 LEU B CA 1
ATOM 2893 C C . LEU B 1 170 ? -38.454 -23.832 -19.783 1.00 9.25 168 LEU B C 1
ATOM 2894 O O . LEU B 1 170 ? -38.853 -24.900 -20.265 1.00 9.93 168 LEU B O 1
ATOM 2899 N N . HIS B 1 171 ? -38.572 -23.541 -18.470 1.00 9.43 169 HIS B N 1
ATOM 2900 C CA A HIS B 1 171 ? -39.285 -24.416 -17.535 0.82 9.53 169 HIS B CA 1
ATOM 2901 C CA B HIS B 1 171 ? -39.282 -24.412 -17.540 0.18 9.39 169 HIS B CA 1
ATOM 2902 C C . HIS B 1 171 ? -40.739 -23.982 -17.458 1.00 9.00 169 HIS B C 1
ATOM 2903 O O . HIS B 1 171 ? -41.031 -22.786 -17.371 1.00 9.78 169 HIS B O 1
ATOM 2916 N N . VAL B 1 172 ? -41.653 -24.973 -17.478 1.00 9.13 170 VAL B N 1
ATOM 2917 C CA . VAL B 1 172 ? -43.078 -24.655 -17.456 1.00 8.94 170 VAL B CA 1
ATOM 2918 C C . VAL B 1 172 ? -43.724 -25.221 -16.200 1.00 9.11 170 VAL B C 1
ATOM 2919 O O . VAL B 1 172 ? -43.297 -26.262 -15.688 1.00 10.55 170 VAL B O 1
ATOM 2923 N N . PRO B 1 173 ? -44.776 -24.590 -15.692 1.00 10.04 171 PRO B N 1
ATOM 2924 C CA . PRO B 1 173 ? -45.517 -25.172 -14.561 1.00 10.88 171 PRO B CA 1
ATOM 2925 C C . PRO B 1 173 ? -46.190 -26.494 -14.899 1.00 11.34 171 PRO B C 1
ATOM 2926 O O . PRO B 1 173 ? -46.344 -26.877 -16.063 1.00 11.19 171 PRO B O 1
ATOM 2930 N N . ALA B 1 174 ? -46.714 -27.135 -13.844 1.00 10.61 172 ALA B N 1
ATOM 2931 C CA . ALA B 1 174 ? -47.647 -28.243 -14.014 1.00 10.39 172 ALA B CA 1
ATOM 2932 C C . ALA B 1 174 ? -48.811 -27.810 -14.900 1.00 11.32 172 ALA B C 1
ATOM 2933 O O . ALA B 1 174 ? -49.235 -26.660 -14.844 1.00 11.03 172 ALA B O 1
ATOM 2935 N N . ASN B 1 175 ? -49.326 -28.735 -15.720 1.00 10.78 173 ASN B N 1
ATOM 2936 C CA . ASN B 1 175 ? -50.639 -28.529 -16.306 1.00 11.48 173 ASN B CA 1
ATOM 2937 C C . ASN B 1 175 ? -51.692 -29.182 -15.408 1.00 13.22 173 ASN B C 1
ATOM 2938 O O . ASN B 1 175 ? -51.385 -29.653 -14.302 1.00 11.63 173 ASN B O 1
ATOM 2943 N N . ALA B 1 176 ? -52.965 -29.217 -15.857 1.00 11.78 174 ALA B N 1
ATOM 2944 C CA . ALA B 1 176 ? -54.007 -29.781 -15.002 1.00 12.44 174 ALA B CA 1
ATOM 2945 C C . ALA B 1 176 ? -53.736 -31.248 -14.691 1.00 14.00 174 ALA B C 1
ATOM 2946 O O . ALA B 1 176 ? -53.954 -31.696 -13.554 1.00 13.99 174 ALA B O 1
ATOM 2948 N N . ALA B 1 177 ? -53.281 -32.024 -15.695 1.00 11.70 175 ALA B N 1
ATOM 2949 C CA . ALA B 1 177 ? -53.075 -33.452 -15.478 1.00 14.64 175 ALA B CA 1
ATOM 2950 C C . ALA B 1 177 ? -52.054 -33.698 -14.382 1.00 14.79 175 ALA B C 1
ATOM 2951 O O . ALA B 1 177 ? -52.246 -34.590 -13.531 1.00 14.38 175 ALA B O 1
ATOM 2953 N N . VAL B 1 178 ? -50.968 -32.914 -14.390 1.00 11.81 176 VAL B N 1
ATOM 2954 C CA . VAL B 1 178 ? -49.941 -33.027 -13.359 1.00 11.17 176 VAL B CA 1
ATOM 2955 C C . VAL B 1 178 ? -50.519 -32.661 -11.998 1.00 12.78 176 VAL B C 1
ATOM 2956 O O . VAL B 1 178 ? -50.312 -33.371 -11.005 1.00 13.27 176 VAL B O 1
ATOM 2960 N N . ALA B 1 179 ? -51.282 -31.561 -11.933 1.00 12.27 177 ALA B N 1
ATOM 2961 C CA . ALA B 1 179 ? -51.812 -31.123 -10.638 1.00 14.44 177 ALA B CA 1
ATOM 2962 C C . ALA B 1 179 ? -52.853 -32.104 -10.090 1.00 13.82 177 ALA B C 1
ATOM 2963 O O . ALA B 1 179 ? -52.954 -32.297 -8.868 1.00 13.86 177 ALA B O 1
ATOM 2965 N N . LEU B 1 180 ? -53.665 -32.726 -10.971 1.00 13.11 178 LEU B N 1
ATOM 2966 C CA . LEU B 1 180 ? -54.722 -33.651 -10.540 1.00 14.77 178 LEU B CA 1
ATOM 2967 C C . LEU B 1 180 ? -54.182 -34.951 -9.928 1.00 16.20 178 LEU B C 1
ATOM 2968 O O . LEU B 1 180 ? -54.897 -35.610 -9.155 1.00 19.32 178 LEU B O 1
ATOM 2973 N N . ALA B 1 181 ? -52.939 -35.324 -10.260 1.00 17.26 179 ALA B N 1
ATOM 2974 C CA . ALA B 1 181 ? -52.348 -36.577 -9.793 1.00 20.75 179 ALA B CA 1
ATOM 2975 C C . ALA B 1 181 ? -51.654 -36.447 -8.438 1.00 22.37 179 ALA B C 1
ATOM 2976 O O . ALA B 1 181 ? -51.260 -37.462 -7.855 1.00 26.69 179 ALA B O 1
ATOM 2978 N N . VAL B 1 182 ? -51.502 -35.234 -7.921 1.00 19.57 180 VAL B N 1
ATOM 2979 C CA . VAL B 1 182 ? -50.856 -35.032 -6.616 1.00 20.43 180 VAL B CA 1
ATOM 2980 C C . VAL B 1 182 ? -51.649 -35.725 -5.504 1.00 23.63 180 VAL B C 1
ATOM 2981 O O . VAL B 1 182 ? -52.880 -35.539 -5.393 1.00 24.82 180 VAL B O 1
ATOM 2985 N N . PRO B 1 183 ? -51.004 -36.505 -4.637 1.00 26.87 181 PRO B N 1
ATOM 2986 C CA . PRO B 1 183 ? -51.738 -37.189 -3.574 1.00 32.02 181 PRO B CA 1
ATOM 2987 C C . PRO B 1 183 ? -52.361 -36.222 -2.582 1.00 33.58 181 PRO B C 1
ATOM 2988 O O . PRO B 1 183 ? -51.894 -35.098 -2.360 1.00 30.07 181 PRO B O 1
ATOM 2992 N N . ALA B 1 184 ? -53.411 -36.712 -1.931 1.00 37.59 182 ALA B N 1
ATOM 2993 C CA . ALA B 1 184 ? -54.151 -35.867 -1.013 1.00 42.62 182 ALA B CA 1
ATOM 2994 C C . ALA B 1 184 ? -53.321 -35.477 0.203 1.00 45.58 182 ALA B C 1
ATOM 2995 O O . ALA B 1 184 ? -53.669 -34.505 0.882 1.00 48.29 182 ALA B O 1
ATOM 2997 N N . ASP B 1 185 ? -52.234 -36.202 0.488 1.00 46.88 183 ASP B N 1
ATOM 2998 C CA . ASP B 1 185 ? -51.363 -35.889 1.618 1.00 51.05 183 ASP B CA 1
ATOM 2999 C C . ASP B 1 185 ? -50.310 -34.831 1.295 1.00 49.25 183 ASP B C 1
ATOM 3000 O O . ASP B 1 185 ? -49.480 -34.528 2.159 1.00 49.95 183 ASP B O 1
ATOM 3005 N N . ARG B 1 186 ? -50.301 -34.283 0.082 1.00 44.87 184 ARG B N 1
ATOM 3006 C CA . ARG B 1 186 ? -49.272 -33.363 -0.376 1.00 42.81 184 ARG B CA 1
ATOM 3007 C C . ARG B 1 186 ? -49.869 -31.989 -0.675 1.00 40.65 184 ARG B C 1
ATOM 3008 O O . ARG B 1 186 ? -51.082 -31.858 -0.882 1.00 38.69 184 ARG B O 1
ATOM 3016 N N . PRO B 1 187 ? -49.048 -30.933 -0.683 1.00 41.25 185 PRO B N 1
ATOM 3017 C CA . PRO B 1 187 ? -49.590 -29.605 -0.949 1.00 37.70 185 PRO B CA 1
ATOM 3018 C C . PRO B 1 187 ? -50.025 -29.488 -2.398 1.00 29.36 185 PRO B C 1
ATOM 3019 O O . PRO B 1 187 ? -49.413 -30.088 -3.297 1.00 28.97 185 PRO B O 1
ATOM 3023 N N . PRO B 1 188 ? -51.054 -28.706 -2.676 1.00 25.18 186 PRO B N 1
ATOM 3024 C CA . PRO B 1 188 ? -51.472 -28.533 -4.070 1.00 19.83 186 PRO B CA 1
ATOM 3025 C C . PRO B 1 188 ? -50.423 -27.788 -4.887 1.00 17.02 186 PRO B C 1
ATOM 3026 O O . PRO B 1 188 ? -49.710 -26.917 -4.386 1.00 19.74 186 PRO B O 1
ATOM 3030 N N . LEU B 1 189 ? -50.374 -28.111 -6.212 1.00 13.84 187 LEU B N 1
ATOM 3031 C CA . LEU B 1 189 ? -49.422 -27.460 -7.107 1.00 14.09 187 LEU B CA 1
ATOM 3032 C C . LEU B 1 189 ? -50.058 -26.254 -7.785 1.00 13.02 187 LEU B C 1
ATOM 3033 O O . LEU B 1 189 ? -51.194 -26.348 -8.267 1.00 13.36 187 LEU B O 1
ATOM 3038 N N . PRO B 1 190 ? -49.364 -25.129 -7.913 1.00 12.96 188 PRO B N 1
ATOM 3039 C CA . PRO B 1 190 ? -49.718 -24.181 -8.967 1.00 12.15 188 PRO B CA 1
ATOM 3040 C C . PRO B 1 190 ? -49.733 -24.902 -10.307 1.00 12.00 188 PRO B C 1
ATOM 3041 O O . PRO B 1 190 ? -48.917 -25.804 -10.566 1.00 14.17 188 PRO B O 1
ATOM 3045 N N . TYR B 1 191 ? -50.644 -24.489 -11.193 1.00 11.80 189 TYR B N 1
ATOM 3046 C CA . TYR B 1 191 ? -50.727 -25.124 -12.498 1.00 10.71 189 TYR B CA 1
ATOM 3047 C C . TYR B 1 191 ? -51.246 -24.120 -13.518 1.00 10.36 189 TYR B C 1
ATOM 3048 O O . TYR B 1 191 ? -51.701 -23.032 -13.168 1.00 11.24 189 TYR B O 1
ATOM 3057 N N . LEU B 1 192 ? -51.134 -24.476 -14.792 1.00 10.75 190 LEU B N 1
ATOM 3058 C CA . LEU B 1 192 ? -51.713 -23.686 -15.880 1.00 10.93 190 LEU B CA 1
ATOM 3059 C C . LEU B 1 192 ? -52.385 -24.651 -16.837 1.00 11.93 190 LEU B C 1
ATOM 3060 O O . LEU B 1 192 ? -51.880 -25.758 -17.031 1.00 11.07 190 LEU B O 1
ATOM 3065 N N . PRO B 1 193 ? -53.511 -24.284 -17.445 1.00 11.30 191 PRO B N 1
ATOM 3066 C CA . PRO B 1 193 ? -54.045 -25.144 -18.506 1.00 10.34 191 PRO B CA 1
ATOM 3067 C C . PRO B 1 193 ? -52.991 -25.340 -19.578 1.00 11.87 191 PRO B C 1
ATOM 3068 O O . PRO B 1 193 ? -52.196 -24.434 -19.866 1.00 12.01 191 PRO B O 1
ATOM 3072 N N . GLN B 1 194 ? -53.019 -26.518 -20.215 1.00 12.09 192 GLN B N 1
ATOM 3073 C CA . GLN B 1 194 ? -52.010 -26.793 -21.232 1.00 10.57 192 GLN B CA 1
ATOM 3074 C C . GLN B 1 194 ? -52.003 -25.726 -22.332 1.00 11.52 192 GLN B C 1
ATOM 3075 O O . GLN B 1 194 ? -50.939 -25.383 -22.859 1.00 11.97 192 GLN B O 1
ATOM 3081 N N . SER B 1 195 ? -53.181 -25.193 -22.702 1.00 13.03 193 SER B N 1
ATOM 3082 C CA . SER B 1 195 ? -53.195 -24.211 -23.791 1.00 12.76 193 SER B CA 1
ATOM 3083 C C . SER B 1 195 ? -52.430 -22.942 -23.431 1.00 13.76 193 SER B C 1
ATOM 3084 O O . SER B 1 195 ? -51.830 -22.323 -24.309 1.00 13.67 193 SER B O 1
ATOM 3087 N N . GLU B 1 196 ? -52.428 -22.553 -22.159 1.00 12.55 194 GLU B N 1
ATOM 3088 C CA . GLU B 1 196 ? -51.612 -21.411 -21.728 1.00 9.72 194 GLU B CA 1
ATOM 3089 C C . GLU B 1 196 ? -50.122 -21.724 -21.807 1.00 10.66 194 GLU B C 1
ATOM 3090 O O . GLU B 1 196 ? -49.328 -20.884 -22.238 1.00 11.19 194 GLU B O 1
ATOM 3096 N N . ILE B 1 197 ? -49.725 -22.926 -21.373 1.00 10.45 195 ILE B N 1
ATOM 3097 C CA . ILE B 1 197 ? -48.319 -23.349 -21.442 1.00 9.23 195 ILE B CA 1
ATOM 3098 C C . ILE B 1 197 ? -47.846 -23.379 -22.885 1.00 10.60 195 ILE B C 1
ATOM 3099 O O . ILE B 1 197 ? -46.784 -22.830 -23.221 1.00 11.76 195 ILE B O 1
ATOM 3104 N N . THR B 1 198 ? -48.602 -24.053 -23.757 1.00 10.01 196 THR B N 1
ATOM 3105 C CA . THR B 1 198 ? -48.205 -24.109 -25.167 1.00 11.48 196 THR B CA 1
ATOM 3106 C C . THR B 1 198 ? -48.078 -22.709 -25.763 1.00 10.62 196 THR B C 1
ATOM 3107 O O . THR B 1 198 ? -47.139 -22.442 -26.532 1.00 10.75 196 THR B O 1
ATOM 3111 N N . ARG B 1 199 ? -49.033 -21.834 -25.482 1.00 11.38 197 ARG B N 1
ATOM 3112 C CA . ARG B 1 199 ? -48.957 -20.465 -25.978 1.00 10.86 197 ARG B CA 1
ATOM 3113 C C . ARG B 1 199 ? -47.701 -19.766 -25.469 1.00 10.90 197 ARG B C 1
ATOM 3114 O O . ARG B 1 199 ? -47.058 -19.018 -26.220 1.00 12.43 197 ARG B O 1
ATOM 3122 N N . ALA B 1 200 ? -47.314 -20.001 -24.202 1.00 10.57 198 ALA B N 1
ATOM 3123 C CA . ALA B 1 200 ? -46.091 -19.385 -23.679 1.00 8.59 198 ALA B CA 1
ATOM 3124 C C . ALA B 1 200 ? -44.868 -19.864 -24.440 1.00 11.03 198 ALA B C 1
ATOM 3125 O O . ALA B 1 200 ? -43.954 -19.082 -24.732 1.00 12.48 198 ALA B O 1
ATOM 3127 N N . VAL B 1 201 ? -44.814 -21.158 -24.746 1.00 11.35 199 VAL B N 1
ATOM 3128 C CA . VAL B 1 201 ? -43.676 -21.687 -25.506 1.00 10.08 199 VAL B CA 1
ATOM 3129 C C . VAL B 1 201 ? -43.660 -21.083 -26.908 1.00 10.39 199 VAL B C 1
ATOM 3130 O O . VAL B 1 201 ? -42.593 -20.702 -27.422 1.00 9.94 199 VAL B O 1
ATOM 3134 N N . ARG B 1 202 ? -44.829 -20.977 -27.531 1.00 11.27 200 ARG B N 1
ATOM 3135 C CA . ARG B 1 202 ? -44.958 -20.399 -28.874 1.00 10.31 200 ARG B CA 1
ATOM 3136 C C . ARG B 1 202 ? -44.481 -18.948 -28.891 1.00 12.20 200 ARG B C 1
ATOM 3137 O O . ARG B 1 202 ? -43.712 -18.541 -29.772 1.00 12.06 200 ARG B O 1
ATOM 3145 N N . VAL B 1 203 ? -44.920 -18.153 -27.913 1.00 12.09 201 VAL B N 1
ATOM 3146 C CA . VAL B 1 203 ? -44.522 -16.746 -27.845 1.00 11.69 201 VAL B CA 1
ATOM 3147 C C . VAL B 1 203 ? -43.008 -16.616 -27.658 1.00 12.54 201 VAL B C 1
ATOM 3148 O O . VAL B 1 203 ? -42.366 -15.750 -28.283 1.00 13.05 201 VAL B O 1
ATOM 3152 N N . ALA B 1 204 ? -42.414 -17.482 -26.832 1.00 10.90 202 ALA B N 1
ATOM 3153 C CA . ALA B 1 204 ? -40.960 -17.476 -26.679 1.00 9.17 202 ALA B CA 1
ATOM 3154 C C . ALA B 1 204 ? -40.281 -17.813 -27.987 1.00 11.83 202 ALA B C 1
ATOM 3155 O O . ALA B 1 204 ? -39.303 -17.154 -28.358 1.00 11.50 202 ALA B O 1
ATOM 3157 N N . ALA B 1 205 ? -40.780 -18.853 -28.690 1.00 11.05 203 ALA B N 1
ATOM 3158 C CA . ALA B 1 205 ? -40.194 -19.243 -29.981 1.00 12.27 203 ALA B CA 1
ATOM 3159 C C . ALA B 1 205 ? -40.243 -18.087 -30.976 1.00 11.99 203 ALA B C 1
ATOM 3160 O O . ALA B 1 205 ? -39.254 -17.806 -31.679 1.00 13.05 203 ALA B O 1
ATOM 3162 N N . GLU B 1 206 ? -41.374 -17.379 -31.018 1.00 11.87 204 GLU B N 1
ATOM 3163 C CA . GLU B 1 206 ? -41.535 -16.268 -31.951 1.00 13.71 204 GLU B CA 1
ATOM 3164 C C . GLU B 1 206 ? -40.573 -15.133 -31.616 1.00 12.92 204 GLU B C 1
ATOM 3165 O O . GLU B 1 206 ? -40.005 -14.501 -32.525 1.00 15.21 204 GLU B O 1
ATOM 3171 N N . ALA B 1 207 ? -40.368 -14.873 -30.327 1.00 12.05 205 ALA B N 1
ATOM 3172 C CA . ALA B 1 207 ? -39.455 -13.790 -29.949 1.00 11.90 205 ALA B CA 1
ATOM 3173 C C . ALA B 1 207 ? -38.005 -14.152 -30.288 1.00 12.54 205 ALA B C 1
ATOM 3174 O O . ALA B 1 207 ? -37.234 -13.292 -30.736 1.00 13.97 205 ALA B O 1
ATOM 3176 N N . ILE B 1 208 ? -37.630 -15.416 -30.078 1.00 11.47 206 ILE B N 1
ATOM 3177 C CA . ILE B 1 208 ? -36.263 -15.842 -30.366 1.00 12.51 206 ILE B CA 1
ATOM 3178 C C . ILE B 1 208 ? -35.963 -15.667 -31.850 1.00 13.95 206 ILE B C 1
ATOM 3179 O O . ILE B 1 208 ? -34.927 -15.117 -32.243 1.00 15.75 206 ILE B O 1
ATOM 3184 N N . THR B 1 209 ? -36.882 -16.124 -32.698 1.00 13.60 207 THR B N 1
ATOM 3185 C CA . THR B 1 209 ? -36.565 -16.071 -34.121 1.00 15.56 207 THR B CA 1
ATOM 3186 C C . THR B 1 209 ? -36.679 -14.661 -34.669 1.00 22.55 207 THR B C 1
ATOM 3187 O O . THR B 1 209 ? -36.011 -14.329 -35.658 1.00 22.91 207 THR B O 1
ATOM 3191 N N . ALA B 1 210 ? -37.530 -13.831 -34.071 1.00 18.81 208 ALA B N 1
ATOM 3192 C CA . ALA B 1 210 ? -37.593 -12.436 -34.474 1.00 17.45 208 ALA B CA 1
ATOM 3193 C C . ALA B 1 210 ? -36.268 -11.744 -34.178 1.00 19.84 208 ALA B C 1
ATOM 3194 O O . ALA B 1 210 ? -35.815 -10.910 -34.948 1.00 27.09 208 ALA B O 1
ATOM 3196 N N . GLN B 1 211 ? -35.620 -12.112 -33.068 1.00 21.68 209 GLN B N 1
ATOM 3197 C CA . GLN B 1 211 ? -34.363 -11.449 -32.713 1.00 26.99 209 GLN B CA 1
ATOM 3198 C C . GLN B 1 211 ? -33.229 -11.872 -33.619 1.00 33.15 209 GLN B C 1
ATOM 3199 O O . GLN B 1 211 ? -32.302 -11.090 -33.852 1.00 35.89 209 GLN B O 1
ATOM 3205 N N . SER B 1 212 ? -33.262 -13.101 -34.124 1.00 35.46 210 SER B N 1
ATOM 3206 C CA . SER B 1 212 ? -32.210 -13.531 -35.036 1.00 44.43 210 SER B CA 1
ATOM 3207 C C . SER B 1 212 ? -32.355 -12.870 -36.402 1.00 54.41 210 SER B C 1
ATOM 3208 O O . SER B 1 212 ? -32.273 -13.547 -37.431 1.00 59.28 210 SER B O 1
ATOM 3211 N N . SER B 1 213 ? -32.542 -11.549 -36.421 1.00 57.99 211 SER B N 1
ATOM 3212 C CA . SER B 1 213 ? -32.673 -10.784 -37.659 1.00 60.38 211 SER B CA 1
ATOM 3213 C C . SER B 1 213 ? -32.253 -9.319 -37.481 1.00 62.84 211 SER B C 1
ATOM 3214 O O . SER B 1 213 ? -32.822 -8.582 -36.669 1.00 62.32 211 SER B O 1
#